Protein AF-0000000084341149 (afdb_homodimer)

Solvent-accessible surface area (backbone atoms only — not comparable to full-atom values): 21087 Å² total; per-residue (Å²): 129,81,80,64,74,41,50,44,99,82,52,44,60,36,74,33,84,78,41,62,87,67,41,67,38,68,75,60,39,30,54,49,42,54,58,52,39,41,45,36,73,67,80,64,43,42,47,62,75,43,37,60,37,43,26,51,48,22,51,74,70,73,43,54,56,30,65,70,35,69,69,59,37,50,52,52,51,51,44,41,53,33,51,44,50,32,29,31,18,49,48,72,68,48,78,43,55,31,70,66,43,23,73,73,34,54,79,24,32,31,31,46,41,38,54,98,61,38,70,43,80,41,68,65,37,83,50,32,58,35,35,40,52,36,51,48,50,49,26,50,43,52,24,53,58,70,63,49,41,68,30,35,24,22,14,74,78,46,54,49,55,35,28,39,78,54,93,81,59,71,66,50,50,67,32,60,80,53,48,36,36,51,52,51,50,50,51,50,53,49,52,50,51,52,54,52,70,71,99,128,81,82,63,74,40,51,43,100,82,61,43,60,34,73,30,83,78,39,63,88,65,39,66,39,67,75,60,41,30,55,50,42,54,59,51,40,39,47,36,72,68,80,63,51,44,46,63,75,42,38,60,37,43,25,51,48,24,52,75,70,73,43,52,56,31,66,70,35,68,70,57,36,49,50,52,50,51,45,41,53,34,50,44,50,33,30,31,17,50,48,73,66,48,78,43,57,32,69,65,44,23,73,73,33,54,80,23,34,30,31,47,39,39,55,96,60,38,70,43,81,42,68,63,39,84,49,32,58,36,36,38,53,36,53,48,49,50,27,49,42,52,24,53,59,68,63,50,40,66,31,35,25,22,14,74,78,46,53,49,56,34,28,40,78,53,93,80,60,72,65,50,50,64,32,62,82,53,50,37,36,51,51,51,51,50,51,48,52,51,53,49,51,53,53,53,69,70,99

pLDDT: mean 86.38, std 14.43, range [30.69, 98.25]

Secondary structure (DSSP, 8-state):
------B-TTS-B---TTS-TT-PPSTTHHHHHHHHTTB-TTT--BTTSSHHHHHHHHHHHTS----S-HHHHHHHHHHHHHHHHHHHHHHH-PPP--TTHHHHHTT--EEEEEETTEEEEEE--SSHHHHHHHHHHHHHHHHHHHT-GGGEEE-TTT--EEE--SSS-----S-IIIIIHHHHHHHHHHHHHHHHTT-/------B-TTS-B---TTS-TT-PPSTTHHHHHHHHTTB-TTT--BTTSSHHHHHHHHHHHTS----S-HHHHHHHHHHHHHHHHHHHHHHH-PPP--TTHHHHHTT--EEEEEETTEEEEEE--SSHHHHHHHHHHHHHHHHHHHT-GGGEEE-TTT--EEE--SSS-----S-IIIIIHHHHHHHHHHHHHHHHTT-

Radius of gyration: 27.54 Å; Cα contacts (8 Å, |Δi|>4): 639; chains: 2; bounding box: 62×82×76 Å

Nearest PDB structures (foldseek):
  8qma-assembly1_F  TM=3.952E-01  e=2.633E+00  Sinapis alba
  5opt-assembly1_O  TM=2.059E-01  e=5.210E-01  Trypanosoma cruzi strain CL Brener
  8t3f-assembly1_BF  TM=2.619E-01  e=1.657E+00  Saccharomyces cerevisiae
  3j0l-assembly1_T  TM=2.207E-01  e=8.277E-01  Oryctolagus cuniculus
  5juo-assembly1_CB  TM=2.737E-01  e=2.213E+00  Saccharomyces cerevisiae

InterPro domains:
  IPR010852 Putative stress-induced transcription regulator [PF07336] (32-142)
  IPR010852 Putative stress-induced transcription regulator [PTHR35525] (28-194)
  IPR021005 Zinc finger, CGNR [PF11706] (151-192)
  IPR023286 ABATE domain superfamily [G3DSA:1.10.3300.10] (25-193)
  IPR023286 ABATE domain superfamily [SSF160904] (27-191)

Structure (mmCIF, N/CA/C/O backbone):
data_AF-0000000084341149-model_v1
#
loop_
_entity.id
_entity.type
_entity.pdbx_description
1 polymer 'Conserved protein containing a Zn-ribbon-like motif, possibly RNA-binding'
#
loop_
_atom_site.group_PDB
_atom_site.id
_atom_site.type_symbol
_atom_site.label_atom_id
_atom_site.label_alt_id
_atom_site.label_comp_id
_atom_site.label_asym_id
_atom_site.label_entity_id
_atom_site.label_seq_id
_atom_site.pdbx_PDB_ins_code
_atom_site.Cartn_x
_atom_site.Cartn_y
_atom_site.Cartn_z
_atom_site.occupancy
_atom_site.B_iso_or_equiv
_atom_site.auth_seq_id
_atom_site.auth_comp_id
_atom_site.auth_asym_id
_atom_site.auth_atom_id
_atom_site.pdbx_PDB_model_num
ATOM 1 N N . MET A 1 1 ? 23.156 -38.188 -13.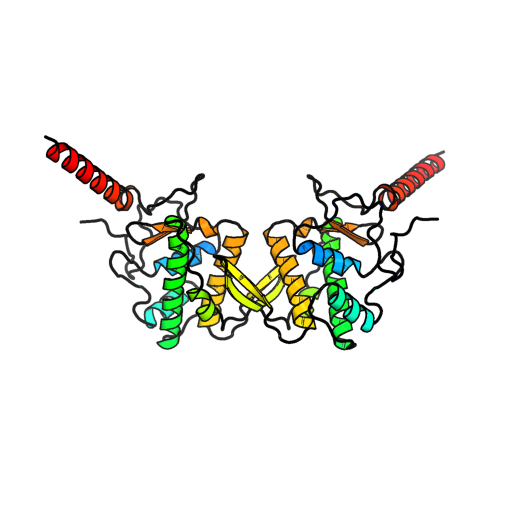695 1 30.69 1 MET A N 1
ATOM 2 C CA . MET A 1 1 ? 21.906 -38.062 -12.945 1 30.69 1 MET A CA 1
ATOM 3 C C . MET A 1 1 ? 21.641 -36.594 -12.602 1 30.69 1 MET A C 1
ATOM 5 O O . MET A 1 1 ? 22.469 -35.938 -11.977 1 30.69 1 MET A O 1
ATOM 9 N N . HIS A 1 2 ? 20.906 -35.938 -13.406 1 39.81 2 HIS A N 1
ATOM 10 C CA . HIS A 1 2 ? 20.609 -34.5 -13.312 1 39.81 2 HIS A CA 1
ATOM 11 C C . HIS A 1 2 ? 20.078 -34.156 -11.922 1 39.81 2 HIS A C 1
ATOM 13 O O . HIS A 1 2 ? 19.188 -34.812 -11.398 1 39.81 2 HIS A O 1
ATOM 19 N N . ALA A 1 3 ? 20.922 -33.656 -11.023 1 46.44 3 ALA A N 1
ATOM 20 C CA . ALA A 1 3 ? 20.531 -33.375 -9.648 1 46.44 3 ALA A CA 1
ATOM 21 C C . ALA A 1 3 ? 19.234 -32.562 -9.602 1 46.44 3 ALA A C 1
ATOM 23 O O . ALA A 1 3 ? 19.188 -31.438 -10.125 1 46.44 3 ALA A O 1
ATOM 24 N N . ASP A 1 4 ? 18.094 -33.156 -9.672 1 52.25 4 ASP A N 1
ATOM 25 C CA . ASP A 1 4 ? 16.766 -32.594 -9.406 1 52.25 4 ASP A CA 1
ATOM 26 C C . ASP A 1 4 ? 16.781 -31.75 -8.133 1 52.25 4 ASP A C 1
ATOM 28 O O . ASP A 1 4 ? 17.688 -31.891 -7.305 1 52.25 4 ASP A O 1
ATOM 32 N N . HIS A 1 5 ? 16.078 -30.609 -8.133 1 58.94 5 HIS A N 1
ATOM 33 C CA . HIS A 1 5 ? 15.914 -29.906 -6.871 1 58.94 5 HIS A CA 1
ATOM 34 C C . HIS A 1 5 ? 15.57 -30.859 -5.738 1 58.94 5 HIS A C 1
ATOM 36 O O . HIS A 1 5 ? 14.734 -31.75 -5.906 1 58.94 5 HIS A O 1
ATOM 42 N N . PRO A 1 6 ? 16.406 -30.938 -4.637 1 58.91 6 PRO A N 1
ATOM 43 C CA . PRO A 1 6 ? 16.109 -31.859 -3.533 1 58.91 6 PRO A CA 1
ATOM 44 C C . PRO A 1 6 ? 14.688 -31.703 -3.004 1 58.91 6 PRO A C 1
ATOM 46 O O . PRO A 1 6 ? 14.133 -30.594 -3.02 1 58.91 6 PRO A O 1
ATOM 49 N N . THR A 1 7 ? 13.938 -32.781 -2.924 1 55.75 7 THR A N 1
ATOM 50 C CA . THR A 1 7 ? 12.609 -32.812 -2.312 1 55.75 7 THR A CA 1
ATOM 51 C C . THR A 1 7 ? 12.648 -33.531 -0.97 1 55.75 7 THR A C 1
ATOM 53 O O . THR A 1 7 ? 13.555 -34.312 -0.705 1 55.75 7 THR A O 1
ATOM 56 N N . ASP A 1 8 ? 11.93 -33.031 0.038 1 54.06 8 ASP A N 1
ATOM 57 C CA . ASP A 1 8 ? 11.82 -33.75 1.287 1 54.06 8 ASP A CA 1
ATOM 58 C C . ASP A 1 8 ? 10.969 -35.031 1.103 1 54.06 8 ASP A C 1
ATOM 60 O O . ASP A 1 8 ? 10.578 -35.344 -0.018 1 54.06 8 ASP A O 1
ATOM 64 N N . SER A 1 9 ? 10.961 -35.812 2.248 1 54.78 9 SER A N 1
ATOM 65 C CA . SER A 1 9 ? 10.281 -37.094 2.25 1 54.78 9 SER A CA 1
ATOM 66 C C . SER A 1 9 ? 8.828 -36.938 1.811 1 54.78 9 SER A C 1
ATOM 68 O O . SER A 1 9 ? 8.203 -37.938 1.4 1 54.78 9 SER A O 1
ATOM 70 N N . GLN A 1 10 ? 8.383 -35.719 1.954 1 49.53 10 GLN A N 1
ATOM 71 C CA . GLN A 1 10 ? 6.984 -35.5 1.606 1 49.53 10 GLN A CA 1
ATOM 72 C C . GLN A 1 10 ? 6.848 -34.938 0.202 1 49.53 10 GLN A C 1
ATOM 74 O O . GLN A 1 10 ? 5.754 -34.531 -0.214 1 49.53 10 GLN A O 1
ATOM 79 N N . GLY A 1 11 ? 7.918 -34.938 -0.524 1 46.69 11 GLY A N 1
ATOM 80 C CA . GLY A 1 11 ? 7.957 -34.469 -1.902 1 46.69 11 GLY A CA 1
ATOM 81 C C . GLY A 1 11 ? 7.996 -32.969 -2.023 1 46.69 11 GLY A C 1
ATOM 82 O O . GLY A 1 11 ? 7.758 -32.406 -3.104 1 46.69 11 GLY A O 1
ATOM 83 N N . ARG A 1 12 ? 8.094 -32.438 -0.758 1 49 12 ARG A N 1
ATOM 84 C CA . ARG A 1 12 ? 8.242 -30.984 -0.768 1 49 12 ARG A CA 1
ATOM 85 C C . ARG A 1 12 ? 9.617 -30.578 -1.306 1 49 12 ARG A C 1
ATOM 87 O O . ARG A 1 12 ? 10.625 -31.203 -0.975 1 49 12 ARG A O 1
ATOM 94 N N . ILE A 1 13 ? 9.539 -29.922 -2.334 1 49.19 13 ILE A N 1
ATOM 95 C CA . ILE A 1 13 ? 10.797 -29.438 -2.904 1 49.19 13 ILE A CA 1
ATOM 96 C C . ILE A 1 13 ? 11.586 -28.688 -1.842 1 49.19 13 ILE A C 1
ATOM 98 O O . ILE A 1 13 ? 11.07 -27.766 -1.212 1 49.19 13 ILE A O 1
ATOM 102 N N . LEU A 1 14 ? 12.547 -29.281 -1.284 1 52.38 14 LEU A N 1
ATOM 103 C CA . LEU A 1 14 ? 13.469 -28.625 -0.363 1 52.38 14 LEU A CA 1
ATOM 104 C C . LEU A 1 14 ? 14.352 -27.641 -1.102 1 52.38 14 LEU A C 1
ATOM 106 O O . LEU A 1 14 ? 14.656 -27.828 -2.283 1 52.38 14 LEU A O 1
ATOM 110 N N . PRO A 1 15 ? 14.312 -26.438 -0.58 1 48.69 15 PRO A N 1
ATOM 111 C CA . PRO A 1 15 ? 15.375 -25.641 -1.188 1 48.69 15 PRO A CA 1
ATOM 112 C C . PRO A 1 15 ? 16.641 -26.453 -1.488 1 48.69 15 PRO A C 1
ATOM 114 O O . PRO A 1 15 ? 16.938 -27.406 -0.774 1 48.69 15 PRO A O 1
ATOM 117 N N . ASP A 1 16 ? 16.938 -26.531 -2.67 1 48.34 16 ASP A N 1
ATOM 118 C CA . ASP A 1 16 ? 18.203 -27.188 -2.969 1 48.34 16 ASP A CA 1
ATOM 119 C C . ASP A 1 16 ? 19.281 -26.781 -1.955 1 48.34 16 ASP A C 1
ATOM 121 O O . ASP A 1 16 ? 19.453 -25.609 -1.651 1 48.34 16 ASP A O 1
ATOM 125 N N . PRO A 1 17 ? 19.656 -27.828 -1.207 1 48.91 17 PRO A N 1
ATOM 126 C CA . PRO A 1 17 ? 20.781 -27.484 -0.322 1 48.91 17 PRO A CA 1
ATOM 127 C C . PRO A 1 17 ? 21.828 -26.609 -1.003 1 48.91 17 PRO A C 1
ATOM 129 O O . PRO A 1 17 ? 22.609 -25.938 -0.327 1 48.91 17 PRO A O 1
ATOM 132 N N . ALA A 1 18 ? 22.016 -26.828 -2.225 1 46.03 18 ALA A N 1
ATOM 133 C CA . ALA A 1 18 ? 22.969 -26.016 -2.963 1 46.03 18 ALA A CA 1
ATOM 134 C C . ALA A 1 18 ? 22.406 -24.625 -3.242 1 46.03 18 ALA A C 1
ATOM 136 O O . ALA A 1 18 ? 23.016 -23.828 -3.965 1 46.03 18 ALA A O 1
ATOM 137 N N . TRP A 1 19 ? 21.094 -24.5 -2.963 1 50.97 19 TRP A N 1
ATOM 138 C CA . TRP A 1 19 ? 20.625 -23.141 -3.145 1 50.97 19 TRP A CA 1
ATOM 139 C C . TRP A 1 19 ? 21.391 -22.172 -2.252 1 50.97 19 TRP A C 1
ATOM 141 O O . TRP A 1 19 ? 21.531 -22.406 -1.047 1 50.97 19 TRP A O 1
ATOM 151 N N . PRO A 1 20 ? 22.266 -21.453 -2.908 1 49.19 20 PRO A N 1
ATOM 152 C CA . PRO A 1 20 ? 22.969 -20.531 -2.01 1 49.19 20 PRO A CA 1
ATOM 153 C C . PRO A 1 20 ? 22.062 -19.938 -0.937 1 49.19 20 PRO A C 1
ATOM 155 O O . PRO A 1 20 ? 20.875 -19.719 -1.184 1 49.19 20 PRO A O 1
ATOM 158 N N . PRO A 1 21 ? 22.531 -20.016 0.16 1 48.56 21 PRO A N 1
ATOM 159 C CA . PRO A 1 21 ? 21.969 -19.172 1.228 1 48.56 21 PRO A CA 1
ATOM 160 C C . PRO A 1 21 ? 21.703 -17.75 0.782 1 48.56 21 PRO A C 1
ATOM 162 O O . PRO A 1 21 ? 22.406 -17.219 -0.086 1 48.56 21 PRO A O 1
ATOM 165 N N . GLY A 1 22 ? 20.422 -17.234 0.696 1 57.34 22 GLY A N 1
ATOM 166 C CA . GLY A 1 22 ? 20.219 -15.836 0.395 1 57.34 22 GLY A CA 1
ATOM 167 C C . GLY A 1 22 ? 19.141 -15.602 -0.654 1 57.34 22 GLY A C 1
ATOM 168 O O . GLY A 1 22 ? 18.984 -14.492 -1.162 1 57.34 22 GLY A O 1
ATOM 169 N N . ARG A 1 23 ? 18.609 -16.672 -1.033 1 71.19 23 ARG A N 1
ATOM 170 C CA . ARG A 1 23 ? 17.625 -16.391 -2.074 1 71.19 23 ARG A CA 1
ATOM 171 C C . ARG A 1 23 ? 16.219 -16.266 -1.483 1 71.19 23 ARG A C 1
ATOM 173 O O . ARG A 1 23 ? 15.227 -16.328 -2.209 1 71.19 23 ARG A O 1
ATOM 180 N N . GLU A 1 24 ? 16.266 -16.109 -0.174 1 83.62 24 GLU A N 1
ATOM 181 C CA . GLU A 1 24 ? 15 -15.844 0.502 1 83.62 24 GLU A CA 1
ATOM 182 C C . GLU A 1 24 ? 14.508 -14.422 0.239 1 83.62 24 GLU A C 1
ATOM 184 O O . GLU A 1 24 ? 15.312 -13.492 0.167 1 83.62 24 GLU A O 1
ATOM 189 N N . ALA A 1 25 ? 13.234 -14.453 -0.053 1 92.69 25 ALA A N 1
ATOM 190 C CA . ALA A 1 25 ? 12.641 -13.133 -0.262 1 92.69 25 ALA A CA 1
ATOM 191 C C . ALA A 1 25 ? 12.453 -12.398 1.062 1 92.69 25 ALA A C 1
ATOM 193 O O . ALA A 1 25 ? 12.312 -13.031 2.115 1 92.69 25 ALA A O 1
ATOM 194 N N . PRO A 1 26 ? 12.602 -11.156 1.076 1 92.19 26 PRO A N 1
ATOM 195 C CA . PRO A 1 26 ? 12.43 -10.406 2.322 1 92.19 26 PRO A CA 1
ATOM 196 C C . PRO A 1 26 ? 10.984 -10.398 2.814 1 92.19 26 PRO A C 1
ATOM 198 O O . PRO A 1 26 ? 10.055 -10.398 2.006 1 92.19 26 PRO A O 1
ATOM 201 N N . GLY A 1 27 ? 10.797 -10.43 4.141 1 90.31 27 GLY A N 1
ATOM 202 C CA . GLY A 1 27 ? 9.5 -10.242 4.766 1 90.31 27 GLY A CA 1
ATOM 203 C C . GLY A 1 27 ? 8.453 -11.234 4.277 1 90.31 27 GLY A C 1
ATOM 204 O O . GLY A 1 27 ? 8.75 -12.422 4.109 1 90.31 27 GLY A O 1
ATOM 205 N N . ASP A 1 28 ? 7.227 -10.742 4.047 1 94.19 28 ASP A N 1
ATOM 206 C CA . ASP A 1 28 ? 6.09 -11.586 3.688 1 94.19 28 ASP A CA 1
ATOM 207 C C . ASP A 1 28 ? 6.215 -12.094 2.25 1 94.19 28 ASP A C 1
ATOM 209 O O . ASP A 1 28 ? 5.504 -13.016 1.847 1 94.19 28 ASP A O 1
ATOM 213 N N . LEU A 1 29 ? 7.078 -11.492 1.513 1 96.5 29 LEU A N 1
ATOM 214 C CA . LEU A 1 29 ? 7.305 -11.953 0.148 1 96.5 29 LEU A CA 1
ATOM 215 C C . LEU A 1 29 ? 7.82 -13.391 0.142 1 96.5 29 LEU A C 1
ATOM 217 O O . LEU A 1 29 ? 7.609 -14.125 -0.824 1 96.5 29 LEU A O 1
ATOM 221 N N . GLU A 1 30 ? 8.477 -13.766 1.287 1 94.06 30 GLU A N 1
ATOM 222 C CA . GLU A 1 30 ? 8.953 -15.133 1.42 1 94.06 30 GLU A CA 1
ATOM 223 C C . GLU A 1 30 ? 7.797 -16.125 1.41 1 94.06 30 GLU A C 1
ATOM 225 O O . GLU A 1 30 ? 7.926 -17.234 0.883 1 94.06 30 GLU A O 1
ATOM 230 N N . LEU A 1 31 ? 6.719 -15.766 1.942 1 94.94 31 LEU A N 1
ATOM 231 C CA . LEU A 1 31 ? 5.535 -16.609 1.902 1 94.94 31 LEU A CA 1
ATOM 232 C C . LEU A 1 31 ? 5.078 -16.844 0.466 1 94.94 31 LEU A C 1
ATOM 234 O O . LEU A 1 31 ? 4.691 -17.953 0.101 1 94.94 31 LEU A O 1
ATOM 238 N N . VAL A 1 32 ? 5.109 -15.805 -0.351 1 97.5 32 VAL A N 1
ATOM 239 C CA . VAL A 1 32 ? 4.719 -15.898 -1.755 1 97.5 32 VAL A CA 1
ATOM 240 C C . VAL A 1 32 ? 5.656 -16.859 -2.486 1 97.5 32 VAL A C 1
ATOM 242 O O . VAL A 1 32 ? 5.203 -17.719 -3.244 1 97.5 32 VAL A O 1
ATOM 245 N N . ARG A 1 33 ? 6.934 -16.719 -2.201 1 94.62 33 ARG A N 1
ATOM 246 C CA . ARG A 1 33 ? 7.906 -17.609 -2.822 1 94.62 33 ARG A CA 1
ATOM 247 C C . ARG A 1 33 ? 7.629 -19.062 -2.453 1 94.62 33 ARG A C 1
ATOM 249 O O . ARG A 1 33 ? 7.609 -19.938 -3.32 1 94.62 33 ARG A O 1
ATOM 256 N N . ARG A 1 34 ? 7.395 -19.266 -1.162 1 91.88 34 ARG A N 1
ATOM 257 C CA . ARG A 1 34 ? 7.117 -20.625 -0.698 1 91.88 34 ARG A CA 1
ATOM 258 C C . ARG A 1 34 ? 5.824 -21.156 -1.306 1 91.88 34 ARG A C 1
ATOM 260 O O . ARG A 1 34 ? 5.75 -22.328 -1.691 1 91.88 34 ARG A O 1
ATOM 267 N N . PHE A 1 35 ? 4.832 -20.359 -1.449 1 95.81 35 PHE A N 1
ATOM 268 C CA . PHE A 1 35 ? 3.553 -20.719 -2.045 1 95.81 35 PHE A CA 1
ATOM 269 C C . PHE A 1 35 ? 3.734 -21.141 -3.502 1 95.81 35 PHE A C 1
ATOM 271 O O . PHE A 1 35 ? 3.227 -22.188 -3.922 1 95.81 35 PHE A O 1
ATOM 278 N N . LEU A 1 36 ? 4.469 -20.391 -4.211 1 96.12 36 LEU A N 1
ATOM 279 C CA . LEU A 1 36 ? 4.68 -20.656 -5.633 1 96.12 36 LEU A CA 1
ATOM 280 C C . LEU A 1 36 ? 5.484 -21.938 -5.828 1 96.12 36 LEU A C 1
ATOM 282 O O . LEU A 1 36 ? 5.258 -22.672 -6.789 1 96.12 36 LEU A O 1
ATOM 286 N N . ASN A 1 37 ? 6.316 -22.188 -4.879 1 92 37 ASN A N 1
ATOM 287 C CA . ASN A 1 37 ? 7.223 -23.312 -5.02 1 92 37 ASN A CA 1
ATOM 288 C C . ASN A 1 37 ? 6.633 -24.578 -4.406 1 92 37 ASN A C 1
ATOM 290 O O . ASN A 1 37 ? 7.336 -25.578 -4.238 1 92 37 ASN A O 1
ATOM 294 N N . THR A 1 38 ? 5.398 -24.516 -4.066 1 92.56 38 THR A N 1
ATOM 295 C CA . THR A 1 38 ? 4.715 -25.75 -3.672 1 92.56 38 THR A CA 1
ATOM 296 C C . THR A 1 38 ? 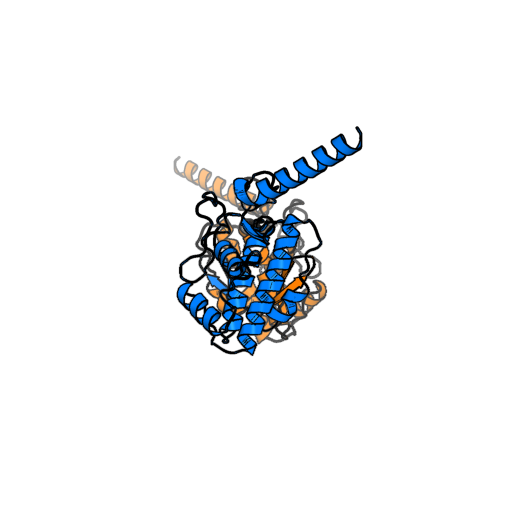4.586 -26.703 -4.859 1 92.56 38 THR A C 1
ATOM 298 O O . THR A 1 38 ? 4.305 -27.891 -4.68 1 92.56 38 THR A O 1
ATOM 301 N N . ALA A 1 39 ? 4.738 -26.188 -6.07 1 92.44 39 ALA A N 1
ATOM 302 C CA . ALA A 1 39 ? 4.785 -26.984 -7.289 1 92.44 39 ALA A CA 1
ATOM 303 C C . ALA A 1 39 ? 6.188 -26.984 -7.887 1 92.44 39 ALA A C 1
ATOM 305 O O . ALA A 1 39 ? 6.801 -25.938 -8.062 1 92.44 39 ALA A O 1
ATOM 306 N N . ASN A 1 40 ? 6.656 -28.156 -8.094 1 87.06 40 ASN A N 1
ATOM 307 C CA . ASN A 1 40 ? 7.902 -28.328 -8.836 1 87.06 40 ASN A CA 1
ATOM 308 C C . ASN A 1 40 ? 7.641 -28.609 -10.312 1 87.06 40 ASN A C 1
ATOM 310 O O . ASN A 1 40 ? 7.219 -29.703 -10.68 1 87.06 40 ASN A O 1
ATOM 314 N N . ARG A 1 41 ? 7.922 -27.703 -11.102 1 88 41 ARG A N 1
ATOM 315 C CA . ARG A 1 41 ? 7.551 -27.766 -12.516 1 88 41 ARG A CA 1
ATOM 316 C C . ARG A 1 41 ? 8.555 -28.609 -13.305 1 88 41 ARG A C 1
ATOM 318 O O . ARG A 1 41 ? 8.273 -29.031 -14.422 1 88 41 ARG A O 1
ATOM 325 N N . GLU A 1 42 ? 9.664 -28.828 -12.703 1 81.44 42 GLU A N 1
ATOM 326 C CA . GLU A 1 42 ? 10.68 -29.641 -13.359 1 81.44 42 GLU A CA 1
ATOM 327 C C . GLU A 1 42 ? 10.336 -31.125 -13.289 1 81.44 42 GLU A C 1
ATOM 329 O O . GLU A 1 42 ? 10.445 -31.828 -14.289 1 81.44 42 GLU A O 1
ATOM 334 N N . ASN A 1 43 ? 9.914 -31.516 -12.156 1 78.06 43 ASN A N 1
ATOM 335 C CA . ASN A 1 43 ? 9.672 -32.938 -12.008 1 78.06 43 ASN A CA 1
ATOM 336 C C . ASN A 1 43 ? 8.195 -33.25 -11.797 1 78.06 43 ASN A C 1
ATOM 338 O O . ASN A 1 43 ? 7.805 -34.406 -11.648 1 78.06 43 ASN A O 1
ATOM 342 N N . GLY A 1 44 ? 7.367 -32.281 -11.617 1 86.31 44 GLY A N 1
ATOM 343 C CA . GLY A 1 44 ? 5.926 -32.469 -11.555 1 86.31 44 GLY A CA 1
ATOM 344 C C . GLY A 1 44 ? 5.406 -32.656 -10.141 1 86.31 44 GLY A C 1
ATOM 345 O O . GLY A 1 44 ? 4.195 -32.75 -9.93 1 86.31 44 GLY A O 1
ATOM 346 N N . ALA A 1 45 ? 6.258 -32.719 -9.133 1 85.44 45 ALA A N 1
ATOM 347 C CA . ALA A 1 45 ? 5.809 -32.781 -7.742 1 85.44 45 ALA A CA 1
ATOM 348 C C . ALA A 1 45 ? 4.98 -31.547 -7.379 1 85.44 45 ALA A C 1
ATOM 350 O O . ALA A 1 45 ? 5.328 -30.422 -7.746 1 85.44 45 ALA A O 1
ATOM 351 N N . ASP A 1 46 ? 3.852 -31.797 -6.703 1 90.88 46 ASP A N 1
ATOM 352 C CA . ASP A 1 46 ? 2.922 -30.719 -6.371 1 90.88 46 ASP A CA 1
ATOM 353 C C . ASP A 1 46 ? 2.262 -30.969 -5.016 1 90.88 46 ASP A C 1
ATOM 355 O O . ASP A 1 46 ? 1.499 -31.922 -4.852 1 90.88 46 ASP A O 1
ATOM 359 N N . ARG A 1 47 ? 2.59 -30.047 -4.094 1 91 47 ARG A N 1
ATOM 360 C CA . ARG A 1 47 ? 1.994 -30.156 -2.768 1 91 47 ARG A CA 1
ATOM 361 C C . ARG A 1 47 ? 0.476 -30.031 -2.836 1 91 47 ARG A C 1
ATOM 363 O O . ARG A 1 47 ? -0.232 -30.5 -1.939 1 91 47 ARG A O 1
ATOM 370 N N . PHE A 1 48 ? -0.025 -29.422 -3.947 1 95.31 48 PHE A N 1
ATOM 371 C CA . PHE A 1 48 ? -1.459 -29.203 -4.098 1 95.31 48 PHE A CA 1
ATOM 372 C C . PHE A 1 48 ? -2.047 -30.156 -5.125 1 95.31 48 PHE A C 1
ATOM 374 O O . PHE A 1 48 ? -3.066 -29.859 -5.75 1 95.31 48 PHE A O 1
ATOM 381 N N . ALA A 1 49 ? -1.368 -31.281 -5.344 1 94.12 49 ALA A N 1
ATOM 382 C CA . ALA A 1 49 ? -1.896 -32.25 -6.293 1 94.12 49 ALA A CA 1
ATOM 383 C C . ALA A 1 49 ? -3.311 -32.688 -5.906 1 94.12 49 ALA A C 1
ATOM 385 O O . ALA A 1 49 ? -4.145 -32.969 -6.777 1 94.12 49 ALA A O 1
ATOM 386 N N . GLU A 1 50 ? -3.547 -32.75 -4.582 1 94.5 50 GLU A N 1
ATOM 387 C CA . GLU A 1 50 ? -4.859 -33.094 -4.031 1 94.5 50 GLU A CA 1
ATOM 388 C C . GLU A 1 50 ? -5.285 -32.062 -2.984 1 94.5 50 GLU A C 1
ATOM 390 O O . GLU A 1 50 ? -4.441 -31.438 -2.336 1 94.5 50 GLU A O 1
ATOM 395 N N . PRO A 1 51 ? -6.586 -31.938 -2.838 1 96.44 51 PRO A N 1
ATOM 396 C CA . PRO A 1 51 ? -7.086 -30.938 -1.883 1 96.44 51 PRO A CA 1
ATOM 397 C C . PRO A 1 51 ? -6.496 -31.125 -0.485 1 96.44 51 PRO A C 1
ATOM 399 O O . PRO A 1 51 ? -6.238 -30.141 0.212 1 96.44 51 PRO A O 1
ATOM 402 N N . GLY A 1 52 ? -6.258 -32.312 -0.148 1 95 52 GLY A N 1
ATOM 403 C CA . GLY A 1 52 ? -5.688 -32.594 1.162 1 95 52 GLY A CA 1
ATOM 404 C C . GLY A 1 52 ? -4.301 -32 1.341 1 95 52 GLY A C 1
ATOM 405 O O . GLY A 1 52 ? -3.912 -31.641 2.453 1 95 52 GLY A O 1
ATOM 406 N N . GLY A 1 53 ? -3.492 -31.938 0.284 1 94.75 53 GLY A N 1
ATOM 407 C CA . GLY A 1 53 ? -2.172 -31.328 0.334 1 94.75 53 GLY A CA 1
ATOM 408 C C . GLY A 1 53 ? -2.207 -29.844 0.641 1 94.75 53 GLY A C 1
ATOM 409 O O . GLY A 1 53 ? -1.349 -29.344 1.363 1 94.75 53 GLY A O 1
ATOM 410 N N . LEU A 1 54 ? -3.248 -29.188 0.089 1 95.81 54 LEU A N 1
ATOM 411 C CA . LEU A 1 54 ? -3.436 -27.766 0.364 1 95.81 54 LEU A CA 1
ATOM 412 C C . LEU A 1 54 ? -3.787 -27.547 1.831 1 95.81 54 LEU A C 1
ATOM 414 O O . LEU A 1 54 ? -3.232 -26.656 2.475 1 95.81 54 LEU A O 1
ATOM 418 N N . THR A 1 55 ? -4.664 -28.375 2.354 1 96.19 55 THR A N 1
ATOM 419 C CA . THR A 1 55 ? -5.051 -28.297 3.756 1 96.19 55 THR A CA 1
ATOM 420 C C . THR A 1 55 ? -3.842 -28.484 4.664 1 96.19 55 THR A C 1
ATOM 422 O O . THR A 1 55 ? -3.629 -27.719 5.602 1 96.19 55 THR A O 1
ATOM 425 N N . ALA A 1 56 ? -3.047 -29.453 4.32 1 93.69 56 ALA A N 1
ATOM 426 C CA . ALA A 1 56 ? -1.861 -29.766 5.117 1 93.69 56 ALA A CA 1
ATOM 427 C C . ALA A 1 56 ? -0.851 -28.625 5.062 1 93.69 56 ALA A C 1
ATOM 429 O O . ALA A 1 56 ? -0.269 -28.25 6.082 1 93.69 56 ALA A O 1
ATOM 430 N N . TRP A 1 57 ? -0.651 -28.078 3.936 1 94.06 57 TRP A N 1
ATOM 431 C CA . TRP A 1 57 ? 0.332 -27.016 3.756 1 94.06 57 TRP A CA 1
ATOM 432 C C . TRP A 1 57 ? -0.084 -25.75 4.508 1 94.06 57 TRP A C 1
ATOM 434 O O . TRP A 1 57 ? 0.723 -25.156 5.223 1 94.06 57 TRP A O 1
ATOM 444 N N . THR A 1 58 ? -1.351 -25.359 4.348 1 96.12 58 THR A N 1
ATOM 445 C CA . THR A 1 58 ? -1.819 -24.156 5.027 1 96.12 58 THR A CA 1
ATOM 446 C C . THR A 1 58 ? -1.74 -24.328 6.543 1 96.12 58 THR A C 1
ATOM 448 O O . THR A 1 58 ? -1.396 -23.391 7.262 1 96.12 58 THR A O 1
ATOM 451 N N . THR A 1 59 ? -2.029 -25.531 7.02 1 94.31 59 THR A N 1
ATOM 452 C CA . THR A 1 59 ? -1.908 -25.828 8.445 1 94.31 59 THR A CA 1
ATOM 453 C C . THR A 1 59 ? -0.461 -25.672 8.906 1 94.31 59 THR A C 1
ATOM 455 O O . THR A 1 59 ? -0.189 -25 9.898 1 94.31 59 THR A O 1
ATOM 458 N N . ALA A 1 60 ? 0.44 -26.25 8.164 1 91.31 60 ALA A N 1
ATOM 459 C CA . ALA A 1 60 ? 1.856 -26.234 8.516 1 91.31 60 ALA A CA 1
ATOM 460 C C . ALA A 1 60 ? 2.414 -24.812 8.5 1 91.31 60 ALA A C 1
ATOM 462 O O . ALA A 1 60 ? 3.277 -24.469 9.305 1 91.31 60 ALA A O 1
ATOM 463 N N . GLU A 1 61 ? 1.92 -23.938 7.578 1 92.44 61 GLU A N 1
ATOM 464 C CA . GLU A 1 61 ? 2.412 -22.578 7.398 1 92.44 61 GLU A CA 1
ATOM 465 C C . GLU A 1 61 ? 1.728 -21.609 8.359 1 92.44 61 GLU A C 1
ATOM 467 O O . GLU A 1 61 ? 2.082 -20.438 8.422 1 92.44 61 GLU A O 1
ATOM 472 N N . GLY A 1 62 ? 0.741 -22.062 9.164 1 94.75 62 GLY A N 1
ATOM 473 C CA . GLY A 1 62 ? -0.006 -21.188 10.055 1 94.75 62 GLY A CA 1
ATOM 474 C C . GLY A 1 62 ? -0.892 -20.203 9.312 1 94.75 62 GLY A C 1
ATOM 475 O O . GLY A 1 62 ? -1.051 -19.062 9.742 1 94.75 62 GLY A O 1
ATOM 476 N N . LEU A 1 63 ? -1.32 -20.594 8.156 1 96.12 63 LEU A N 1
ATOM 477 C CA . LEU A 1 63 ? -2.201 -19.797 7.309 1 96.12 63 LEU A CA 1
ATOM 478 C C . LEU A 1 63 ? -3.656 -20.219 7.492 1 96.12 63 LEU A C 1
ATOM 480 O O . LEU A 1 63 ? -3.939 -21.234 8.133 1 96.12 63 LEU A O 1
ATOM 484 N N . PRO A 1 64 ? -4.582 -19.375 7.012 1 95.19 64 PRO A N 1
ATOM 485 C CA . PRO A 1 64 ? -5.973 -19.844 7.02 1 95.19 64 PRO A CA 1
ATOM 486 C C . PRO A 1 64 ? -6.141 -21.219 6.371 1 95.19 64 PRO A C 1
ATOM 488 O O . PRO A 1 64 ? -5.793 -21.391 5.203 1 95.19 64 PRO A O 1
ATOM 491 N N . VAL A 1 65 ? -6.652 -22.109 7.086 1 95.12 65 VAL A N 1
ATOM 492 C CA . VAL A 1 65 ? -6.734 -23.5 6.645 1 95.12 65 VAL A CA 1
ATOM 493 C C . VAL A 1 65 ? -7.84 -23.656 5.605 1 95.12 65 VAL A C 1
ATOM 495 O O . VAL A 1 65 ? -9.016 -23.438 5.906 1 95.12 65 VAL A O 1
ATOM 498 N N . VAL A 1 66 ? -7.477 -23.984 4.426 1 93.44 66 VAL A N 1
ATOM 499 C CA . VAL A 1 66 ? -8.422 -24.203 3.338 1 93.44 66 VAL A CA 1
ATOM 500 C C . VAL A 1 66 ? -8.961 -25.641 3.404 1 93.44 66 VAL A C 1
ATOM 502 O O . VAL A 1 66 ? -8.188 -26.594 3.398 1 93.44 66 VAL A O 1
ATOM 505 N N . PRO A 1 67 ? -10.188 -25.766 3.523 1 90.88 67 PRO A N 1
ATOM 506 C CA . PRO A 1 67 ? -10.734 -27.125 3.578 1 90.88 67 PRO A CA 1
ATOM 507 C C . PRO A 1 67 ? -10.484 -27.906 2.295 1 90.88 67 PRO A C 1
ATOM 509 O O . PRO A 1 67 ? -10.289 -27.312 1.231 1 90.88 67 PRO A O 1
ATOM 512 N N . ALA A 1 68 ? -10.547 -29.172 2.486 1 92.12 68 ALA A N 1
ATOM 513 C CA . ALA A 1 68 ? -10.359 -30.047 1.33 1 92.12 68 ALA A CA 1
ATOM 514 C C . ALA A 1 68 ? -11.594 -30.047 0.434 1 92.12 68 ALA A C 1
ATOM 516 O O . ALA A 1 68 ? -12.359 -31.016 0.415 1 92.12 68 ALA A O 1
ATOM 517 N N . ASP A 1 69 ? -11.875 -28.969 -0.259 1 94.19 69 ASP A N 1
ATOM 518 C CA . ASP A 1 69 ? -12.961 -28.75 -1.205 1 94.19 69 ASP A CA 1
ATOM 519 C C . ASP A 1 69 ? -12.43 -28.531 -2.619 1 94.19 69 ASP A C 1
ATOM 521 O O . ASP A 1 69 ? -11.586 -27.656 -2.846 1 94.19 69 ASP A O 1
ATOM 525 N N . PRO A 1 70 ? -12.906 -29.375 -3.51 1 95.75 70 PRO A N 1
ATOM 526 C CA . PRO A 1 70 ? -12.344 -29.344 -4.863 1 95.75 70 PRO A CA 1
ATOM 527 C C . PRO A 1 70 ? -12.438 -27.969 -5.52 1 95.75 70 PRO A C 1
ATOM 529 O O . PRO A 1 70 ? -11.516 -27.547 -6.223 1 95.75 70 PRO A O 1
ATOM 532 N N . ALA A 1 71 ? -13.539 -27.312 -5.316 1 95.69 71 ALA A N 1
ATOM 533 C CA . ALA A 1 71 ? -13.703 -26 -5.938 1 95.69 71 ALA A CA 1
ATOM 534 C C . ALA A 1 71 ? -12.719 -24.984 -5.348 1 95.69 71 ALA A C 1
ATOM 536 O O . ALA A 1 71 ? -12.117 -24.203 -6.078 1 95.69 71 ALA A O 1
ATOM 537 N N . GLU A 1 72 ? -12.586 -25.016 -4.008 1 95.75 72 GLU A N 1
ATOM 538 C CA . GLU A 1 72 ? -11.648 -24.125 -3.336 1 95.75 72 GLU A CA 1
ATOM 539 C C . GLU A 1 72 ? -10.203 -24.453 -3.711 1 95.75 72 GLU A C 1
ATOM 541 O O . GLU A 1 72 ? -9.398 -23.562 -3.959 1 95.75 72 GLU A O 1
ATOM 546 N N . HIS A 1 73 ? -9.977 -25.719 -3.779 1 97.5 73 HIS A N 1
ATOM 547 C CA . HIS A 1 73 ? -8.664 -26.203 -4.195 1 97.5 73 HIS A CA 1
ATOM 548 C C . HIS A 1 73 ? -8.32 -25.719 -5.602 1 97.5 73 HIS A C 1
ATOM 550 O O . HIS A 1 73 ? -7.223 -25.203 -5.832 1 97.5 73 HIS A O 1
ATOM 556 N N . ALA A 1 74 ? -9.25 -25.828 -6.465 1 97.81 74 ALA A N 1
ATOM 557 C CA . ALA A 1 74 ? -9.039 -25.422 -7.852 1 97.81 74 ALA A CA 1
ATOM 558 C C . ALA A 1 74 ? -8.742 -23.922 -7.938 1 97.81 74 ALA A C 1
ATOM 560 O O . ALA A 1 74 ? -7.895 -23.5 -8.727 1 97.81 74 ALA A O 1
ATOM 561 N N . ARG A 1 75 ? -9.406 -23.141 -7.145 1 97.56 75 ARG A N 1
ATOM 562 C CA . ARG A 1 75 ? -9.195 -21.703 -7.141 1 97.56 75 ARG A CA 1
ATOM 563 C C . ARG A 1 75 ? -7.801 -21.344 -6.645 1 97.56 75 ARG A C 1
ATOM 565 O O . ARG A 1 75 ? -7.129 -20.484 -7.219 1 97.56 75 ARG A O 1
ATOM 572 N N . VAL A 1 76 ? -7.352 -22.031 -5.617 1 98.19 76 VAL A N 1
ATOM 573 C CA . VAL A 1 76 ? -6.027 -21.766 -5.059 1 98.19 76 VAL A CA 1
ATOM 574 C C . VAL A 1 76 ? -4.953 -22.172 -6.062 1 98.19 76 VAL A C 1
ATOM 576 O O . VAL A 1 76 ? -3.979 -21.453 -6.27 1 98.19 76 VAL A O 1
ATOM 579 N N . VAL A 1 77 ? -5.16 -23.266 -6.719 1 98 77 VAL A N 1
ATOM 580 C CA . VAL A 1 77 ? -4.207 -23.75 -7.715 1 98 77 VAL A CA 1
ATOM 581 C C . VAL A 1 77 ? -4.172 -22.781 -8.898 1 98 77 VAL A C 1
ATOM 583 O O . VAL A 1 77 ? -3.098 -22.422 -9.383 1 98 77 VAL A O 1
ATOM 586 N N . ALA A 1 78 ? -5.348 -22.359 -9.305 1 97.81 78 ALA A N 1
ATOM 587 C CA . ALA A 1 78 ? -5.414 -21.375 -10.383 1 97.81 78 ALA A CA 1
ATOM 588 C C . ALA A 1 78 ? -4.68 -20.094 -10.008 1 97.81 78 ALA A C 1
ATOM 590 O O . ALA A 1 78 ? -3.986 -19.5 -10.844 1 97.81 78 ALA A O 1
ATOM 591 N N . PHE A 1 79 ? -4.832 -19.703 -8.773 1 97.81 79 PHE A N 1
ATOM 592 C CA . PHE A 1 79 ? -4.145 -18.516 -8.297 1 97.81 79 PHE A CA 1
ATOM 593 C C . PHE A 1 79 ? -2.633 -18.719 -8.312 1 97.81 79 PHE A C 1
ATOM 595 O O . PHE A 1 79 ? -1.89 -17.828 -8.742 1 97.81 79 PHE A O 1
ATOM 602 N N . ARG A 1 80 ? -2.189 -19.875 -7.84 1 98 80 ARG A N 1
ATOM 603 C CA . ARG A 1 80 ? -0.762 -20.172 -7.848 1 98 80 ARG A CA 1
ATOM 604 C C . ARG A 1 80 ? -0.189 -20.094 -9.258 1 98 80 ARG A C 1
ATOM 606 O O . ARG A 1 80 ? 0.863 -19.484 -9.469 1 98 80 ARG A O 1
ATOM 613 N N . GLU A 1 81 ? -0.893 -20.625 -10.219 1 97 81 GLU A N 1
ATOM 614 C CA . GLU A 1 81 ? -0.412 -20.656 -11.594 1 97 81 GLU A CA 1
ATOM 615 C C . GLU A 1 81 ? -0.389 -19.266 -12.203 1 97 81 GLU A C 1
ATOM 617 O O . GLU A 1 81 ? 0.57 -18.891 -12.883 1 97 81 GLU A O 1
ATOM 622 N N . ALA A 1 82 ? -1.435 -18.531 -11.953 1 96.31 82 ALA A N 1
ATOM 623 C CA . ALA A 1 82 ? -1.491 -17.156 -12.461 1 96.31 82 ALA A CA 1
ATOM 624 C C . ALA A 1 82 ? -0.391 -16.297 -11.852 1 96.31 82 ALA A C 1
ATOM 626 O O . ALA A 1 82 ? 0.255 -15.516 -12.547 1 96.31 82 ALA A O 1
ATOM 627 N N . LEU A 1 83 ? -0.188 -16.453 -10.562 1 97 83 LEU A N 1
ATOM 628 C CA . LEU A 1 83 ? 0.842 -15.688 -9.875 1 97 83 LEU A CA 1
ATOM 629 C C . LEU A 1 83 ? 2.234 -16.094 -10.344 1 97 83 LEU A C 1
ATOM 631 O O . LEU A 1 83 ? 3.139 -15.266 -10.43 1 97 83 LEU A O 1
ATOM 635 N N . HIS A 1 84 ? 2.408 -17.359 -10.609 1 96.44 84 HIS A N 1
ATOM 636 C CA . HIS A 1 84 ? 3.676 -17.828 -11.164 1 96.44 84 HIS A CA 1
ATOM 637 C C . HIS A 1 84 ? 3.949 -17.203 -12.523 1 96.44 84 HIS A C 1
ATOM 639 O O . HIS A 1 84 ? 5.074 -16.781 -12.805 1 96.44 84 HIS A O 1
ATOM 645 N N . THR A 1 85 ? 2.932 -17.188 -13.336 1 94.94 85 THR A N 1
ATOM 646 C CA . THR A 1 85 ? 3.072 -16.547 -14.641 1 94.94 85 THR A CA 1
ATOM 647 C C . THR A 1 85 ? 3.473 -15.078 -14.492 1 94.94 85 THR A C 1
ATOM 649 O O . THR A 1 85 ? 4.344 -14.594 -15.211 1 94.94 85 THR A O 1
ATOM 652 N N . PHE A 1 86 ? 2.842 -14.43 -13.578 1 95 86 PHE A N 1
ATOM 653 C CA . PHE A 1 86 ? 3.186 -13.047 -13.258 1 95 86 PHE A CA 1
ATOM 654 C C . PHE A 1 86 ? 4.645 -12.945 -12.836 1 95 86 PHE A C 1
ATOM 656 O O . PHE A 1 86 ? 5.391 -12.109 -13.359 1 95 86 PHE A O 1
ATOM 663 N N . THR A 1 87 ? 5.105 -13.805 -11.992 1 95.5 87 THR A N 1
ATOM 664 C CA . THR A 1 87 ? 6.469 -13.805 -11.477 1 95.5 87 THR A CA 1
ATOM 665 C C . THR A 1 87 ? 7.465 -14.109 -12.594 1 95.5 87 THR A C 1
ATOM 667 O O . THR A 1 87 ? 8.531 -13.492 -12.664 1 95.5 87 THR A O 1
ATOM 670 N N . ALA A 1 88 ? 7.102 -14.992 -13.453 1 94.69 88 ALA A N 1
ATOM 671 C CA . ALA A 1 88 ? 7.969 -15.391 -14.555 1 94.69 88 ALA A CA 1
ATOM 672 C C . ALA A 1 88 ? 8.211 -14.219 -15.508 1 94.69 88 ALA A C 1
ATOM 674 O O . ALA A 1 88 ? 9.273 -14.133 -16.141 1 94.69 88 ALA A O 1
ATOM 675 N N . SER A 1 89 ? 7.25 -13.359 -15.625 1 94.38 89 SER A N 1
ATOM 676 C CA . SER A 1 89 ? 7.402 -12.188 -16.484 1 94.38 89 SER A CA 1
ATOM 677 C C . SER A 1 89 ? 8.547 -11.305 -16.016 1 94.38 89 SER A C 1
ATOM 679 O O . SER A 1 89 ? 9.133 -10.562 -16.812 1 94.38 89 SER A O 1
ATOM 681 N N . HIS A 1 90 ? 8.906 -11.383 -14.742 1 94.81 90 HIS A N 1
ATOM 682 C CA . HIS A 1 90 ? 10.023 -10.609 -14.211 1 94.81 90 HIS A CA 1
ATOM 683 C C . HIS A 1 90 ? 11.352 -11.07 -14.789 1 94.81 90 HIS A C 1
ATOM 685 O O . HIS A 1 90 ? 12.305 -10.297 -14.875 1 94.81 90 HIS A O 1
ATOM 691 N N . THR A 1 91 ? 11.406 -12.336 -15.109 1 93.81 91 THR A N 1
ATOM 692 C CA . THR A 1 91 ? 12.625 -12.906 -15.672 1 93.81 91 THR A CA 1
ATOM 693 C C . THR A 1 91 ? 12.672 -12.703 -17.172 1 93.81 91 THR A C 1
ATOM 695 O O . THR A 1 91 ? 13.711 -12.328 -17.719 1 93.81 91 THR A O 1
ATOM 698 N N . THR A 1 92 ? 11.586 -12.852 -17.859 1 91.94 92 THR A N 1
ATOM 699 C CA . THR A 1 92 ? 11.531 -12.859 -19.312 1 91.94 92 THR A CA 1
ATOM 700 C C . THR A 1 92 ? 11.406 -11.438 -19.859 1 91.94 92 THR A C 1
ATOM 702 O O . THR A 1 92 ? 11.695 -11.188 -21.031 1 91.94 92 THR A O 1
ATOM 705 N N . GLY A 1 93 ? 10.844 -10.531 -19.094 1 88.94 93 GLY A N 1
ATOM 706 C CA . GLY A 1 93 ? 10.57 -9.18 -19.562 1 88.94 93 GLY A CA 1
ATOM 707 C C . GLY A 1 93 ? 9.242 -9.062 -20.281 1 88.94 93 GLY A C 1
ATOM 708 O O . GLY A 1 93 ? 8.891 -7.984 -20.781 1 88.94 93 GLY A O 1
ATOM 709 N N . ALA A 1 94 ? 8.57 -10.156 -20.375 1 86.62 94 ALA A N 1
ATOM 710 C CA . ALA A 1 94 ? 7.242 -10.133 -21 1 86.62 94 ALA A CA 1
ATOM 711 C C . ALA A 1 94 ? 6.277 -9.281 -20.172 1 86.62 94 ALA A C 1
ATOM 713 O O . ALA A 1 94 ? 6.508 -9.031 -18.984 1 86.62 94 ALA A O 1
ATOM 714 N N . ALA A 1 95 ? 5.27 -8.789 -20.875 1 84.12 95 ALA A N 1
ATOM 715 C CA . ALA A 1 95 ? 4.223 -8.07 -20.156 1 84.12 95 ALA A CA 1
ATOM 716 C C . ALA A 1 95 ? 3.59 -8.953 -19.078 1 84.12 95 ALA A C 1
ATOM 718 O O . ALA A 1 95 ? 3.33 -10.133 -19.312 1 84.12 95 ALA A O 1
ATOM 719 N N . ALA A 1 96 ? 3.486 -8.398 -17.922 1 80.25 96 ALA A N 1
ATOM 720 C CA . ALA A 1 96 ? 2.873 -9.156 -16.828 1 80.25 96 ALA A CA 1
ATOM 721 C C . ALA A 1 96 ? 1.433 -9.531 -17.172 1 80.25 96 ALA A C 1
ATOM 723 O O . ALA A 1 96 ? 0.63 -8.672 -17.531 1 80.25 96 ALA A O 1
ATOM 724 N N . ALA A 1 97 ? 1.169 -10.766 -17.203 1 76.56 97 ALA A N 1
ATOM 725 C CA . ALA A 1 97 ? -0.197 -11.242 -17.406 1 76.56 97 ALA A CA 1
ATOM 726 C C . ALA A 1 97 ? -0.971 -11.258 -16.094 1 76.56 97 ALA A C 1
ATOM 728 O O . ALA A 1 97 ? -1.048 -12.297 -15.422 1 76.56 97 ALA A O 1
ATOM 729 N N . THR A 1 98 ? -1.549 -10.125 -15.727 1 83.88 98 THR A N 1
ATOM 730 C CA . THR A 1 98 ? -2.219 -10.016 -14.438 1 83.88 98 THR A CA 1
ATOM 731 C C . THR A 1 98 ? -3.721 -10.242 -14.586 1 83.88 98 THR A C 1
ATOM 733 O O . THR A 1 98 ? -4.438 -10.359 -13.594 1 83.88 98 THR A O 1
ATOM 736 N N . GLY A 1 99 ? -4.18 -10.359 -15.797 1 84.38 99 GLY A N 1
ATOM 737 C CA . GLY A 1 99 ? -5.605 -10.461 -16.062 1 84.38 99 GLY A CA 1
ATOM 738 C C . GLY A 1 99 ? -6.258 -11.656 -15.383 1 84.38 99 GLY A C 1
ATOM 739 O O . GLY A 1 99 ? -7.43 -11.594 -15.008 1 84.38 99 GLY A O 1
ATOM 740 N N . GLU A 1 100 ? -5.473 -12.695 -15.18 1 89.44 100 GLU A N 1
ATOM 741 C CA . GLU A 1 100 ? -6.027 -13.922 -14.609 1 89.44 100 GLU A CA 1
ATOM 742 C C . GLU A 1 100 ? -6.129 -13.82 -13.094 1 89.44 100 GLU A C 1
ATOM 744 O O . GLU A 1 100 ? -6.84 -14.609 -12.461 1 89.44 100 GLU A O 1
ATOM 749 N N . LEU A 1 101 ? -5.434 -12.906 -12.516 1 94.06 101 LEU A N 1
ATOM 750 C CA . LEU A 1 101 ? -5.41 -12.805 -11.062 1 94.06 101 LEU A CA 1
ATOM 751 C C . LEU A 1 101 ? -6.664 -12.109 -10.539 1 94.06 101 LEU A C 1
ATOM 753 O O . LEU A 1 101 ? -7.207 -12.492 -9.508 1 94.06 101 LEU A O 1
ATOM 757 N N . ALA A 1 102 ? -7.172 -11.156 -11.32 1 90.31 102 ALA A N 1
ATOM 758 C CA . ALA A 1 102 ? -8.242 -10.281 -10.859 1 90.31 102 ALA A CA 1
ATOM 759 C C . ALA A 1 102 ? -9.508 -11.078 -10.539 1 90.31 102 ALA A C 1
ATOM 761 O O . ALA A 1 102 ? -10.062 -10.953 -9.445 1 90.31 102 ALA A O 1
ATOM 762 N N . PRO A 1 103 ? -9.938 -12 -11.438 1 93 103 PRO A N 1
ATOM 763 C CA . PRO A 1 103 ? -11.148 -12.758 -11.117 1 93 103 PRO A CA 1
ATOM 764 C C . PRO A 1 103 ? -10.984 -13.648 -9.891 1 93 103 PRO A C 1
ATOM 766 O O . PRO A 1 103 ? -11.953 -13.906 -9.172 1 93 103 PRO A O 1
ATOM 769 N N . LEU A 1 104 ? -9.797 -14.109 -9.617 1 95.75 104 LEU A N 1
ATOM 770 C CA . LEU A 1 104 ? -9.531 -15.008 -8.5 1 95.75 104 LEU A CA 1
ATOM 771 C C . LEU A 1 104 ? -9.531 -14.242 -7.176 1 95.75 104 LEU A C 1
ATOM 773 O O . LEU A 1 104 ? -9.82 -14.812 -6.125 1 95.75 104 LEU A O 1
ATOM 777 N N . LEU A 1 105 ? -9.273 -12.945 -7.293 1 96 105 LEU A N 1
ATOM 778 C CA . LEU A 1 105 ? -9.188 -12.117 -6.102 1 96 105 LEU A CA 1
ATOM 779 C C . LEU A 1 105 ? -10.477 -11.328 -5.891 1 96 105 LEU A C 1
ATOM 781 O O . LEU A 1 105 ? -10.695 -10.758 -4.82 1 96 105 LEU A O 1
ATOM 785 N N . ALA A 1 106 ? -11.344 -11.344 -6.844 1 91.75 106 ALA A N 1
ATOM 786 C CA . ALA A 1 106 ? -12.555 -10.531 -6.844 1 91.75 106 ALA A CA 1
ATOM 787 C C . ALA A 1 106 ? -13.391 -10.789 -5.59 1 91.75 106 ALA A C 1
ATOM 789 O O . ALA A 1 106 ? -13.93 -9.852 -4.996 1 91.75 106 ALA A O 1
ATOM 790 N N . PRO A 1 107 ? -13.422 -12.047 -5.082 1 94 107 PRO A N 1
ATOM 791 C CA . PRO A 1 107 ? -14.25 -12.305 -3.902 1 94 107 PRO A CA 1
ATOM 792 C C . PRO A 1 107 ? -13.586 -11.844 -2.604 1 94 107 PRO A C 1
ATOM 794 O O . PRO A 1 107 ? -14.227 -11.836 -1.55 1 94 107 PRO A O 1
ATOM 797 N N . VAL A 1 108 ? -12.367 -11.539 -2.643 1 96.62 108 VAL A N 1
ATOM 798 C CA . VAL A 1 108 ? -11.633 -11.172 -1.435 1 96.62 108 VAL A CA 1
ATOM 799 C C . VAL A 1 108 ? -11.969 -9.734 -1.038 1 96.62 108 VAL A C 1
ATOM 801 O O . VAL A 1 108 ? -11.891 -8.82 -1.862 1 96.62 108 VAL A O 1
ATOM 804 N N . SER A 1 109 ? -12.328 -9.562 0.172 1 95.5 109 SER A N 1
ATOM 805 C CA . SER A 1 109 ? -12.648 -8.234 0.69 1 95.5 109 SER A CA 1
ATOM 806 C C . SER A 1 109 ? -11.609 -7.777 1.71 1 95.5 109 SER A C 1
ATOM 808 O O . SER A 1 109 ? -11.125 -8.578 2.514 1 95.5 109 SER A O 1
ATOM 810 N N . PHE A 1 110 ? -11.359 -6.5 1.6 1 95.31 110 PHE A N 1
ATOM 811 C CA . PHE A 1 110 ? -10.398 -5.883 2.508 1 95.31 110 PHE A CA 1
ATOM 812 C C . PHE A 1 110 ? -11.031 -4.715 3.254 1 95.31 110 PHE A C 1
ATOM 814 O O . PHE A 1 110 ? -12.008 -4.125 2.783 1 95.31 110 PHE A O 1
ATOM 821 N N . ALA A 1 111 ? -10.477 -4.422 4.383 1 93.56 111 ALA A N 1
ATOM 822 C CA . ALA A 1 111 ? -10.773 -3.211 5.145 1 93.56 111 ALA A CA 1
ATOM 823 C C . ALA A 1 111 ? -9.492 -2.555 5.656 1 93.56 111 ALA A C 1
ATOM 825 O O . ALA A 1 111 ? -8.43 -3.18 5.672 1 93.56 111 ALA A O 1
ATOM 826 N N . MET A 1 112 ? -9.672 -1.302 5.953 1 92.94 112 MET A N 1
ATOM 827 C CA . MET A 1 112 ? -8.523 -0.574 6.492 1 92.94 112 MET A CA 1
ATOM 828 C C . MET A 1 112 ? -8.594 -0.506 8.016 1 92.94 112 MET A C 1
ATOM 830 O O . MET A 1 112 ? -9.664 -0.288 8.586 1 92.94 112 MET A O 1
ATOM 834 N N . THR A 1 113 ? -7.508 -0.745 8.602 1 89.69 113 THR A N 1
ATOM 835 C CA . THR A 1 113 ? -7.352 -0.561 10.039 1 89.69 113 THR A CA 1
ATOM 836 C C . THR A 1 113 ? -6.25 0.451 10.344 1 89.69 113 THR A C 1
ATOM 838 O O . THR A 1 113 ? -5.527 0.876 9.438 1 89.69 113 THR A O 1
ATOM 841 N N . ALA A 1 114 ? -6.375 0.975 11.516 1 88.62 114 ALA A N 1
ATOM 842 C CA . ALA A 1 114 ? -5.352 1.905 11.984 1 88.62 114 ALA A CA 1
ATOM 843 C C . ALA A 1 114 ? -4.625 1.351 13.203 1 88.62 114 ALA A C 1
ATOM 845 O O . ALA A 1 114 ? -5.25 1.08 14.234 1 88.62 114 ALA A O 1
ATOM 846 N N . ALA A 1 115 ? -3.355 1.012 13.016 1 81.88 115 ALA A N 1
ATOM 847 C CA . ALA A 1 115 ? -2.523 0.497 14.102 1 81.88 115 ALA A CA 1
ATOM 848 C C . ALA A 1 115 ? -1.081 0.971 13.961 1 81.88 115 ALA A C 1
ATOM 850 O O . ALA A 1 115 ? -0.645 1.331 12.859 1 81.88 115 ALA A O 1
ATOM 851 N N . ASP A 1 116 ? -0.389 1.026 15.141 1 80.44 116 ASP A N 1
ATOM 852 C CA . ASP A 1 116 ? 1.042 1.311 15.18 1 80.44 116 ASP A CA 1
ATOM 853 C C . ASP A 1 116 ? 1.372 2.584 14.406 1 80.44 116 ASP A C 1
ATOM 855 O O . ASP A 1 116 ? 2.361 2.631 13.672 1 80.44 116 ASP A O 1
ATOM 859 N N . GLY A 1 117 ? 0.549 3.484 14.352 1 82 117 GLY A N 1
ATOM 860 C CA . GLY A 1 117 ? 0.832 4.797 13.789 1 82 117 GLY A CA 1
ATOM 861 C C . GLY A 1 117 ? 0.644 4.855 12.281 1 82 117 GLY A C 1
ATOM 862 O O . GLY A 1 117 ? 1.236 5.703 11.609 1 82 117 GLY A O 1
ATOM 863 N N . GLY A 1 118 ? -0.136 3.918 11.766 1 91.5 118 GLY A N 1
ATOM 864 C CA . GLY A 1 118 ? -0.369 3.959 10.336 1 91.5 118 GLY A CA 1
ATOM 865 C C . GLY A 1 118 ? -1.643 3.248 9.914 1 91.5 118 GLY A C 1
ATOM 866 O O . GLY A 1 118 ? -2.334 2.662 10.75 1 91.5 118 GLY A O 1
ATOM 867 N N . LEU A 1 119 ? -2 3.451 8.688 1 93.44 119 LEU A N 1
ATOM 868 C CA . LEU A 1 119 ? -3.09 2.695 8.078 1 93.44 119 LEU A CA 1
ATOM 869 C C . LEU A 1 119 ? -2.582 1.385 7.488 1 93.44 119 LEU A C 1
ATOM 871 O O . LEU A 1 119 ? -1.495 1.341 6.906 1 93.44 119 LEU A O 1
ATOM 875 N N . HIS A 1 120 ? -3.357 0.357 7.691 1 92.69 120 HIS A N 1
ATOM 876 C CA . HIS A 1 120 ? -3.037 -0.974 7.188 1 92.69 120 HIS A CA 1
ATOM 877 C C . HIS A 1 120 ? -4.254 -1.627 6.547 1 92.69 120 HIS A C 1
ATOM 879 O O . HIS A 1 120 ? -5.395 -1.264 6.852 1 92.69 120 HIS A O 1
ATOM 885 N N . LEU A 1 121 ? -3.988 -2.523 5.637 1 93.19 121 LEU A N 1
ATOM 886 C CA . LEU A 1 121 ? -5.051 -3.328 5.047 1 93.19 121 LEU A CA 1
ATOM 887 C C . LEU A 1 121 ? -5.148 -4.688 5.73 1 93.19 121 LEU A C 1
ATOM 889 O O . LEU A 1 121 ? -4.129 -5.273 6.105 1 93.19 121 LEU A O 1
ATOM 893 N N . GLN A 1 122 ? -6.336 -5.105 5.887 1 93.06 122 GLN A N 1
ATOM 894 C CA . GLN A 1 122 ? -6.578 -6.449 6.398 1 93.06 122 GLN A CA 1
ATOM 895 C C . GLN A 1 122 ? -7.652 -7.164 5.582 1 93.06 122 GLN A C 1
ATOM 897 O O . GLN A 1 122 ? -8.578 -6.527 5.07 1 93.06 122 GLN A O 1
ATOM 902 N N . VAL A 1 123 ? -7.5 -8.438 5.441 1 96.06 123 VAL A N 1
ATOM 903 C CA . VAL A 1 123 ? -8.523 -9.242 4.781 1 96.06 123 VAL A CA 1
ATOM 904 C C . VAL A 1 123 ? -9.719 -9.422 5.711 1 96.06 123 VAL A C 1
ATOM 906 O O . VAL A 1 123 ? -9.555 -9.75 6.891 1 96.06 123 VAL A O 1
ATOM 909 N N . THR A 1 124 ? -10.945 -9.234 5.188 1 94.38 124 THR A N 1
ATOM 910 C CA . THR A 1 124 ? -12.117 -9.328 6.047 1 94.38 124 THR A CA 1
ATOM 911 C C . THR A 1 124 ? -13.023 -10.477 5.609 1 94.38 124 THR A C 1
ATOM 913 O O . THR A 1 124 ? -14 -10.805 6.285 1 94.38 124 THR A O 1
ATOM 916 N N . SER A 1 125 ? -12.711 -11.094 4.461 1 94.81 125 SER A N 1
ATOM 917 C CA . SER A 1 125 ? -13.516 -12.219 3.994 1 94.81 125 SER A CA 1
ATOM 918 C C . SER A 1 125 ? -13.555 -13.336 5.027 1 94.81 125 SER A C 1
ATOM 920 O O . SER A 1 125 ? -12.531 -13.672 5.625 1 94.81 125 SER A O 1
ATOM 922 N N . PRO A 1 126 ? -14.719 -13.938 5.242 1 92.88 126 PRO A N 1
ATOM 923 C CA . PRO A 1 126 ? -14.805 -15.023 6.223 1 92.88 126 PRO A CA 1
ATOM 924 C C . PRO A 1 126 ? -14.273 -16.344 5.688 1 92.88 126 PRO A C 1
ATOM 926 O O . PRO A 1 126 ? -13.836 -17.203 6.461 1 92.88 126 PRO A O 1
ATOM 929 N N . ARG A 1 127 ? -14.344 -16.594 4.379 1 95.5 127 ARG A N 1
ATOM 930 C CA . ARG A 1 127 ? -13.922 -17.859 3.795 1 95.5 127 ARG A CA 1
ATOM 931 C C . ARG A 1 127 ? -12.406 -18.016 3.877 1 95.5 127 ARG A C 1
ATOM 933 O O . ARG A 1 127 ? -11.656 -17.094 3.559 1 95.5 127 ARG A O 1
ATOM 940 N N . ALA A 1 128 ? -11.977 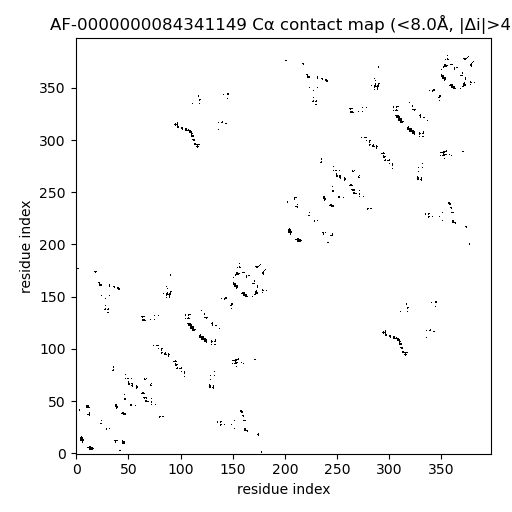-19.156 4.27 1 96.69 128 ALA A N 1
ATOM 941 C CA . ALA A 1 128 ? -10.555 -19.422 4.465 1 96.69 128 ALA A CA 1
ATOM 942 C C . ALA A 1 128 ? -9.773 -19.219 3.174 1 96.69 128 ALA A C 1
ATOM 944 O O . ALA A 1 128 ? -8.672 -18.656 3.191 1 96.69 128 ALA A O 1
ATOM 945 N N . THR A 1 129 ? -10.383 -19.609 2.053 1 97.62 129 THR A N 1
ATOM 946 C CA . THR A 1 129 ? -9.711 -19.453 0.766 1 97.62 129 THR A CA 1
ATOM 947 C C . THR A 1 129 ? -9.508 -17.984 0.437 1 97.62 129 THR A C 1
ATOM 949 O O . THR A 1 129 ? -8.43 -17.578 -0.021 1 97.62 129 THR A O 1
ATOM 952 N N . ASP A 1 130 ? -10.547 -17.188 0.721 1 97.5 130 ASP A N 1
ATOM 953 C CA . ASP A 1 130 ? -10.414 -15.75 0.51 1 97.5 130 ASP A CA 1
ATOM 954 C C . ASP A 1 130 ? -9.328 -15.156 1.404 1 97.5 130 ASP A C 1
ATOM 956 O O . ASP A 1 130 ? -8.547 -14.312 0.965 1 97.5 130 ASP A O 1
ATOM 960 N N . ARG A 1 131 ? -9.273 -15.609 2.609 1 97.69 131 ARG A N 1
ATOM 961 C CA . ARG A 1 131 ? -8.273 -15.117 3.545 1 97.69 131 ARG A CA 1
ATOM 962 C C . ARG A 1 131 ? -6.867 -15.516 3.102 1 97.69 131 ARG A C 1
ATOM 964 O O . ARG A 1 131 ? -5.93 -14.719 3.205 1 97.69 131 ARG A O 1
ATOM 971 N N . LEU A 1 132 ? -6.676 -16.703 2.607 1 98 132 LEU A N 1
ATOM 972 C CA . LEU A 1 132 ? -5.387 -17.156 2.098 1 98 132 LEU A CA 1
ATOM 973 C C . LEU A 1 132 ? -4.953 -16.312 0.903 1 98 132 LEU A C 1
ATOM 975 O O . LEU A 1 132 ? -3.857 -15.742 0.903 1 98 132 LEU A O 1
ATOM 979 N N . LEU A 1 133 ? -5.867 -16.203 -0.081 1 97.88 133 LEU A N 1
ATOM 980 C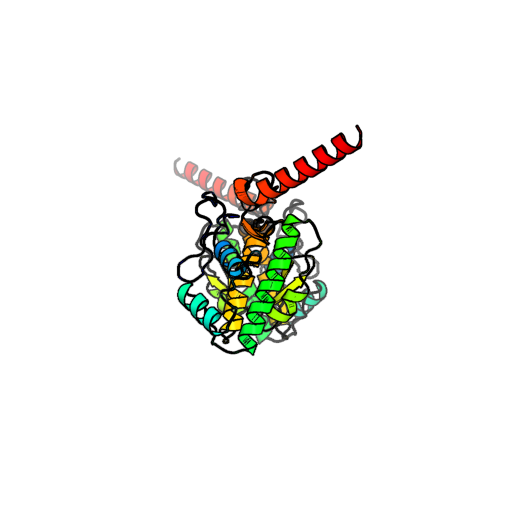 CA . LEU A 1 133 ? -5.539 -15.461 -1.295 1 97.88 133 LEU A CA 1
ATOM 981 C C . LEU A 1 133 ? -5.293 -13.992 -0.986 1 97.88 133 LEU A C 1
ATOM 983 O O . LEU A 1 133 ? -4.395 -13.367 -1.559 1 97.88 133 LEU A O 1
ATOM 987 N N . GLY A 1 134 ? -6.125 -13.484 -0.051 1 97.5 134 GLY A N 1
ATOM 988 C CA . GLY A 1 134 ? -5.922 -12.109 0.371 1 97.5 134 GLY A CA 1
ATOM 989 C C . GLY A 1 134 ? -4.578 -11.883 1.038 1 97.5 134 GLY A C 1
ATOM 990 O O . GLY A 1 134 ? -3.916 -10.867 0.787 1 97.5 134 GLY A O 1
ATOM 991 N N . THR A 1 135 ? -4.191 -12.781 1.889 1 97.31 135 THR A N 1
ATOM 992 C CA . THR A 1 135 ? -2.904 -12.703 2.57 1 97.31 135 THR A CA 1
ATOM 993 C C . THR A 1 135 ? -1.758 -12.688 1.564 1 97.31 135 THR A C 1
ATOM 995 O O . THR A 1 135 ? -0.854 -11.852 1.656 1 97.31 135 THR A O 1
ATOM 998 N N . LEU A 1 136 ? -1.829 -13.531 0.595 1 97.75 136 LEU A N 1
ATOM 999 C CA . LEU A 1 136 ? -0.809 -13.594 -0.446 1 97.75 136 LEU A CA 1
ATOM 1000 C C . LEU A 1 136 ? -0.83 -12.344 -1.311 1 97.75 136 LEU A C 1
ATOM 1002 O O . LEU A 1 136 ? 0.223 -11.781 -1.63 1 97.75 136 LEU A O 1
ATOM 1006 N N . ALA A 1 137 ? -2.016 -11.883 -1.64 1 97.12 137 ALA A N 1
ATOM 1007 C CA . ALA A 1 137 ? -2.162 -10.688 -2.465 1 97.12 137 ALA A CA 1
ATOM 1008 C C . ALA A 1 137 ? -1.612 -9.453 -1.749 1 97.12 137 ALA A C 1
ATOM 1010 O O . ALA A 1 137 ? -0.972 -8.602 -2.369 1 97.12 137 ALA A O 1
ATOM 1011 N N . LEU A 1 138 ? -1.855 -9.383 -0.445 1 96.25 138 LEU A N 1
ATOM 1012 C CA . LEU A 1 138 ? -1.328 -8.266 0.331 1 96.25 138 LEU A CA 1
ATOM 1013 C C . LEU A 1 138 ? 0.196 -8.312 0.379 1 96.25 138 LEU A C 1
ATOM 1015 O O . LEU A 1 138 ? 0.852 -7.266 0.344 1 96.25 138 LEU A O 1
ATOM 1019 N N . ALA A 1 139 ? 0.772 -9.469 0.472 1 96.69 139 ALA A N 1
ATOM 1020 C CA . ALA A 1 139 ? 2.227 -9.609 0.437 1 96.69 139 ALA A CA 1
ATOM 1021 C C . ALA A 1 139 ? 2.791 -9.125 -0.895 1 96.69 139 ALA A C 1
ATOM 1023 O O . ALA A 1 139 ? 3.826 -8.453 -0.928 1 96.69 139 ALA A O 1
ATOM 1024 N N . VAL A 1 140 ? 2.117 -9.445 -1.977 1 96.94 140 VAL A N 1
ATOM 1025 C CA . VAL A 1 140 ? 2.533 -9 -3.303 1 96.94 140 VAL A CA 1
ATOM 1026 C C . VAL A 1 140 ? 2.418 -7.477 -3.396 1 96.94 140 VAL A C 1
ATOM 1028 O O . VAL A 1 140 ? 3.338 -6.809 -3.875 1 96.94 140 VAL A O 1
ATOM 1031 N N . LEU A 1 141 ? 1.299 -6.988 -2.922 1 94.81 141 LEU A N 1
ATOM 1032 C CA . LEU A 1 141 ? 1.075 -5.547 -2.947 1 94.81 141 LEU A CA 1
ATOM 1033 C C . LEU A 1 141 ? 2.162 -4.816 -2.166 1 94.81 141 LEU A C 1
ATOM 1035 O O . LEU A 1 141 ? 2.713 -3.82 -2.645 1 94.81 141 LEU A O 1
ATOM 1039 N N . ASP A 1 142 ? 2.447 -5.285 -0.992 1 93.56 142 ASP A N 1
ATOM 1040 C CA . ASP A 1 142 ? 3.514 -4.711 -0.178 1 93.56 142 ASP A CA 1
ATOM 1041 C C . ASP A 1 142 ? 4.848 -4.738 -0.921 1 93.56 142 ASP A C 1
ATOM 1043 O O . ASP A 1 142 ? 5.574 -3.744 -0.938 1 93.56 142 ASP A O 1
ATOM 1047 N N . ALA A 1 143 ? 5.145 -5.828 -1.539 1 96 143 ALA A N 1
ATOM 1048 C CA . ALA A 1 143 ? 6.391 -5.98 -2.287 1 96 143 ALA A CA 1
ATOM 1049 C C . ALA A 1 143 ? 6.445 -5.008 -3.465 1 96 143 ALA A C 1
ATOM 1051 O O . ALA A 1 143 ? 7.516 -4.504 -3.812 1 96 143 ALA A O 1
ATOM 1052 N N . GLN A 1 144 ? 5.324 -4.801 -4.152 1 94.75 144 GLN A N 1
ATOM 1053 C CA . GLN A 1 144 ? 5.246 -3.818 -5.227 1 94.75 144 GLN A CA 1
ATOM 1054 C C . GLN A 1 144 ? 5.613 -2.424 -4.73 1 94.75 144 GLN A C 1
ATOM 1056 O O . GLN A 1 144 ? 6.402 -1.719 -5.363 1 94.75 144 GLN A O 1
ATOM 1061 N N . TYR A 1 145 ? 5.105 -2.086 -3.59 1 91.19 145 TYR A N 1
ATOM 1062 C CA . TYR A 1 145 ? 5.371 -0.764 -3.035 1 91.19 145 TYR A CA 1
ATOM 1063 C C . TYR A 1 145 ? 6.828 -0.629 -2.615 1 91.19 145 TYR A C 1
ATOM 1065 O O . TYR A 1 145 ? 7.418 0.45 -2.729 1 91.19 145 TYR A O 1
ATOM 1073 N N . ARG A 1 146 ? 7.379 -1.677 -2.176 1 91.88 146 ARG A N 1
ATOM 1074 C CA . ARG A 1 146 ? 8.75 -1.65 -1.68 1 91.88 146 ARG A CA 1
ATOM 1075 C C . ARG A 1 146 ? 9.75 -1.837 -2.818 1 91.88 146 ARG A C 1
ATOM 1077 O O . ARG A 1 146 ? 10.961 -1.748 -2.611 1 91.88 146 ARG A O 1
ATOM 1084 N N . GLY A 1 147 ? 9.273 -2.205 -3.982 1 93.38 147 GLY A N 1
ATOM 1085 C CA . GLY A 1 147 ? 10.133 -2.398 -5.141 1 93.38 147 GLY A CA 1
ATOM 1086 C C . GLY A 1 147 ? 10.805 -3.758 -5.168 1 93.38 147 GLY A C 1
ATOM 1087 O O . GLY A 1 147 ? 11.727 -3.986 -5.949 1 93.38 147 GLY A O 1
ATOM 1088 N N . THR A 1 148 ? 10.367 -4.656 -4.277 1 94.94 148 THR A N 1
ATOM 1089 C CA . THR A 1 148 ? 11 -5.969 -4.203 1 94.94 148 THR A CA 1
ATOM 1090 C C . THR A 1 148 ? 10.266 -6.973 -5.086 1 94.94 148 THR A C 1
ATOM 1092 O O . THR A 1 148 ? 10.812 -8.023 -5.426 1 94.94 148 THR A O 1
ATOM 1095 N N . TRP A 1 149 ? 9.078 -6.66 -5.535 1 95.69 149 TRP A N 1
ATOM 1096 C CA . TRP A 1 149 ? 8.242 -7.582 -6.297 1 95.69 149 TRP A CA 1
ATOM 1097 C C . TRP A 1 149 ? 8.922 -7.992 -7.598 1 95.69 149 TRP A C 1
ATOM 1099 O O . TRP A 1 149 ? 9.023 -9.18 -7.91 1 95.69 149 TRP A O 1
ATOM 1109 N N . PRO A 1 150 ? 9.531 -7.043 -8.32 1 95.19 150 PRO A N 1
ATOM 1110 C CA . PRO A 1 150 ? 10.156 -7.445 -9.586 1 95.19 150 PRO A CA 1
ATOM 1111 C C . PRO A 1 150 ? 11.375 -8.336 -9.391 1 95.19 150 PRO A C 1
ATOM 1113 O O . PRO A 1 150 ? 11.875 -8.938 -10.344 1 95.19 150 PRO A O 1
ATOM 1116 N N . ARG A 1 151 ? 11.82 -8.43 -8.141 1 95.5 151 ARG A N 1
ATOM 1117 C CA . ARG A 1 151 ? 13.031 -9.203 -7.867 1 95.5 151 ARG A CA 1
ATOM 1118 C C . ARG A 1 151 ? 12.688 -10.664 -7.574 1 95.5 151 ARG A C 1
ATOM 1120 O O . ARG A 1 151 ? 13.578 -11.5 -7.445 1 95.5 151 ARG A O 1
ATOM 1127 N N . LEU A 1 152 ? 11.43 -10.914 -7.34 1 96.19 152 LEU A N 1
ATOM 1128 C CA . LEU A 1 152 ? 11 -12.312 -7.312 1 96.19 152 LEU A CA 1
ATOM 1129 C C . LEU A 1 152 ? 10.883 -12.867 -8.727 1 96.19 152 LEU A C 1
ATOM 1131 O O . LEU A 1 152 ? 10.062 -12.398 -9.516 1 96.19 152 LEU A O 1
ATOM 1135 N N . LYS A 1 153 ? 11.617 -13.82 -9.008 1 95 153 LYS A N 1
ATOM 1136 C CA . LYS A 1 153 ? 11.773 -14.289 -10.383 1 95 153 LYS A CA 1
ATOM 1137 C C . LYS A 1 153 ? 11.578 -15.805 -10.469 1 95 153 LYS A C 1
ATOM 1139 O O . LYS A 1 153 ? 11.664 -16.516 -9.461 1 95 153 LYS A O 1
ATOM 1144 N N . ALA A 1 154 ? 11.305 -16.25 -11.672 1 94.38 154 ALA A N 1
ATOM 1145 C CA . ALA A 1 154 ? 11.219 -17.672 -11.953 1 94.38 154 ALA A CA 1
ATOM 1146 C C . ALA A 1 154 ? 12.352 -18.125 -12.867 1 94.38 154 ALA A C 1
ATOM 1148 O O . ALA A 1 154 ? 12.617 -17.516 -13.898 1 94.38 154 ALA A O 1
ATOM 1149 N N . CYS A 1 155 ? 13.047 -19.141 -12.367 1 92.56 155 CYS A N 1
ATOM 1150 C CA . CYS A 1 155 ? 14.141 -19.719 -13.141 1 92.56 155 CYS A CA 1
ATOM 1151 C C . CYS A 1 155 ? 13.688 -20.047 -14.555 1 92.56 155 CYS A C 1
ATOM 1153 O O . CYS A 1 155 ? 12.648 -20.672 -14.742 1 92.56 155 CYS A O 1
ATOM 1155 N N . LEU A 1 156 ? 14.461 -19.734 -15.547 1 91.56 156 LEU A N 1
ATOM 1156 C CA . LEU A 1 156 ? 14.102 -19.938 -16.953 1 91.56 156 LEU A CA 1
ATOM 1157 C C . LEU A 1 156 ? 14.125 -21.422 -17.297 1 91.56 156 LEU A C 1
ATOM 1159 O O . LEU A 1 156 ? 13.453 -21.859 -18.234 1 91.56 156 LEU A O 1
ATOM 1163 N N . GLN A 1 157 ? 14.867 -22.172 -16.594 1 87.62 157 GLN A N 1
ATOM 1164 C CA . GLN A 1 157 ? 15.047 -23.594 -16.922 1 87.62 157 GLN A CA 1
ATOM 1165 C C . GLN A 1 157 ? 13.984 -24.453 -16.234 1 87.62 157 GLN A C 1
ATOM 1167 O O . GLN A 1 157 ? 13.359 -25.297 -16.875 1 87.62 157 GLN A O 1
ATOM 1172 N N . CYS A 1 158 ? 13.805 -24.219 -14.977 1 88.44 158 CYS A N 1
ATOM 1173 C CA . CYS A 1 158 ? 12.984 -25.172 -14.234 1 88.44 158 CYS A CA 1
ATOM 1174 C C . CYS A 1 158 ? 11.75 -24.484 -13.656 1 88.44 158 CYS A C 1
ATOM 1176 O O . CYS A 1 158 ? 10.852 -25.156 -13.148 1 88.44 158 CYS A O 1
ATOM 1178 N N . GLY A 1 159 ? 11.688 -23.156 -13.57 1 92 159 GLY A N 1
ATOM 1179 C CA . GLY A 1 159 ? 10.516 -22.438 -13.102 1 92 159 GLY A CA 1
ATOM 1180 C C . GLY A 1 159 ? 10.539 -22.172 -11.609 1 92 159 GLY A C 1
ATOM 1181 O O . GLY A 1 159 ? 9.648 -21.516 -11.078 1 92 159 GLY A O 1
ATOM 1182 N N . TRP A 1 160 ? 11.602 -22.656 -10.93 1 90.56 160 TRP A N 1
ATOM 1183 C CA . TRP A 1 160 ? 11.695 -22.422 -9.492 1 90.56 160 TRP A CA 1
ATOM 1184 C C . TRP A 1 160 ? 11.805 -20.938 -9.188 1 90.56 160 TRP A C 1
ATOM 1186 O O . TRP A 1 160 ? 12.547 -20.219 -9.859 1 90.56 160 TRP A O 1
ATOM 1196 N N . VAL A 1 161 ? 11 -20.547 -8.242 1 93.19 161 VAL A N 1
ATOM 1197 C CA . VAL A 1 161 ? 10.938 -19.125 -7.945 1 93.19 161 VAL A CA 1
ATOM 1198 C C . VAL A 1 161 ? 12.031 -18.75 -6.945 1 93.19 161 VAL A C 1
ATOM 1200 O O . VAL A 1 161 ? 12.195 -19.422 -5.922 1 93.19 161 VAL A O 1
ATOM 1203 N N . VAL A 1 162 ? 12.781 -17.688 -7.234 1 91.5 162 VAL A N 1
ATOM 1204 C CA . VAL A 1 162 ? 13.891 -17.234 -6.402 1 91.5 162 VAL A CA 1
ATOM 1205 C C . VAL A 1 162 ? 13.828 -15.719 -6.25 1 91.5 162 VAL A C 1
ATOM 1207 O O . VAL A 1 162 ? 13.227 -15.031 -7.078 1 91.5 162 VAL A O 1
ATOM 1210 N N . TYR A 1 163 ? 14.352 -15.281 -5.168 1 93.31 163 TYR A N 1
ATOM 1211 C CA . TYR A 1 163 ? 14.516 -13.844 -4.992 1 93.31 163 TYR A CA 1
ATOM 1212 C C . TYR A 1 163 ? 15.883 -13.383 -5.5 1 93.31 163 TYR A C 1
ATOM 1214 O O . TYR A 1 163 ? 16.922 -13.914 -5.09 1 93.31 163 TYR A O 1
ATOM 1222 N N . ASP A 1 164 ? 15.883 -12.43 -6.441 1 93 164 ASP A N 1
ATOM 1223 C CA . ASP A 1 164 ? 17.109 -11.867 -7.004 1 93 164 ASP A CA 1
ATOM 1224 C C . ASP A 1 164 ? 17.609 -10.703 -6.156 1 93 164 ASP A C 1
ATOM 1226 O O . ASP A 1 164 ? 17.25 -9.547 -6.406 1 93 164 ASP A O 1
ATOM 1230 N N . GLY A 1 165 ? 18.438 -10.992 -5.211 1 89.5 165 GLY A N 1
ATOM 1231 C CA . GLY A 1 165 ? 19 -9.977 -4.336 1 89.5 165 GLY A CA 1
ATOM 1232 C C . GLY A 1 165 ? 20.219 -9.289 -4.934 1 89.5 165 GLY A C 1
ATOM 1233 O O . GLY A 1 165 ? 20.891 -8.516 -4.254 1 89.5 165 GLY A O 1
ATOM 1234 N N . SER A 1 166 ? 20.547 -9.602 -6.211 1 87.25 166 SER A N 1
ATOM 1235 C CA . SER A 1 166 ? 21.734 -9.016 -6.832 1 87.25 166 SER A CA 1
ATOM 1236 C C . SER A 1 166 ? 21.516 -7.539 -7.148 1 87.25 166 SER A C 1
ATOM 1238 O O . SER A 1 166 ? 20.375 -7.078 -7.246 1 87.25 166 SER A O 1
ATOM 1240 N N . ARG A 1 167 ? 22.562 -6.801 -7.262 1 85.12 167 ARG A N 1
ATOM 1241 C CA . ARG A 1 167 ? 22.531 -5.363 -7.508 1 85.12 167 ARG A CA 1
ATOM 1242 C C . ARG A 1 167 ? 21.906 -5.047 -8.859 1 85.12 167 ARG A C 1
ATOM 1244 O O . ARG A 1 167 ? 21.094 -4.129 -8.977 1 85.12 167 ARG A O 1
ATOM 1251 N N . ASN A 1 168 ? 22.234 -5.836 -9.883 1 88.44 168 ASN A N 1
ATOM 1252 C CA . ASN A 1 168 ? 21.812 -5.531 -11.25 1 88.44 168 ASN A CA 1
ATOM 1253 C C . ASN A 1 168 ? 20.516 -6.246 -11.609 1 88.44 168 ASN A C 1
ATOM 1255 O O . ASN A 1 168 ? 19.984 -6.066 -12.703 1 88.44 168 ASN A O 1
ATOM 1259 N N . ARG A 1 169 ? 20.016 -7.082 -10.703 1 89 169 ARG A N 1
ATOM 1260 C CA . ARG A 1 169 ? 18.734 -7.77 -10.898 1 89 169 ARG A CA 1
ATOM 1261 C C . ARG A 1 169 ? 18.766 -8.602 -12.18 1 89 169 ARG A C 1
ATOM 1263 O O . ARG A 1 169 ? 17.797 -8.57 -12.961 1 89 169 ARG A O 1
ATOM 1270 N N . SER A 1 170 ? 19.781 -9.328 -12.352 1 88.31 170 SER A N 1
ATOM 1271 C CA . SER A 1 170 ? 19.969 -9.977 -13.648 1 88.31 170 SER A CA 1
ATOM 1272 C C . SER A 1 170 ? 19.859 -11.492 -13.523 1 88.31 170 SER A C 1
ATOM 1274 O O . SER A 1 170 ? 20.172 -12.219 -14.469 1 88.31 170 SER A O 1
ATOM 1276 N N . ALA A 1 171 ? 19.438 -11.945 -12.367 1 87.38 171 ALA A N 1
ATOM 1277 C CA . ALA A 1 171 ? 19.375 -13.391 -12.172 1 87.38 171 ALA A CA 1
ATOM 1278 C C . ALA A 1 171 ? 18.375 -14.031 -13.117 1 87.38 171 ALA A C 1
ATOM 1280 O O . ALA A 1 171 ? 17.266 -13.523 -13.289 1 87.38 171 ALA A O 1
ATOM 1281 N N . ARG A 1 172 ? 18.797 -15.188 -13.688 1 90.5 172 ARG A N 1
ATOM 1282 C CA . ARG A 1 172 ? 17.922 -15.898 -14.617 1 90.5 172 ARG A CA 1
ATOM 1283 C C . ARG A 1 172 ? 17.734 -17.344 -14.188 1 90.5 172 ARG A C 1
ATOM 1285 O O . ARG A 1 172 ? 16.797 -18.016 -14.617 1 90.5 172 ARG A O 1
ATOM 1292 N N . TRP A 1 173 ? 18.719 -17.75 -13.359 1 87.62 173 TRP A N 1
ATOM 1293 C CA . TRP A 1 173 ? 18.734 -19.156 -12.945 1 87.62 173 TRP A CA 1
ATOM 1294 C C . TRP A 1 173 ? 18.594 -19.266 -11.43 1 87.62 173 TRP A C 1
ATOM 1296 O O . TRP A 1 173 ? 19.094 -18.422 -10.688 1 87.62 173 TRP A O 1
ATOM 1306 N N . CYS A 1 174 ? 17.984 -20.359 -11.047 1 86.25 174 CYS A N 1
ATOM 1307 C CA . CYS A 1 174 ? 17.859 -20.609 -9.617 1 86.25 174 CYS A CA 1
ATOM 1308 C C . CYS A 1 174 ? 19.156 -21.156 -9.031 1 86.25 174 CYS A C 1
ATOM 1310 O O . CYS A 1 174 ? 19.453 -20.953 -7.855 1 86.25 174 CYS A O 1
ATOM 1312 N N . SER A 1 175 ? 19.891 -21.875 -9.859 1 80.19 175 SER A N 1
ATOM 1313 C CA . SER A 1 175 ? 21.188 -22.422 -9.508 1 80.19 175 SER A CA 1
ATOM 1314 C C . SER A 1 175 ? 22.141 -22.375 -10.695 1 80.19 175 SER A C 1
ATOM 1316 O O . SER A 1 175 ? 21.859 -22.922 -11.758 1 80.19 175 SER A O 1
ATOM 1318 N N . MET A 1 176 ? 23.266 -21.797 -10.523 1 79.69 176 MET A N 1
ATOM 1319 C CA . MET A 1 176 ? 24.25 -21.719 -11.594 1 79.69 176 MET A CA 1
ATOM 1320 C C . MET A 1 176 ? 24.891 -23.078 -11.836 1 79.69 176 MET A C 1
ATOM 1322 O O . MET A 1 176 ? 25.312 -23.375 -12.961 1 79.69 176 MET A O 1
ATOM 1326 N N . THR A 1 177 ? 24.875 -23.797 -10.758 1 77.5 177 THR A N 1
ATOM 1327 C CA . THR A 1 177 ? 25.516 -25.109 -10.891 1 77.5 177 THR A CA 1
ATOM 1328 C C . THR A 1 177 ? 24.594 -26.094 -11.602 1 77.5 177 THR A C 1
ATOM 1330 O O . THR A 1 177 ? 25.047 -26.938 -12.367 1 77.5 177 THR A O 1
ATOM 1333 N N . VAL A 1 178 ? 23.297 -25.875 -11.406 1 80 178 VAL A N 1
ATOM 1334 C CA . VAL A 1 178 ? 22.359 -26.828 -11.992 1 80 178 VAL A CA 1
ATOM 1335 C C . VAL A 1 178 ? 21.703 -26.219 -13.227 1 80 178 VAL A C 1
ATOM 1337 O O . VAL A 1 178 ? 22.109 -26.5 -14.359 1 80 178 VAL A O 1
ATOM 1340 N N . CYS A 1 179 ? 20.922 -25.312 -13.094 1 84.56 179 CYS A N 1
ATOM 1341 C CA . CYS A 1 179 ? 20.141 -24.766 -14.188 1 84.56 179 CYS A CA 1
ATOM 1342 C C . CYS A 1 179 ? 21 -23.906 -15.109 1 84.56 179 CYS A C 1
ATOM 1344 O O . CYS A 1 179 ? 20.906 -24.016 -16.328 1 84.56 179 CYS A O 1
ATOM 1346 N N . GLY A 1 180 ? 21.828 -23.016 -14.531 1 81 180 GLY A N 1
ATOM 1347 C CA . GLY A 1 180 ? 22.734 -22.234 -15.352 1 81 180 GLY A CA 1
ATOM 1348 C C . GLY A 1 180 ? 23.734 -23.078 -16.125 1 81 180 GLY A C 1
ATOM 1349 O O . GLY A 1 180 ? 24 -22.828 -17.297 1 81 180 GLY A O 1
ATOM 1350 N N . GLY A 1 181 ? 24.234 -24.016 -15.445 1 79.88 181 GLY A N 1
ATOM 1351 C CA . GLY A 1 181 ? 25.188 -24.922 -16.062 1 79.88 181 GLY A CA 1
ATOM 1352 C C . GLY A 1 181 ? 24.609 -25.688 -17.234 1 79.88 181 GLY A C 1
ATOM 1353 O O . GLY A 1 181 ? 25.297 -25.875 -18.25 1 79.88 181 GLY A O 1
ATOM 1354 N N . ARG A 1 182 ? 23.406 -26.078 -17.047 1 79.69 182 ARG A N 1
ATOM 1355 C CA . ARG A 1 182 ? 22.734 -26.781 -18.141 1 79.69 182 ARG A CA 1
ATOM 1356 C C . ARG A 1 182 ? 22.656 -25.906 -19.391 1 79.69 182 ARG A C 1
ATOM 1358 O O . ARG A 1 182 ? 22.891 -26.375 -20.5 1 79.69 182 ARG A O 1
ATOM 1365 N N . GLU A 1 183 ? 22.328 -24.656 -19.219 1 81.62 183 GLU A N 1
ATOM 1366 C CA . GLU A 1 183 ? 22.219 -23.734 -20.344 1 81.62 183 GLU A CA 1
ATOM 1367 C C . GLU A 1 183 ? 23.594 -23.469 -20.984 1 81.62 183 GLU A C 1
ATOM 1369 O O . GLU A 1 183 ? 23.719 -23.438 -22.203 1 81.62 183 GLU A O 1
ATOM 1374 N N . HIS A 1 184 ? 24.547 -23.297 -20.109 1 82.25 184 HIS A N 1
ATOM 1375 C CA . HIS A 1 184 ? 25.906 -23.062 -20.609 1 82.25 184 HIS A CA 1
ATOM 1376 C C . HIS A 1 184 ? 26.422 -24.266 -21.375 1 82.25 184 HIS A C 1
ATOM 1378 O O . HIS A 1 184 ? 27.031 -24.125 -22.438 1 82.25 184 HIS A O 1
ATOM 1384 N N . ALA A 1 185 ? 26.172 -25.391 -20.875 1 80.81 185 ALA A N 1
ATOM 1385 C CA . ALA A 1 185 ? 26.578 -26.625 -21.562 1 80.81 185 ALA A CA 1
ATOM 1386 C C . ALA A 1 185 ? 25.875 -26.766 -22.906 1 80.81 185 ALA A C 1
ATOM 1388 O O . ALA A 1 185 ? 26.5 -27.109 -23.906 1 80.81 185 ALA A O 1
ATOM 1389 N N . ARG A 1 186 ? 24.688 -26.484 -22.906 1 80.62 186 ARG A N 1
ATOM 1390 C CA . ARG A 1 186 ? 23.922 -26.562 -24.156 1 80.62 186 ARG A CA 1
ATOM 1391 C C . ARG A 1 186 ? 24.453 -25.547 -25.172 1 80.62 186 ARG A C 1
ATOM 1393 O O . ARG A 1 186 ? 24.609 -25.875 -26.359 1 80.62 186 ARG A O 1
ATOM 1400 N N . ALA A 1 187 ? 24.688 -24.344 -24.688 1 81.69 187 ALA A N 1
ATOM 1401 C CA . ALA A 1 187 ? 25.219 -23.312 -25.562 1 81.69 187 ALA A CA 1
ATOM 1402 C C . ALA A 1 187 ? 26.578 -23.703 -26.109 1 81.69 187 ALA A C 1
ATOM 1404 O O . ALA A 1 187 ? 26.875 -23.469 -27.281 1 81.69 187 ALA A O 1
ATOM 1405 N N . TYR A 1 188 ? 27.344 -24.281 -25.297 1 83.56 188 TYR A N 1
ATOM 1406 C CA . TYR A 1 188 ? 28.672 -24.734 -25.703 1 83.56 188 TYR A CA 1
ATOM 1407 C C . TYR A 1 188 ? 28.578 -25.828 -26.766 1 83.56 188 TYR A C 1
ATOM 1409 O O . TYR A 1 188 ? 29.297 -25.781 -27.766 1 83.56 188 TYR A O 1
ATOM 1417 N N . ARG A 1 189 ? 27.719 -26.75 -26.547 1 84.12 189 ARG A N 1
ATOM 1418 C CA . ARG A 1 189 ? 27.516 -27.828 -27.5 1 84.12 189 ARG A CA 1
ATOM 1419 C C . ARG A 1 189 ? 27.047 -27.297 -28.844 1 84.12 189 ARG A C 1
ATOM 1421 O O . ARG A 1 189 ? 27.484 -27.75 -29.906 1 84.12 189 ARG A O 1
ATOM 1428 N N . ARG A 1 190 ? 26.219 -26.297 -28.766 1 83.25 190 ARG A N 1
ATOM 1429 C CA . ARG A 1 190 ? 25.703 -25.688 -30 1 83.25 190 ARG A CA 1
ATOM 1430 C C . ARG A 1 190 ? 26.812 -24.969 -30.75 1 83.25 190 ARG A C 1
ATOM 1432 O O . ARG A 1 190 ? 26.906 -25.078 -31.984 1 83.25 190 ARG A O 1
ATOM 1439 N N . ARG A 1 191 ? 27.625 -24.297 -29.984 1 84 191 ARG A N 1
ATOM 1440 C CA . ARG A 1 191 ? 28.75 -23.578 -30.594 1 84 191 ARG A CA 1
ATOM 1441 C C . ARG A 1 191 ? 29.75 -24.562 -31.203 1 84 191 ARG A C 1
ATOM 1443 O O . ARG A 1 191 ? 30.266 -24.328 -32.312 1 84 191 ARG A O 1
ATOM 1450 N N . LYS A 1 192 ? 29.969 -25.609 -30.531 1 82.81 192 LYS A N 1
ATOM 1451 C CA . LYS A 1 192 ? 30.906 -26.625 -31.016 1 82.81 192 LYS A CA 1
ATOM 1452 C C . LYS A 1 192 ? 30.344 -27.312 -32.25 1 82.81 192 LYS A C 1
ATOM 1454 O O . LYS A 1 192 ? 31.094 -27.609 -33.188 1 82.81 192 LYS A O 1
ATOM 1459 N N . ALA A 1 193 ? 29.188 -27.562 -32.281 1 84.62 193 ALA A N 1
ATOM 1460 C CA . ALA A 1 193 ? 28.547 -28.203 -33.438 1 84.62 193 ALA A CA 1
ATOM 1461 C C . ALA A 1 193 ? 28.562 -27.281 -34.656 1 84.62 193 ALA A C 1
ATOM 1463 O O . ALA A 1 193 ? 28.719 -27.734 -35.781 1 84.62 193 ALA A O 1
ATOM 1464 N N . ALA A 1 194 ? 28.406 -26.062 -34.375 1 85.69 194 ALA A N 1
ATOM 1465 C CA . ALA A 1 194 ? 28.422 -25.094 -35.438 1 85.69 194 ALA A CA 1
ATOM 1466 C C . ALA A 1 194 ? 29.812 -24.938 -36.031 1 85.69 194 ALA A C 1
ATOM 1468 O O . ALA A 1 194 ? 29.953 -24.703 -37.25 1 85.69 194 ALA A O 1
ATOM 1469 N N . THR A 1 195 ? 30.797 -25.078 -35.219 1 83.44 195 THR A N 1
ATOM 1470 C CA . THR A 1 195 ? 32.188 -24.969 -35.656 1 83.44 195 THR A CA 1
ATOM 1471 C C . THR A 1 195 ? 32.594 -26.234 -36.406 1 83.44 195 THR A C 1
ATOM 1473 O O . THR A 1 195 ? 33.344 -26.172 -37.375 1 83.44 195 THR A O 1
ATOM 1476 N N . ARG A 1 196 ? 32.094 -27.344 -35.969 1 80.62 196 ARG A N 1
ATOM 1477 C CA . ARG A 1 196 ? 32.406 -28.594 -36.656 1 80.62 196 ARG A CA 1
ATOM 1478 C C . ARG A 1 196 ? 31.734 -28.672 -38 1 80.62 196 ARG A C 1
ATOM 1480 O O . ARG A 1 196 ? 32.25 -29.281 -38.938 1 80.62 196 ARG A O 1
ATOM 1487 N N . GLY A 1 197 ? 30.562 -28.141 -38 1 71.5 197 GLY A N 1
ATOM 1488 C CA . GLY A 1 197 ? 29.875 -28.125 -39.281 1 71.5 197 GLY A CA 1
ATOM 1489 C C . GLY A 1 197 ? 30.516 -27.203 -40.312 1 71.5 197 GLY A C 1
ATOM 1490 O O . GLY A 1 197 ? 30.188 -27.25 -41.5 1 71.5 197 GLY A O 1
ATOM 1491 N N . ARG A 1 198 ? 31.266 -26.297 -39.781 1 74.25 198 ARG A N 1
ATOM 1492 C CA . ARG A 1 198 ? 31.953 -25.375 -40.688 1 74.25 198 ARG A CA 1
ATOM 1493 C C . ARG A 1 198 ? 33.281 -25.984 -41.156 1 74.25 198 ARG A C 1
ATOM 1495 O O . ARG A 1 198 ? 33.844 -25.484 -42.125 1 74.25 198 ARG A O 1
ATOM 1502 N N . ASP A 1 199 ? 33.688 -27.094 -40.594 1 63.19 199 ASP A N 1
ATOM 1503 C CA . ASP A 1 199 ? 34.844 -27.797 -41.125 1 63.19 199 ASP A CA 1
ATOM 1504 C C . ASP A 1 199 ? 34.406 -28.922 -42.094 1 63.19 199 ASP A C 1
ATOM 1506 O O . ASP A 1 199 ? 33.5 -29.688 -41.781 1 63.19 199 ASP A O 1
ATOM 1510 N N . MET B 1 1 ? -2.52 43.906 10.594 1 30.83 1 MET B N 1
ATOM 1511 C CA . MET B 1 1 ? -3.508 42.969 10.094 1 30.83 1 MET B CA 1
ATOM 1512 C C . MET B 1 1 ? -2.846 41.625 9.711 1 30.83 1 MET B C 1
ATOM 1514 O O . MET B 1 1 ? -1.926 41.625 8.891 1 30.83 1 MET B O 1
ATOM 1518 N N . HIS B 1 2 ? -2.777 40.719 10.609 1 39.72 2 HIS B N 1
ATOM 1519 C CA . HIS B 1 2 ? -2.107 39.438 10.477 1 39.72 2 HIS B CA 1
ATOM 1520 C C . HIS B 1 2 ? -2.535 38.75 9.195 1 39.72 2 HIS B C 1
ATOM 1522 O O . HIS B 1 2 ? -3.729 38.656 8.891 1 39.72 2 HIS B O 1
ATOM 1528 N N . ALA B 1 3 ? -1.757 38.812 8.133 1 47.81 3 ALA B N 1
ATOM 1529 C CA . ALA B 1 3 ? -2.1 38.25 6.816 1 47.81 3 ALA B CA 1
ATOM 1530 C C . ALA B 1 3 ? -2.619 36.844 6.93 1 47.81 3 ALA B C 1
ATOM 1532 O O . ALA B 1 3 ? -1.89 35.938 7.348 1 47.81 3 ALA B O 1
ATOM 1533 N N . ASP B 1 4 ? -3.871 36.594 7.242 1 52.78 4 ASP B N 1
ATOM 1534 C CA . ASP B 1 4 ? -4.605 35.344 7.176 1 52.78 4 ASP B CA 1
ATOM 1535 C C . ASP B 1 4 ? -4.285 34.594 5.887 1 52.78 4 ASP B C 1
ATOM 1537 O O . ASP B 1 4 ? -3.762 35.188 4.934 1 52.78 4 ASP B O 1
ATOM 1541 N N . HIS B 1 5 ? -4.16 33.25 5.984 1 58.44 5 HIS B N 1
ATOM 1542 C CA . HIS B 1 5 ? -4.043 32.5 4.742 1 58.44 5 HIS B CA 1
ATOM 1543 C C . HIS B 1 5 ? -5.062 32.969 3.711 1 58.44 5 HIS B C 1
ATOM 1545 O O . HIS B 1 5 ? -6.238 33.156 4.035 1 58.44 5 HIS B O 1
ATOM 1551 N N . PRO B 1 6 ? -4.637 33.5 2.504 1 58.31 6 PRO B N 1
ATOM 1552 C CA . PRO B 1 6 ? -5.586 33.969 1.492 1 58.31 6 PRO B CA 1
ATOM 1553 C C . PRO B 1 6 ? -6.656 32.938 1.157 1 58.31 6 PRO B C 1
ATOM 1555 O O . PRO B 1 6 ? -6.391 31.734 1.211 1 58.31 6 PRO B O 1
ATOM 1558 N N . THR B 1 7 ? -7.93 33.312 1.24 1 54.91 7 THR B N 1
ATOM 1559 C CA . THR B 1 7 ? -9.031 32.438 0.814 1 54.91 7 THR B CA 1
ATOM 1560 C C . THR B 1 7 ? -9.633 32.969 -0.493 1 54.91 7 THR B C 1
ATOM 1562 O O . THR B 1 7 ? -9.461 34.125 -0.848 1 54.91 7 THR B O 1
ATOM 1565 N N . ASP B 1 8 ? -10.016 32.062 -1.399 1 53.34 8 ASP B N 1
ATOM 1566 C CA . ASP B 1 8 ? -10.719 32.5 -2.602 1 53.34 8 ASP B CA 1
ATOM 1567 C C . ASP B 1 8 ? -12.133 32.969 -2.27 1 53.34 8 ASP B C 1
ATOM 1569 O O . ASP B 1 8 ? -12.508 33.062 -1.099 1 53.34 8 ASP B O 1
ATOM 1573 N N . SER B 1 9 ? -12.758 33.5 -3.383 1 53.91 9 SER B N 1
ATOM 1574 C CA . SER B 1 9 ? -14.086 34.094 -3.264 1 53.91 9 SER B CA 1
ATOM 1575 C C . SER B 1 9 ? -15.07 33.094 -2.643 1 53.91 9 SER B C 1
ATOM 1577 O O . SER B 1 9 ? -16.125 33.5 -2.131 1 53.91 9 SER B O 1
ATOM 1579 N N . GLN B 1 10 ? -14.68 31.859 -2.758 1 48.81 10 GLN B N 1
ATOM 1580 C CA . GLN B 1 10 ? -15.586 30.844 -2.238 1 48.81 10 GLN B CA 1
ATOM 1581 C C . GLN B 1 10 ? -15.156 30.391 -0.845 1 48.81 10 GLN B C 1
ATOM 1583 O O . GLN B 1 10 ? -15.703 29.422 -0.31 1 48.81 10 GLN B O 1
ATOM 1588 N N . GLY B 1 11 ? -14.266 31.109 -0.275 1 46.81 11 GLY B N 1
ATOM 1589 C CA . GLY B 1 11 ? -13.781 30.859 1.074 1 46.81 11 GLY B CA 1
ATOM 1590 C C . GLY B 1 11 ? -12.781 29.719 1.147 1 46.81 11 GLY B C 1
ATOM 1591 O O . GLY B 1 11 ? -12.484 29.219 2.232 1 46.81 11 GLY B O 1
ATOM 1592 N N . ARG B 1 12 ? -12.539 29.281 -0.134 1 48.34 12 ARG B N 1
ATOM 1593 C CA . ARG B 1 12 ? -11.508 28.25 -0.19 1 48.34 12 ARG B CA 1
ATOM 1594 C C . ARG B 1 12 ? -10.141 28.828 0.149 1 48.34 12 ARG B C 1
ATOM 1596 O O . ARG B 1 12 ? -9.797 29.938 -0.285 1 48.34 12 ARG B O 1
ATOM 1603 N N . ILE B 1 13 ? -9.648 28.359 1.161 1 48.38 13 ILE B N 1
ATOM 1604 C CA . ILE B 1 13 ? -8.312 28.812 1.524 1 48.38 13 ILE B CA 1
ATOM 1605 C C . ILE B 1 13 ? -7.371 28.641 0.331 1 48.38 13 ILE B C 1
ATOM 1607 O O . ILE B 1 13 ? -7.273 27.562 -0.25 1 48.38 13 ILE B O 1
ATOM 1611 N N . LEU B 1 14 ? -7.113 29.688 -0.343 1 51.31 14 LEU B N 1
ATOM 1612 C CA . LEU B 1 14 ? -6.125 29.703 -1.416 1 51.31 14 LEU B CA 1
ATOM 1613 C C . LEU B 1 14 ? -4.715 29.516 -0.858 1 51.31 14 LEU B C 1
ATOM 1615 O O . LEU B 1 14 ? -4.438 29.922 0.274 1 51.31 14 LEU B O 1
ATOM 1619 N N . PRO B 1 15 ? -4.094 28.531 -1.425 1 47.81 15 PRO B N 1
ATOM 1620 C CA . PRO B 1 15 ? -2.689 28.625 -1.021 1 47.81 15 PRO B CA 1
ATOM 1621 C C . PRO B 1 15 ? -2.207 30.062 -0.866 1 47.81 15 PRO B C 1
ATOM 1623 O O . PRO B 1 15 ? -2.678 30.953 -1.576 1 47.81 15 PRO B O 1
ATOM 1626 N N . ASP B 1 16 ? -1.917 30.375 0.262 1 47.97 16 ASP B N 1
ATOM 1627 C CA . ASP B 1 16 ? -1.304 31.688 0.394 1 47.97 16 ASP B CA 1
ATOM 1628 C C . ASP B 1 16 ? -0.352 31.969 -0.767 1 47.97 16 ASP B C 1
ATOM 1630 O O . ASP B 1 16 ? 0.477 31.141 -1.116 1 47.97 16 ASP B O 1
ATOM 1634 N N . PRO B 1 17 ? -0.801 32.969 -1.536 1 47.94 17 PRO B N 1
ATOM 1635 C CA . PRO B 1 17 ? 0.163 33.344 -2.576 1 47.94 17 PRO B CA 1
ATOM 1636 C C . PRO B 1 17 ? 1.605 33.312 -2.076 1 47.94 17 PRO B C 1
ATOM 1638 O O . PRO B 1 17 ? 2.541 33.219 -2.877 1 47.94 17 PRO B O 1
ATOM 1641 N N . ALA B 1 18 ? 1.751 33.688 -0.9 1 45.47 18 ALA B N 1
ATOM 1642 C CA . ALA B 1 18 ? 3.098 33.656 -0.336 1 45.47 18 ALA B CA 1
ATOM 1643 C C . ALA B 1 18 ? 3.549 32.219 -0.04 1 45.47 18 ALA B C 1
ATOM 1645 O O . ALA B 1 18 ? 4.613 32 0.543 1 45.47 18 ALA B O 1
ATOM 1646 N N . TRP B 1 19 ? 2.543 31.328 -0.087 1 50.34 19 TRP B N 1
ATOM 1647 C CA . TRP B 1 19 ? 3.047 29.969 0.095 1 50.34 19 TRP B CA 1
ATOM 1648 C C . TRP B 1 19 ? 4.074 29.625 -0.976 1 50.34 19 TRP B C 1
ATOM 1650 O O . TRP B 1 19 ? 3.826 29.812 -2.168 1 50.34 19 TRP B O 1
ATOM 1660 N N . PRO B 1 20 ? 5.316 29.641 -0.566 1 48.06 20 PRO B N 1
ATOM 1661 C CA . PRO B 1 20 ? 6.262 29.281 -1.627 1 48.06 20 PRO B CA 1
ATOM 1662 C C . PRO B 1 20 ? 5.734 28.188 -2.553 1 48.06 20 PRO B C 1
ATOM 1664 O O . PRO B 1 20 ? 4.992 27.312 -2.111 1 48.06 20 PRO B O 1
ATOM 1667 N N . PRO B 1 21 ? 5.848 28.484 -3.693 1 47.03 21 PRO B N 1
ATOM 1668 C CA . PRO B 1 21 ? 5.738 27.438 -4.715 1 47.03 21 PRO B CA 1
ATOM 1669 C C . PRO B 1 21 ? 6.473 26.156 -4.328 1 47.03 21 PRO B C 1
ATOM 1671 O O . PRO B 1 21 ? 7.484 26.203 -3.625 1 47.03 21 PRO B O 1
ATOM 1674 N N . GLY B 1 22 ? 5.848 25.078 -3.77 1 57.06 22 GLY B N 1
ATOM 1675 C CA . GLY B 1 22 ? 6.57 23.844 -3.504 1 57.06 22 GLY B CA 1
ATOM 1676 C C . GLY B 1 22 ? 6.016 23.062 -2.326 1 57.06 22 GLY B C 1
ATOM 1677 O O . GLY B 1 22 ? 6.641 22.109 -1.858 1 57.06 22 GLY B O 1
ATOM 1678 N N . ARG B 1 23 ? 4.973 23.547 -1.871 1 71.06 23 ARG B N 1
ATOM 1679 C CA . ARG B 1 23 ? 4.543 22.797 -0.697 1 71.06 23 ARG B CA 1
ATOM 1680 C C . ARG B 1 23 ? 3.428 21.812 -1.052 1 71.06 23 ARG B C 1
ATOM 1682 O O . ARG B 1 23 ? 2.74 21.297 -0.167 1 71.06 23 ARG B O 1
ATOM 1689 N N . GLU B 1 24 ? 3.326 21.641 -2.371 1 83.56 24 GLU B N 1
ATOM 1690 C CA . GLU B 1 24 ? 2.369 20.641 -2.826 1 83.56 24 GLU B CA 1
ATOM 1691 C C . GLU B 1 24 ? 2.889 19.234 -2.568 1 83.56 24 GLU B C 1
ATOM 1693 O O . GLU B 1 24 ? 4.086 18.969 -2.688 1 83.56 24 GLU B O 1
ATOM 1698 N N . ALA B 1 25 ? 1.919 18.5 -2.07 1 92.75 25 ALA B N 1
ATOM 1699 C CA . ALA B 1 25 ? 2.287 17.094 -1.849 1 92.75 25 ALA B CA 1
ATOM 1700 C C . ALA B 1 25 ? 2.33 16.328 -3.164 1 92.75 25 ALA B C 1
ATOM 1702 O O . ALA B 1 25 ? 1.654 16.703 -4.129 1 92.75 25 ALA B O 1
ATOM 1703 N N . PRO B 1 26 ? 3.186 15.438 -3.287 1 92.19 26 PRO B N 1
ATOM 1704 C CA . PRO B 1 26 ? 3.266 14.664 -4.527 1 92.19 26 PRO B CA 1
ATOM 1705 C C . PRO B 1 26 ? 2.049 13.766 -4.746 1 92.19 26 PRO B C 1
ATOM 1707 O O . PRO B 1 26 ? 1.475 13.25 -3.781 1 92.19 26 PRO B O 1
ATOM 1710 N N . GLY B 1 27 ? 1.645 13.594 -6.004 1 90.31 27 GLY B N 1
ATOM 1711 C CA . GLY B 1 27 ? 0.624 12.633 -6.395 1 90.31 27 GLY B CA 1
ATOM 1712 C C . GLY B 1 27 ? -0.688 12.828 -5.656 1 90.31 27 GLY B C 1
ATOM 1713 O O . GLY B 1 27 ? -1.138 13.961 -5.465 1 90.31 27 GLY B O 1
ATOM 1714 N N . ASP B 1 28 ? -1.315 11.703 -5.25 1 94.25 28 ASP B N 1
ATOM 1715 C CA . ASP B 1 28 ? -2.639 11.719 -4.633 1 94.25 28 ASP B CA 1
ATOM 1716 C C . ASP B 1 28 ? -2.574 12.273 -3.213 1 94.25 28 ASP B C 1
ATOM 1718 O O . ASP B 1 28 ? -3.605 12.609 -2.625 1 94.25 28 ASP B O 1
ATOM 1722 N N . LEU B 1 29 ? -1.41 12.352 -2.676 1 96.56 29 LEU B N 1
ATOM 1723 C CA . LEU B 1 29 ? -1.256 12.938 -1.349 1 96.56 29 LEU B CA 1
ATOM 1724 C C . LEU B 1 29 ? -1.712 14.391 -1.34 1 96.56 29 LEU B C 1
ATOM 1726 O O . LEU B 1 29 ? -2.143 14.906 -0.305 1 96.56 29 LEU B O 1
ATOM 1730 N N . GLU B 1 30 ? -1.63 15.023 -2.557 1 94.12 30 GLU B N 1
ATOM 1731 C CA . GLU B 1 30 ? -2.105 16.391 -2.684 1 94.12 30 GLU B CA 1
ATOM 1732 C C . GLU B 1 30 ? -3.602 16.484 -2.396 1 94.12 30 GLU B C 1
ATOM 1734 O O . GLU B 1 30 ? -4.066 17.484 -1.829 1 94.12 30 GLU B O 1
ATOM 1739 N N . LEU B 1 31 ? -4.316 15.523 -2.744 1 95.06 31 LEU B N 1
ATOM 1740 C CA . LEU B 1 31 ? 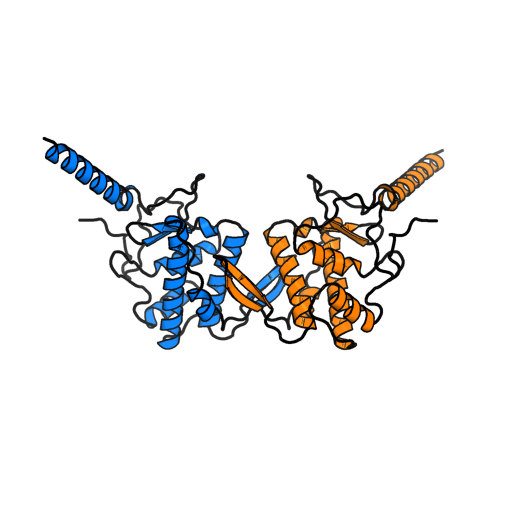-5.742 15.492 -2.432 1 95.06 31 LEU B CA 1
ATOM 1741 C C . LEU B 1 31 ? -5.969 15.477 -0.925 1 95.06 31 LEU B C 1
ATOM 1743 O O . LEU B 1 31 ? -6.867 16.156 -0.421 1 95.06 31 LEU B O 1
ATOM 1747 N N . VAL B 1 32 ? -5.172 14.719 -0.204 1 97.5 32 VAL B N 1
ATOM 1748 C CA . VAL B 1 32 ? -5.273 14.641 1.25 1 97.5 32 VAL B CA 1
ATOM 1749 C C . VAL B 1 32 ? -4.984 16 1.861 1 97.5 32 VAL B C 1
ATOM 1751 O O . VAL B 1 32 ? -5.715 16.469 2.746 1 97.5 32 VAL B O 1
ATOM 1754 N N . ARG B 1 33 ? -3.951 16.641 1.337 1 94.75 33 ARG B N 1
ATOM 1755 C CA . ARG B 1 33 ? -3.611 17.969 1.83 1 94.75 33 ARG B CA 1
ATOM 1756 C C . ARG B 1 33 ? -4.766 18.938 1.616 1 94.75 33 ARG B C 1
ATOM 1758 O O . ARG B 1 33 ? -5.141 19.672 2.531 1 94.75 33 ARG B O 1
ATOM 1765 N N . ARG B 1 34 ? -5.312 18.891 0.414 1 92 34 ARG B N 1
ATOM 1766 C CA . ARG B 1 34 ? -6.426 19.797 0.099 1 92 34 ARG B CA 1
ATOM 1767 C C . ARG B 1 34 ? -7.641 19.469 0.963 1 92 34 ARG B C 1
ATOM 1769 O O . ARG B 1 34 ? -8.328 20.391 1.429 1 92 34 ARG B O 1
ATOM 1776 N N . PHE B 1 35 ? -7.906 18.234 1.236 1 95.94 35 PHE B N 1
ATOM 1777 C CA . PHE B 1 35 ? -9.016 17.797 2.078 1 95.94 35 PHE B CA 1
ATOM 1778 C C . PHE B 1 35 ? -8.852 18.312 3.5 1 95.94 35 PHE B C 1
ATOM 1780 O O . PHE B 1 35 ? -9.789 18.875 4.078 1 95.94 35 PHE B O 1
ATOM 1787 N N . LEU B 1 36 ? -7.703 18.203 4.008 1 96.12 36 LEU B N 1
ATOM 1788 C CA . LEU B 1 36 ? -7.438 18.625 5.379 1 96.12 36 LEU B CA 1
ATOM 1789 C C . LEU B 1 36 ? -7.543 20.141 5.516 1 96.12 36 LEU B C 1
ATOM 1791 O O . LEU B 1 36 ? -7.984 20.641 6.547 1 96.12 36 LEU B O 1
ATOM 1795 N N . ASN B 1 37 ? -7.215 20.781 4.449 1 92.06 37 ASN B N 1
ATOM 1796 C CA . ASN B 1 37 ? -7.16 22.234 4.5 1 92.06 37 ASN B CA 1
ATOM 1797 C C . ASN B 1 37 ? -8.492 22.859 4.094 1 92.06 37 ASN B C 1
ATOM 1799 O O . ASN B 1 37 ? -8.578 24.078 3.877 1 92.06 37 ASN B O 1
ATOM 1803 N N . THR B 1 38 ? -9.469 22.062 3.969 1 92.62 38 THR B N 1
ATOM 1804 C CA . THR B 1 38 ? -10.805 22.609 3.787 1 92.62 38 THR B CA 1
ATOM 1805 C C . THR B 1 38 ? -11.258 23.359 5.035 1 92.62 38 THR B C 1
ATOM 1807 O O . THR B 1 38 ? -12.219 24.141 4.988 1 92.62 38 THR B O 1
ATOM 1810 N N . ALA B 1 39 ? -10.609 23.094 6.16 1 92.44 39 ALA B N 1
ATOM 1811 C CA . ALA B 1 39 ? -10.82 23.828 7.398 1 92.44 39 ALA B CA 1
ATOM 1812 C C . ALA B 1 39 ? -9.625 24.719 7.727 1 92.44 39 ALA B C 1
ATOM 1814 O O . ALA B 1 39 ? -8.477 24.25 7.711 1 92.44 39 ALA B O 1
ATOM 1815 N N . ASN B 1 40 ? -9.906 25.938 7.918 1 87.12 40 ASN B N 1
ATOM 1816 C CA . ASN B 1 40 ? -8.906 26.875 8.422 1 87.12 40 ASN B CA 1
ATOM 1817 C C . ASN B 1 40 ? -9 27.031 9.938 1 87.12 40 ASN B C 1
ATOM 1819 O O . ASN B 1 40 ? -9.914 27.672 10.445 1 87.12 40 ASN B O 1
ATOM 1823 N N . ARG B 1 41 ? -8.094 26.5 10.602 1 88 41 ARG B N 1
ATOM 1824 C CA . ARG B 1 41 ? -8.156 26.422 12.055 1 88 41 ARG B CA 1
ATOM 1825 C C . ARG B 1 41 ? -7.727 27.75 12.695 1 88 41 ARG B C 1
ATOM 1827 O O . ARG B 1 41 ? -7.98 27.984 13.875 1 88 41 ARG B O 1
ATOM 1834 N N . GLU B 1 42 ? -7.109 28.531 11.914 1 81.56 42 GLU B N 1
ATOM 1835 C CA . GLU B 1 42 ? -6.676 29.828 12.422 1 81.56 42 GLU B CA 1
ATOM 1836 C C . GLU B 1 42 ? -7.844 30.812 12.516 1 81.56 42 GLU B C 1
ATOM 1838 O O . GLU B 1 42 ? -8 31.5 13.523 1 81.56 42 GLU B O 1
ATOM 1843 N N . ASN B 1 43 ? -8.625 30.828 11.508 1 78.38 43 ASN B N 1
ATOM 1844 C CA . ASN B 1 43 ? -9.695 31.812 11.5 1 78.38 43 ASN B CA 1
ATOM 1845 C C . ASN B 1 43 ? -11.07 31.156 11.586 1 78.38 43 ASN B C 1
ATOM 1847 O O . ASN B 1 43 ? -12.094 31.844 11.594 1 78.38 43 ASN B O 1
ATOM 1851 N N . GLY B 1 44 ? -11.164 29.891 11.508 1 86.31 44 GLY B N 1
ATOM 1852 C CA . GLY B 1 44 ? -12.414 29.172 11.727 1 86.31 44 GLY B CA 1
ATOM 1853 C C . GLY B 1 44 ? -13.18 28.906 10.445 1 86.31 44 GLY B C 1
ATOM 1854 O O . GLY B 1 44 ? -14.219 28.25 10.469 1 86.31 44 GLY B O 1
ATOM 1855 N N . ALA B 1 45 ? -12.742 29.438 9.312 1 85.25 45 ALA B N 1
ATOM 1856 C CA . ALA B 1 45 ? -13.391 29.125 8.039 1 85.25 45 ALA B CA 1
ATOM 1857 C C . ALA B 1 45 ? -13.367 27.625 7.754 1 85.25 45 ALA B C 1
ATOM 1859 O O . ALA B 1 45 ? -12.359 26.969 7.973 1 85.25 45 ALA B O 1
ATOM 1860 N N . ASP B 1 46 ? -14.523 27.109 7.316 1 90.88 46 ASP B N 1
ATOM 1861 C CA . ASP B 1 46 ? -14.664 25.672 7.09 1 90.88 46 ASP B CA 1
ATOM 1862 C C . ASP B 1 46 ? -15.578 25.391 5.898 1 90.88 46 ASP B C 1
ATOM 1864 O O . ASP B 1 46 ? -16.766 25.688 5.938 1 90.88 46 ASP B O 1
ATOM 1868 N N . ARG B 1 47 ? -14.938 24.797 4.879 1 91.19 47 ARG B N 1
ATOM 1869 C CA . ARG B 1 47 ? -15.719 24.453 3.695 1 91.19 47 ARG B CA 1
ATOM 1870 C C . ARG B 1 47 ? -16.812 23.438 4.027 1 91.19 47 ARG B C 1
ATOM 1872 O O . ARG B 1 47 ? -17.797 23.328 3.303 1 91.19 47 ARG B O 1
ATOM 1879 N N . PHE B 1 48 ? -16.641 22.703 5.168 1 95.38 48 PHE B N 1
ATOM 1880 C CA . PHE B 1 48 ? -17.594 21.688 5.559 1 95.38 48 PHE B CA 1
ATOM 1881 C C . PHE B 1 48 ? -18.438 22.156 6.742 1 95.38 48 PHE B C 1
ATOM 1883 O O . PHE B 1 48 ? -18.922 21.344 7.527 1 95.38 48 PHE B O 1
ATOM 1890 N N . ALA B 1 49 ? -18.547 23.469 6.902 1 94.19 49 ALA B N 1
ATOM 1891 C CA . ALA B 1 49 ? -19.359 24 7.996 1 94.19 49 ALA B CA 1
ATOM 1892 C C . ALA B 1 49 ? -20.797 23.469 7.906 1 94.19 49 ALA B C 1
ATOM 1894 O O . ALA B 1 49 ? -21.438 23.234 8.93 1 94.19 49 ALA B O 1
ATOM 1895 N N . GLU B 1 50 ? -21.25 23.297 6.66 1 94.62 50 GLU B N 1
ATOM 1896 C CA . GLU B 1 50 ? -22.562 22.719 6.383 1 94.62 50 GLU B CA 1
ATOM 1897 C C . GLU B 1 50 ? -22.484 21.594 5.371 1 94.62 50 GLU B C 1
ATOM 1899 O O . GLU B 1 50 ? -21.562 21.562 4.539 1 94.62 50 GLU B O 1
ATOM 1904 N N . PRO B 1 51 ? -23.438 20.703 5.453 1 96.5 51 PRO B N 1
ATOM 1905 C CA . PRO B 1 51 ? -23.422 19.547 4.539 1 96.5 51 PRO B CA 1
ATOM 1906 C C . PRO B 1 51 ? -23.328 19.969 3.072 1 96.5 51 PRO B C 1
ATOM 1908 O O . PRO B 1 51 ? -22.672 19.297 2.275 1 96.5 51 PRO B O 1
ATOM 1911 N N . GLY B 1 52 ? -23.906 21.047 2.775 1 95.06 52 GLY B N 1
ATOM 1912 C CA . GLY B 1 52 ? -23.875 21.531 1.404 1 95.06 52 GLY B CA 1
ATOM 1913 C C . GLY B 1 52 ? -22.469 21.891 0.935 1 95.06 52 GLY B C 1
ATOM 1914 O O . GLY B 1 52 ? -22.156 21.766 -0.251 1 95.06 52 GLY B O 1
ATOM 1915 N N . GLY B 1 53 ? -21.609 22.391 1.823 1 94.88 53 GLY B N 1
ATOM 1916 C CA . GLY B 1 53 ? -20.234 22.688 1.492 1 94.88 53 GLY B CA 1
ATOM 1917 C C . GLY B 1 53 ? -19.438 21.469 1.099 1 94.88 53 GLY B C 1
ATOM 1918 O O . GLY B 1 53 ? -18.594 21.531 0.199 1 94.88 53 GLY B O 1
ATOM 1919 N N . LEU B 1 54 ? -19.75 20.359 1.782 1 95.94 54 LEU B N 1
ATOM 1920 C CA . LEU B 1 54 ? -19.094 19.094 1.452 1 95.94 54 LEU B CA 1
ATOM 1921 C C . LEU B 1 54 ? -19.516 18.609 0.064 1 95.94 54 LEU B C 1
ATOM 1923 O O . LEU B 1 54 ? -18.656 18.203 -0.729 1 95.94 54 LEU B O 1
ATOM 1927 N N . THR B 1 55 ? -20.781 18.719 -0.22 1 96.38 55 THR B N 1
ATOM 1928 C CA . THR B 1 55 ? -21.297 18.328 -1.53 1 96.38 55 THR B CA 1
ATOM 1929 C C . THR B 1 55 ? -20.641 19.172 -2.631 1 96.38 55 THR B C 1
ATOM 1931 O O . THR B 1 55 ? -20.188 18.625 -3.641 1 96.38 55 THR B O 1
ATOM 1934 N N . ALA B 1 56 ? -20.547 20.438 -2.383 1 93.94 56 ALA B N 1
ATOM 1935 C CA . ALA B 1 56 ? -19.953 21.359 -3.361 1 93.94 56 ALA B CA 1
ATOM 1936 C C . ALA B 1 56 ? -18.469 21.047 -3.566 1 93.94 56 ALA B C 1
ATOM 1938 O O . ALA B 1 56 ? -17.984 21.047 -4.699 1 93.94 56 ALA B O 1
ATOM 1939 N N . TRP B 1 57 ? -17.781 20.797 -2.541 1 94.25 57 TRP B N 1
ATOM 1940 C CA . TRP B 1 57 ? -16.344 20.547 -2.613 1 94.25 57 TRP B CA 1
ATOM 1941 C C . TRP B 1 57 ? -16.062 19.25 -3.359 1 94.25 57 TRP B C 1
ATOM 1943 O O . TRP B 1 57 ? -15.203 19.219 -4.246 1 94.25 57 TRP B O 1
ATOM 1953 N N . THR B 1 58 ? -16.781 18.188 -2.99 1 96.31 58 THR B N 1
ATOM 1954 C CA . THR B 1 58 ? -16.547 16.922 -3.656 1 96.31 58 THR B CA 1
ATOM 1955 C C . THR B 1 58 ? -16.875 17.016 -5.145 1 96.31 58 THR B C 1
ATOM 1957 O O . THR B 1 58 ? -16.172 16.438 -5.977 1 96.31 58 THR B O 1
ATOM 1960 N N . THR B 1 59 ? -17.906 17.766 -5.473 1 94.56 59 THR B N 1
ATOM 1961 C CA . THR B 1 59 ? -18.25 18 -6.871 1 94.56 59 THR B CA 1
ATOM 1962 C C . THR B 1 59 ? -17.109 18.719 -7.598 1 94.56 59 THR B C 1
ATOM 1964 O O . THR B 1 59 ? -16.672 18.281 -8.664 1 94.56 59 THR B O 1
ATOM 1967 N N . ALA B 1 60 ? -16.609 19.766 -7 1 91.62 60 ALA B N 1
ATOM 1968 C CA . ALA B 1 60 ? -15.57 20.578 -7.605 1 91.62 60 ALA B CA 1
ATOM 1969 C C . ALA B 1 60 ? -14.281 19.781 -7.781 1 91.62 60 ALA B C 1
ATOM 1971 O O . ALA B 1 60 ? -13.547 19.984 -8.758 1 91.62 60 ALA B O 1
ATOM 1972 N N . GLU B 1 61 ? -13.977 18.844 -6.844 1 92.5 61 GLU B N 1
ATOM 1973 C CA . GLU B 1 61 ? -12.75 18.062 -6.848 1 92.5 61 GLU B CA 1
ATOM 1974 C C . GLU B 1 61 ? -12.883 16.828 -7.734 1 92.5 61 GLU B C 1
ATOM 1976 O O . GLU B 1 61 ? -11.906 16.094 -7.941 1 92.5 61 GLU B O 1
ATOM 1981 N N . GLY B 1 62 ? -14.062 16.562 -8.312 1 94.88 62 GLY B N 1
ATOM 1982 C CA . GLY B 1 62 ? -14.289 15.359 -9.109 1 94.88 62 GLY B CA 1
ATOM 1983 C C . GLY B 1 62 ? -14.25 14.086 -8.289 1 94.88 62 GLY B C 1
ATOM 1984 O O . GLY B 1 62 ? -13.766 13.055 -8.766 1 94.88 62 GLY B O 1
ATOM 1985 N N . LEU B 1 63 ? -14.609 14.203 -7.059 1 96.19 63 LEU B N 1
ATOM 1986 C CA . LEU B 1 63 ? -14.664 13.078 -6.125 1 96.19 63 LEU B CA 1
ATOM 1987 C C . LEU B 1 63 ? -16.078 12.531 -6.016 1 96.19 63 LEU B C 1
ATOM 1989 O O . LEU B 1 63 ? -17.031 13.133 -6.527 1 96.19 63 LEU B O 1
ATOM 1993 N N . PRO B 1 64 ? -16.203 11.344 -5.438 1 95.19 64 PRO B N 1
ATOM 1994 C CA . PRO B 1 64 ? -17.562 10.883 -5.164 1 95.19 64 PRO B CA 1
ATOM 1995 C C . PRO B 1 64 ? -18.406 11.906 -4.402 1 95.19 64 PRO B C 1
ATOM 1997 O O . PRO B 1 64 ? -18.031 12.32 -3.303 1 95.19 64 PRO B O 1
ATOM 2000 N N . VAL B 1 65 ? -19.469 12.289 -4.949 1 95.19 65 VAL B N 1
ATOM 2001 C CA . VAL B 1 65 ? -20.281 13.367 -4.406 1 95.19 65 VAL B CA 1
ATOM 2002 C C . VAL B 1 65 ? -21.031 12.883 -3.172 1 95.19 65 VAL B C 1
ATOM 2004 O O . VAL B 1 65 ? -21.875 11.984 -3.266 1 95.19 65 VAL B O 1
ATOM 2007 N N . VAL B 1 66 ? -20.719 13.422 -2.059 1 93.62 66 VAL B N 1
ATOM 2008 C CA . VAL B 1 66 ? -21.391 13.102 -0.802 1 93.62 66 VAL B CA 1
ATOM 2009 C C . VAL B 1 66 ? -22.672 13.914 -0.674 1 93.62 66 VAL B C 1
ATOM 2011 O O . VAL B 1 66 ? -22.641 15.148 -0.744 1 93.62 66 VAL B O 1
ATOM 2014 N N . PRO B 1 67 ? -23.734 13.273 -0.561 1 90.94 67 PRO B N 1
ATOM 2015 C CA . PRO B 1 67 ? -24.984 14.031 -0.423 1 90.94 67 PRO B CA 1
ATOM 2016 C C . PRO B 1 67 ? -25.016 14.875 0.845 1 90.94 67 PRO B C 1
ATOM 2018 O O . PRO B 1 67 ? -24.312 14.586 1.812 1 90.94 67 PRO B O 1
ATOM 2021 N N . ALA B 1 68 ? -25.859 15.844 0.751 1 92.31 68 ALA B N 1
ATOM 2022 C CA . ALA B 1 68 ? -26.031 16.719 1.91 1 92.31 68 ALA B CA 1
ATOM 2023 C C . ALA B 1 68 ? -26.828 16.016 3.012 1 92.31 68 ALA B C 1
ATOM 2025 O O . ALA B 1 68 ? -28 16.328 3.227 1 92.31 68 ALA B O 1
ATOM 2026 N N . ASP B 1 69 ? -26.266 15.047 3.664 1 94.31 69 ASP B N 1
ATOM 2027 C CA . ASP B 1 69 ? -26.797 14.266 4.773 1 94.31 69 ASP B CA 1
ATOM 2028 C C . ASP B 1 69 ? -26 14.5 6.051 1 94.31 69 ASP B C 1
ATOM 2030 O O . ASP B 1 69 ? -24.781 14.312 6.062 1 94.31 69 ASP B O 1
ATOM 2034 N N . PRO B 1 70 ? -26.703 14.945 7.07 1 95.88 70 PRO B N 1
ATOM 2035 C CA . PRO B 1 70 ? -26 15.344 8.297 1 95.88 70 PRO B CA 1
ATOM 2036 C C . PRO B 1 70 ? -25.141 14.219 8.867 1 95.88 70 PRO B C 1
ATOM 2038 O O . PRO B 1 70 ? -24.031 14.484 9.359 1 95.88 70 PRO B O 1
ATOM 2041 N N . ALA B 1 71 ? -25.641 13.031 8.82 1 95.81 71 ALA B N 1
ATOM 2042 C CA . ALA B 1 71 ? -24.859 11.922 9.375 1 95.81 71 ALA B CA 1
ATOM 2043 C C . ALA B 1 71 ? -23.609 11.664 8.555 1 95.81 71 ALA B C 1
ATOM 2045 O O . ALA B 1 71 ? -22.531 11.438 9.109 1 95.81 71 ALA B O 1
ATOM 2046 N N . GLU B 1 72 ? -23.766 11.68 7.219 1 95.81 72 GLU B N 1
ATOM 2047 C CA . GLU B 1 72 ? -22.609 11.492 6.328 1 95.81 72 GLU B CA 1
ATOM 2048 C C . GLU B 1 72 ? -21.625 12.648 6.457 1 95.81 72 GLU B C 1
ATOM 2050 O O . GLU B 1 72 ? -20.406 12.43 6.492 1 95.81 72 GLU B O 1
ATOM 2055 N N . HIS B 1 73 ? -22.188 13.797 6.555 1 97.5 73 HIS B N 1
ATOM 2056 C CA . HIS B 1 73 ? -21.375 14.992 6.758 1 97.5 73 HIS B CA 1
ATOM 2057 C C . HIS B 1 73 ? -20.562 14.898 8.039 1 97.5 73 HIS B C 1
ATOM 2059 O O . HIS B 1 73 ? -19.359 15.156 8.031 1 97.5 73 HIS B O 1
ATOM 2065 N N . ALA B 1 74 ? -21.203 14.484 9.062 1 97.81 74 ALA B N 1
ATOM 2066 C CA . ALA B 1 74 ? -20.531 14.359 10.359 1 97.81 74 ALA B CA 1
ATOM 2067 C C . ALA B 1 74 ? -19.391 13.352 10.289 1 97.81 74 ALA B C 1
ATOM 2069 O O . ALA B 1 74 ? -18.328 13.562 10.883 1 97.81 74 ALA B O 1
ATOM 2070 N N . ARG B 1 75 ? -19.594 12.281 9.586 1 97.56 75 ARG B N 1
ATOM 2071 C CA . ARG B 1 75 ? -18.562 11.25 9.453 1 97.56 75 ARG B CA 1
ATOM 2072 C C . ARG B 1 75 ? -17.359 11.781 8.688 1 97.56 75 ARG B C 1
ATOM 2074 O O . ARG B 1 75 ? -16.219 11.523 9.07 1 97.56 75 ARG B O 1
ATOM 2081 N N . VAL B 1 76 ? -17.609 12.523 7.637 1 98.25 76 VAL B N 1
ATOM 2082 C CA . VAL B 1 76 ? -16.516 13.062 6.828 1 98.25 76 VAL B CA 1
ATOM 2083 C C . VAL B 1 76 ? -15.734 14.094 7.641 1 98.25 76 VAL B C 1
ATOM 2085 O O . VAL B 1 76 ? -14.5 14.109 7.613 1 98.25 76 VAL B O 1
ATOM 2088 N N . VAL B 1 77 ? -16.438 14.891 8.391 1 98 77 VAL B N 1
ATOM 2089 C CA . VAL B 1 77 ? -15.789 15.898 9.227 1 98 77 VAL B CA 1
ATOM 2090 C C . VAL B 1 77 ? -14.969 15.219 10.32 1 98 77 VAL B C 1
ATOM 2092 O O . VAL B 1 77 ? -13.82 15.609 10.578 1 98 77 VAL B O 1
ATOM 2095 N N . ALA B 1 78 ? -15.562 14.203 10.898 1 97.81 78 ALA B N 1
ATOM 2096 C CA . ALA B 1 78 ? -14.828 13.445 11.914 1 97.81 78 ALA B CA 1
ATOM 2097 C C . ALA B 1 78 ? -13.562 12.836 11.328 1 97.81 78 ALA B C 1
ATOM 2099 O O . ALA B 1 78 ? -12.508 12.836 11.977 1 97.81 78 ALA B O 1
ATOM 2100 N N . PHE B 1 79 ? -13.68 12.359 10.109 1 97.75 79 PHE B N 1
ATOM 2101 C CA . PHE B 1 79 ? -12.516 11.789 9.438 1 97.75 79 PHE B CA 1
ATOM 2102 C C . PHE B 1 79 ? -11.453 12.859 9.195 1 97.75 79 PHE B C 1
ATOM 2104 O O . PHE B 1 79 ? -10.266 12.625 9.422 1 97.75 79 PHE B O 1
ATOM 2111 N N . ARG B 1 80 ? -11.891 14.023 8.734 1 98 80 ARG B N 1
ATOM 2112 C CA . ARG B 1 80 ? -10.961 15.117 8.5 1 98 80 ARG B CA 1
ATOM 2113 C C . ARG B 1 80 ? -10.203 15.477 9.773 1 98 80 ARG B C 1
ATOM 2115 O O . ARG B 1 80 ? -8.977 15.633 9.75 1 98 80 ARG B O 1
ATOM 2122 N N . GLU B 1 81 ? -10.898 15.547 10.875 1 97 81 GLU B N 1
ATOM 2123 C CA . GLU B 1 81 ? -10.289 15.938 12.148 1 97 81 GLU B CA 1
ATOM 2124 C C . GLU B 1 81 ? -9.32 14.875 12.648 1 97 81 GLU B C 1
ATOM 2126 O O . GLU B 1 81 ? -8.227 15.195 13.109 1 97 81 GLU B O 1
ATOM 2131 N N . ALA B 1 82 ? -9.742 13.641 12.531 1 96.25 82 ALA B N 1
ATOM 2132 C CA . ALA B 1 82 ? -8.875 12.547 12.953 1 96.25 82 ALA B CA 1
ATOM 2133 C C . ALA B 1 82 ? -7.617 12.484 12.094 1 96.25 82 ALA B C 1
ATOM 2135 O O . ALA B 1 82 ? -6.516 12.289 12.609 1 96.25 82 ALA B O 1
ATOM 2136 N N . LEU B 1 83 ? -7.789 12.648 10.812 1 97 83 LEU B N 1
ATOM 2137 C CA . LEU B 1 83 ? -6.652 12.609 9.898 1 97 83 LEU B CA 1
ATOM 2138 C C . LEU B 1 83 ? -5.73 13.805 10.125 1 97 83 LEU B C 1
ATOM 2140 O O . LEU B 1 83 ? -4.512 13.68 9.992 1 97 83 LEU B O 1
ATOM 2144 N N . HIS B 1 84 ? -6.309 14.945 10.438 1 96.44 84 HIS B N 1
ATOM 2145 C CA . HIS B 1 84 ? -5.496 16.109 10.773 1 96.44 84 HIS B CA 1
ATOM 2146 C C . HIS B 1 84 ? -4.652 15.852 12.023 1 96.44 84 HIS B C 1
ATOM 2148 O O . HIS B 1 84 ? -3.473 16.203 12.062 1 96.44 84 HIS B O 1
ATOM 2154 N N . THR B 1 85 ? -5.281 15.266 13 1 94.88 85 THR B N 1
ATOM 2155 C CA . THR B 1 85 ? -4.547 14.914 14.211 1 94.88 85 THR B CA 1
ATOM 2156 C C . THR B 1 85 ? -3.387 13.977 13.891 1 94.88 85 THR B C 1
ATOM 2158 O O . THR B 1 85 ? -2.281 14.148 14.406 1 94.88 85 THR B O 1
ATOM 2161 N N . PHE B 1 86 ? -3.656 13.031 13.062 1 94.94 86 PHE B N 1
ATOM 2162 C CA . PHE B 1 86 ? -2.619 12.117 12.594 1 94.94 86 PHE B CA 1
ATOM 2163 C C . PHE B 1 86 ? -1.494 12.883 11.914 1 94.94 86 PHE B C 1
ATOM 2165 O O . PHE B 1 86 ? -0.32 12.695 12.234 1 94.94 86 PHE B O 1
ATOM 2172 N N . THR B 1 87 ? -1.815 13.789 11.055 1 95.5 87 THR B N 1
ATOM 2173 C CA . THR B 1 87 ? -0.843 14.578 10.305 1 95.5 87 THR B CA 1
ATOM 2174 C C . THR B 1 87 ? -0.044 15.484 11.242 1 95.5 87 THR B C 1
ATOM 2176 O O . THR B 1 87 ? 1.168 15.641 11.078 1 95.5 87 THR B O 1
ATOM 2179 N N . ALA B 1 88 ? -0.7 16.016 12.203 1 94.69 88 ALA B N 1
ATOM 2180 C CA . ALA B 1 88 ? -0.058 16.922 13.164 1 94.69 88 ALA B CA 1
ATOM 2181 C C . ALA B 1 88 ? 1.01 16.188 13.969 1 94.69 88 ALA B C 1
ATOM 2183 O O . ALA B 1 88 ? 2.002 16.797 14.391 1 94.69 88 ALA B O 1
ATOM 2184 N N . SER B 1 89 ? 0.791 14.93 14.211 1 94.31 89 SER B N 1
ATOM 2185 C CA . SER B 1 89 ? 1.769 14.141 14.953 1 94.31 89 SER B CA 1
ATOM 2186 C C . SER B 1 89 ? 3.107 14.094 14.219 1 94.31 89 SER B C 1
ATOM 2188 O O . SER B 1 89 ? 4.152 13.898 14.844 1 94.31 89 SER B O 1
ATOM 2190 N N . HIS B 1 90 ? 3.1 14.305 12.914 1 94.81 90 HIS B N 1
ATOM 2191 C CA . HIS B 1 90 ? 4.332 14.312 12.133 1 94.81 90 HIS B CA 1
ATOM 2192 C C . HIS B 1 90 ? 5.195 15.523 12.492 1 94.81 90 HIS B C 1
ATOM 2194 O O . HIS B 1 90 ? 6.422 15.477 12.352 1 94.81 90 HIS B O 1
ATOM 2200 N N . THR B 1 91 ? 4.539 16.578 12.867 1 93.88 91 THR B N 1
ATOM 2201 C CA . THR B 1 91 ? 5.25 17.797 13.234 1 93.88 91 THR B CA 1
ATOM 2202 C C . THR B 1 91 ? 5.699 17.75 14.695 1 93.88 91 THR B C 1
ATOM 2204 O O . THR B 1 91 ? 6.836 18.094 15.008 1 93.88 91 THR B O 1
ATOM 2207 N N . THR B 1 92 ? 4.883 17.25 15.57 1 91.94 92 THR B N 1
ATOM 2208 C CA . THR B 1 92 ? 5.113 17.312 17.016 1 91.94 92 THR B CA 1
ATOM 2209 C C . THR B 1 92 ? 5.965 16.125 17.469 1 91.94 92 THR B C 1
ATOM 2211 O O . THR B 1 92 ? 6.555 16.172 18.547 1 91.94 92 THR B O 1
ATOM 2214 N N . GLY B 1 93 ? 5.91 15.016 16.766 1 88.88 93 GLY B N 1
ATOM 2215 C CA . GLY B 1 93 ? 6.59 13.797 17.188 1 88.88 93 GLY B CA 1
ATOM 2216 C C . GLY B 1 93 ? 5.762 12.953 18.125 1 88.88 93 GLY B C 1
ATOM 2217 O O . GLY B 1 93 ? 6.227 11.914 18.609 1 88.88 93 GLY B O 1
ATOM 2218 N N . ALA B 1 94 ? 4.605 13.438 18.422 1 86.44 94 ALA B N 1
ATOM 2219 C CA . ALA B 1 94 ? 3.705 12.664 19.266 1 86.44 94 ALA B CA 1
ATOM 2220 C C . ALA B 1 94 ? 3.303 11.359 18.578 1 86.44 94 ALA B C 1
ATOM 2222 O O . ALA B 1 94 ? 3.41 11.234 17.359 1 86.44 94 ALA B O 1
ATOM 2223 N N . ALA B 1 95 ? 2.934 10.406 19.422 1 83.94 95 ALA B N 1
ATOM 2224 C CA . ALA B 1 95 ? 2.408 9.164 18.859 1 83.94 95 ALA B CA 1
ATOM 2225 C C . ALA B 1 95 ? 1.185 9.43 17.984 1 83.94 95 ALA B C 1
ATOM 2227 O O . ALA B 1 95 ? 0.322 10.234 18.344 1 83.94 95 ALA B O 1
ATOM 2228 N N . ALA B 1 96 ? 1.213 8.875 16.828 1 80.25 96 ALA B N 1
ATOM 2229 C CA . ALA B 1 96 ? 0.076 9.055 15.93 1 80.25 96 ALA B CA 1
ATOM 2230 C C . ALA B 1 96 ? -1.205 8.5 16.547 1 80.25 96 ALA B C 1
ATOM 2232 O O . ALA B 1 96 ? -1.24 7.352 17 1 80.25 96 ALA B O 1
ATOM 2233 N N . ALA B 1 97 ? -2.143 9.328 16.734 1 75.94 97 ALA B N 1
ATOM 2234 C CA . ALA B 1 97 ? -3.453 8.891 17.219 1 75.94 97 ALA B CA 1
ATOM 2235 C C . ALA B 1 97 ? -4.309 8.359 16.062 1 75.94 97 ALA B C 1
ATOM 2237 O O . ALA B 1 97 ? -5.145 9.086 15.523 1 75.94 97 ALA B O 1
ATOM 2238 N N . THR B 1 98 ? -4.113 7.102 15.711 1 83.69 98 THR B N 1
ATOM 2239 C CA . THR B 1 98 ? -4.805 6.543 14.555 1 83.69 98 THR B CA 1
ATOM 2240 C C . THR B 1 98 ? -6.082 5.824 14.977 1 83.69 98 THR B C 1
ATOM 2242 O O . THR B 1 98 ? -6.895 5.438 14.133 1 83.69 98 THR B O 1
ATOM 2245 N N . GLY B 1 99 ? -6.289 5.703 16.25 1 84.25 99 GLY B N 1
ATOM 2246 C CA . GLY B 1 99 ? -7.41 4.941 16.781 1 84.25 99 GLY B CA 1
ATOM 2247 C C . GLY B 1 99 ? -8.758 5.461 16.312 1 84.25 99 GLY B C 1
ATOM 2248 O O . GLY B 1 99 ? -9.703 4.688 16.141 1 84.25 99 GLY B O 1
ATOM 2249 N N . GLU B 1 100 ? -8.812 6.758 16.047 1 89.31 100 GLU B N 1
ATOM 2250 C CA . GLU B 1 100 ? -10.078 7.371 15.672 1 89.31 100 GLU B CA 1
ATOM 2251 C C . GLU B 1 100 ? -10.383 7.145 14.195 1 89.31 100 GLU B C 1
ATOM 2253 O O . GLU B 1 100 ? -11.523 7.305 13.758 1 89.31 100 GLU B O 1
ATOM 2258 N N . LEU B 1 101 ? -9.406 6.805 13.43 1 94.06 101 LEU B N 1
ATOM 2259 C CA . LEU B 1 101 ? -9.586 6.652 11.984 1 94.06 101 LEU B CA 1
ATOM 2260 C C . LEU B 1 101 ? -10.242 5.316 11.664 1 94.06 101 LEU B C 1
ATOM 2262 O O . LEU B 1 101 ? -11.086 5.234 10.766 1 94.06 101 LEU B O 1
ATOM 2266 N N . ALA B 1 102 ? -9.922 4.305 12.461 1 90.38 102 ALA B N 1
ATOM 2267 C CA . ALA B 1 102 ? -10.32 2.936 12.148 1 90.38 102 ALA B CA 1
ATOM 2268 C C . ALA B 1 102 ? -11.836 2.797 12.109 1 90.38 102 ALA B C 1
ATOM 2270 O O . ALA B 1 102 ? -12.398 2.301 11.133 1 90.38 102 ALA B O 1
ATOM 2271 N N . PRO B 1 103 ? -12.562 3.312 13.141 1 93 103 PRO B N 1
ATOM 2272 C CA . PRO B 1 103 ? -14.023 3.176 13.102 1 93 103 PRO B CA 1
ATOM 2273 C C . PRO B 1 103 ? -14.648 3.922 11.93 1 93 103 PRO B C 1
ATOM 2275 O O . PRO B 1 103 ? -15.695 3.504 11.414 1 93 103 PRO B O 1
ATOM 2278 N N . LEU B 1 104 ? -14.055 4.984 11.477 1 95.62 104 LEU B N 1
ATOM 2279 C CA . LEU B 1 104 ? -14.586 5.793 10.391 1 95.62 104 LEU B CA 1
ATOM 2280 C C . LEU B 1 104 ? -14.375 5.105 9.047 1 95.62 104 LEU B C 1
ATOM 2282 O O . LEU B 1 104 ? -15.141 5.328 8.102 1 95.62 104 LEU B O 1
ATOM 2286 N N . LEU B 1 105 ? -13.383 4.238 9.031 1 96 105 LEU B N 1
ATOM 2287 C CA . LEU B 1 105 ? -13.031 3.557 7.793 1 96 105 LEU B CA 1
ATOM 2288 C C . LEU B 1 105 ? -13.609 2.145 7.77 1 96 105 LEU B C 1
ATOM 2290 O O . LEU B 1 105 ? -13.625 1.494 6.723 1 96 105 LEU B O 1
ATOM 2294 N N . ALA B 1 106 ? -14.117 1.699 8.852 1 91.62 106 ALA B N 1
ATOM 2295 C CA . ALA B 1 106 ? -14.57 0.322 9.023 1 91.62 106 ALA B CA 1
ATOM 2296 C C . ALA B 1 106 ? -15.602 -0.05 7.961 1 91.62 106 ALA B C 1
ATOM 2298 O O . ALA B 1 106 ? -15.578 -1.157 7.418 1 91.62 106 ALA B O 1
ATOM 2299 N N . PRO B 1 107 ? -16.484 0.899 7.559 1 93.88 107 PRO B N 1
ATOM 2300 C CA . PRO B 1 107 ? -17.5 0.534 6.57 1 93.88 107 PRO B CA 1
ATOM 2301 C C . PRO B 1 107 ? -16.938 0.488 5.145 1 93.88 107 PRO B C 1
ATOM 2303 O O . PRO B 1 107 ? -17.641 0.039 4.227 1 93.88 107 PRO B O 1
ATOM 2306 N N . VAL B 1 108 ? -15.789 0.984 4.938 1 96.56 108 VAL B N 1
ATOM 2307 C CA . VAL B 1 108 ? -15.227 1.064 3.596 1 96.56 108 VAL B CA 1
ATOM 2308 C C . VAL B 1 108 ? -14.695 -0.305 3.172 1 96.56 108 VAL B C 1
ATOM 2310 O O . VAL B 1 108 ? -13.93 -0.938 3.904 1 96.56 108 VAL B O 1
ATOM 2313 N N . SER B 1 109 ? -15.117 -0.731 2.049 1 95.5 109 SER B N 1
ATOM 2314 C CA . SER B 1 109 ? -14.664 -2.012 1.511 1 95.5 109 SER B CA 1
ATOM 2315 C C . SER B 1 109 ? -13.766 -1.814 0.295 1 95.5 109 SER B C 1
ATOM 2317 O O . SER B 1 109 ? -14.016 -0.933 -0.531 1 95.5 109 SER B O 1
ATOM 2319 N N . PHE B 1 110 ? -12.781 -2.676 0.271 1 95.38 110 PHE B N 1
ATOM 2320 C CA . PHE B 1 110 ? -11.828 -2.648 -0.832 1 95.38 110 PHE B CA 1
ATOM 2321 C C . PHE B 1 110 ? -11.758 -4.004 -1.52 1 95.38 110 PHE B C 1
ATOM 2323 O O . PHE B 1 110 ? -12.086 -5.031 -0.918 1 95.38 110 PHE B O 1
ATOM 2330 N N . ALA B 1 111 ? -11.352 -3.969 -2.748 1 93.62 111 ALA B N 1
ATOM 2331 C CA . ALA B 1 111 ? -11 -5.16 -3.514 1 93.62 111 ALA B CA 1
ATOM 2332 C C . ALA B 1 111 ? -9.703 -4.949 -4.289 1 93.62 111 ALA B C 1
ATOM 2334 O O . ALA B 1 111 ? -9.242 -3.816 -4.449 1 93.62 111 ALA B O 1
ATOM 2335 N N . MET B 1 112 ? -9.141 -6.082 -4.629 1 93 112 MET B N 1
ATOM 2336 C CA . MET B 1 112 ? -7.914 -6.012 -5.418 1 93 112 MET B CA 1
ATOM 2337 C C . MET B 1 112 ? -8.203 -6.219 -6.898 1 93 112 MET B C 1
ATOM 2339 O O . MET B 1 112 ? -9.008 -7.082 -7.266 1 93 112 MET B O 1
ATOM 2343 N N . THR B 1 113 ? -7.633 -5.398 -7.668 1 89.81 113 THR B N 1
ATOM 2344 C CA . THR B 1 113 ? -7.664 -5.555 -9.117 1 89.81 113 THR B CA 1
ATOM 2345 C C . THR B 1 113 ? -6.254 -5.723 -9.68 1 89.81 113 THR B C 1
ATOM 2347 O O . THR B 1 113 ? -5.27 -5.559 -8.953 1 89.81 113 THR B O 1
ATOM 2350 N N . ALA B 1 114 ? -6.242 -6.312 -10.836 1 88.81 114 ALA B N 1
ATOM 2351 C CA . ALA B 1 114 ? -4.977 -6.473 -11.547 1 88.81 114 ALA B CA 1
ATOM 2352 C C . ALA B 1 114 ? -4.969 -5.676 -12.844 1 88.81 114 ALA B C 1
ATOM 2354 O O . ALA B 1 114 ? -5.805 -5.906 -13.727 1 88.81 114 ALA B O 1
ATOM 2355 N N . ALA B 1 115 ? -4.152 -4.617 -12.875 1 82.19 115 ALA B N 1
ATOM 2356 C CA . ALA B 1 115 ? -4.016 -3.781 -14.062 1 82.19 115 ALA B CA 1
ATOM 2357 C C . ALA B 1 115 ? -2.582 -3.283 -14.219 1 82.19 115 ALA B C 1
ATOM 2359 O O . ALA B 1 115 ? -1.827 -3.227 -13.25 1 82.19 115 ALA B O 1
ATOM 2360 N N . ASP B 1 116 ? -2.215 -3 -15.516 1 80.75 116 ASP B N 1
ATOM 2361 C CA . ASP B 1 116 ? -0.937 -2.371 -15.836 1 80.75 116 ASP B CA 1
ATOM 2362 C C . ASP B 1 116 ? 0.227 -3.141 -15.219 1 80.75 116 ASP B C 1
ATOM 2364 O O . ASP B 1 116 ? 1.159 -2.539 -14.68 1 80.75 116 ASP B O 1
ATOM 2368 N N . GLY B 1 117 ? 0.124 -4.332 -15.078 1 82.44 117 GLY B N 1
ATOM 2369 C CA . GLY B 1 117 ? 1.23 -5.18 -14.664 1 82.44 117 GLY B CA 1
ATOM 2370 C C . GLY B 1 117 ? 1.396 -5.246 -13.156 1 82.44 117 GLY B C 1
ATOM 2371 O O . GLY B 1 117 ? 2.488 -5.527 -12.664 1 82.44 117 GLY B O 1
ATOM 2372 N N . GLY B 1 118 ? 0.326 -4.938 -12.43 1 91.69 118 GLY B N 1
ATOM 2373 C CA . GLY B 1 118 ? 0.433 -5.02 -10.984 1 91.69 118 GLY B CA 1
ATOM 2374 C C . GLY B 1 118 ? -0.908 -5.184 -10.289 1 91.69 118 GLY B C 1
ATOM 2375 O O . GLY B 1 118 ? -1.952 -5.188 -10.945 1 91.69 118 GLY B O 1
ATOM 2376 N N . LEU B 1 119 ? -0.837 -5.477 -9.023 1 93.56 119 LEU B N 1
ATOM 2377 C CA . LEU B 1 119 ? -2.027 -5.484 -8.18 1 93.56 119 LEU B CA 1
ATOM 2378 C C . LEU B 1 119 ? -2.309 -4.094 -7.625 1 93.56 119 LEU B C 1
ATOM 2380 O O . LEU B 1 119 ? -1.383 -3.367 -7.258 1 93.56 119 LEU B O 1
ATOM 2384 N N . HIS B 1 120 ? -3.572 -3.752 -7.617 1 92.75 120 HIS B N 1
ATOM 2385 C CA . HIS B 1 120 ? -4.023 -2.461 -7.105 1 92.75 120 HIS B CA 1
ATOM 2386 C C . HIS B 1 120 ? -5.242 -2.621 -6.203 1 92.75 120 HIS B C 1
ATOM 2388 O O . HIS B 1 120 ? -5.969 -3.613 -6.305 1 92.75 120 HIS B O 1
ATOM 2394 N N . LEU B 1 121 ? -5.402 -1.677 -5.316 1 93.25 121 LEU B N 1
ATOM 2395 C CA . LEU B 1 121 ? -6.598 -1.63 -4.48 1 93.25 121 LEU B CA 1
ATOM 2396 C C . LEU B 1 121 ? -7.621 -0.653 -5.047 1 93.25 121 LEU B C 1
ATOM 2398 O O . LEU B 1 121 ? -7.254 0.399 -5.578 1 93.25 121 LEU B O 1
ATOM 2402 N N . GLN B 1 122 ? -8.82 -1.042 -4.953 1 93.12 122 GLN B N 1
ATOM 2403 C CA . GLN B 1 122 ? -9.914 -0.152 -5.328 1 93.12 122 GLN B CA 1
ATOM 2404 C C . GLN B 1 122 ? -11.031 -0.172 -4.281 1 93.12 122 GLN B C 1
ATOM 2406 O O . GLN B 1 122 ? -11.273 -1.202 -3.652 1 93.12 122 GLN B O 1
ATOM 2411 N N . VAL B 1 123 ? -11.648 0.938 -4.086 1 96.06 123 VAL B N 1
ATOM 2412 C CA . VAL B 1 123 ? -12.805 1.011 -3.199 1 96.06 123 VAL B CA 1
ATOM 2413 C C . VAL B 1 123 ? -14.016 0.375 -3.879 1 96.06 123 VAL B C 1
ATOM 2415 O O . VAL B 1 123 ? -14.305 0.665 -5.043 1 96.06 123 VAL B O 1
ATOM 2418 N N . THR B 1 124 ? -14.75 -0.463 -3.15 1 94.38 124 THR B N 1
ATOM 2419 C CA . THR B 1 124 ? -15.883 -1.146 -3.77 1 94.38 124 THR B CA 1
ATOM 2420 C C . THR B 1 124 ? -17.188 -0.739 -3.1 1 94.38 124 THR B C 1
ATOM 2422 O O . THR B 1 124 ? -18.266 -1.11 -3.562 1 94.38 124 THR B O 1
ATOM 2425 N N . SER B 1 125 ? -17.109 0.008 -1.99 1 94.75 125 SER B N 1
ATOM 2426 C CA . SER B 1 125 ? -18.312 0.452 -1.311 1 94.75 125 SER B CA 1
ATOM 2427 C C . SER B 1 125 ? -19.203 1.262 -2.244 1 94.75 125 SER B C 1
ATOM 2429 O O . SER B 1 125 ? -18.719 2.102 -3.004 1 94.75 125 SER B O 1
ATOM 2431 N N . PRO B 1 126 ? -20.516 1.028 -2.197 1 92.81 126 PRO B N 1
ATOM 2432 C CA . PRO B 1 126 ? -21.422 1.779 -3.072 1 92.81 126 PRO B CA 1
ATOM 2433 C C . PRO B 1 126 ? -21.703 3.189 -2.559 1 92.81 126 PRO B C 1
ATOM 2435 O O . PRO B 1 126 ? -22.016 4.086 -3.344 1 92.81 126 PRO B O 1
ATOM 2438 N N . ARG B 1 127 ? -21.656 3.426 -1.245 1 95.44 127 ARG B N 1
ATOM 2439 C CA . ARG B 1 127 ? -21.984 4.727 -0.669 1 95.44 127 ARG B CA 1
ATOM 2440 C C . ARG B 1 127 ? -20.922 5.758 -1.015 1 95.44 127 ARG B C 1
ATOM 2442 O O . ARG B 1 127 ? -19.719 5.488 -0.891 1 95.44 127 ARG B O 1
ATOM 2449 N N . ALA B 1 128 ? -21.312 6.887 -1.408 1 96.69 128 ALA B N 1
ATOM 2450 C CA . ALA B 1 128 ? -20.406 7.945 -1.843 1 96.69 128 ALA B CA 1
ATOM 2451 C C . ALA B 1 128 ? -19.438 8.32 -0.732 1 96.69 128 ALA B C 1
ATOM 2453 O O . ALA B 1 128 ? -18.25 8.539 -0.989 1 96.69 128 ALA B O 1
ATOM 2454 N N . THR B 1 129 ? -19.938 8.344 0.505 1 97.62 129 THR B N 1
ATOM 2455 C CA . THR B 1 129 ? -19.094 8.695 1.636 1 97.62 129 THR B CA 1
ATOM 2456 C C . THR B 1 129 ? -17.984 7.664 1.822 1 97.62 129 THR B C 1
ATOM 2458 O O . THR B 1 129 ? -16.828 8.023 2.045 1 97.62 129 THR B O 1
ATOM 2461 N N . ASP B 1 130 ? -18.375 6.395 1.683 1 97.5 130 ASP B N 1
ATOM 2462 C CA . ASP B 1 130 ? -17.375 5.332 1.772 1 97.5 130 ASP B CA 1
ATOM 2463 C C . ASP B 1 130 ? -16.344 5.457 0.655 1 97.5 130 ASP B C 1
ATOM 2465 O O . ASP B 1 130 ? -15.148 5.27 0.886 1 97.5 130 ASP B O 1
ATOM 2469 N N . ARG B 1 131 ? -16.797 5.781 -0.508 1 97.69 131 ARG B N 1
ATOM 2470 C CA . ARG B 1 131 ? -15.891 5.934 -1.643 1 97.69 131 ARG B CA 1
ATOM 2471 C C . ARG B 1 131 ? -14.953 7.113 -1.437 1 97.69 131 ARG B C 1
ATOM 2473 O O . ARG B 1 131 ? -13.766 7.035 -1.761 1 97.69 131 ARG B O 1
ATOM 2480 N N . LEU B 1 132 ? -15.43 8.211 -0.911 1 98 132 LEU B N 1
ATOM 2481 C CA . LEU B 1 132 ? -14.594 9.367 -0.615 1 98 132 LEU B CA 1
ATOM 2482 C C . LEU B 1 132 ? -13.531 9.023 0.422 1 98 132 LEU B C 1
ATOM 2484 O O . LEU B 1 132 ? -12.336 9.227 0.185 1 98 132 LEU B O 1
ATOM 2488 N N . LEU B 1 133 ? -14.008 8.453 1.549 1 97.88 133 LEU B N 1
ATOM 2489 C CA . LEU B 1 133 ? -13.078 8.133 2.629 1 97.88 133 LEU B CA 1
ATOM 2490 C C . LEU B 1 133 ? -12.07 7.082 2.182 1 97.88 133 LEU B C 1
ATOM 2492 O O . LEU B 1 133 ? -10.891 7.16 2.537 1 97.88 133 LEU B O 1
ATOM 2496 N N . GLY B 1 134 ? -12.586 6.121 1.393 1 97.5 134 GLY B N 1
ATOM 2497 C CA . GLY B 1 134 ? -11.68 5.121 0.848 1 97.5 134 GLY B CA 1
ATOM 2498 C C . GLY B 1 134 ? -10.617 5.707 -0.065 1 97.5 134 GLY B C 1
ATOM 2499 O O . GLY B 1 134 ? -9.453 5.316 -0.004 1 97.5 134 GLY B O 1
ATOM 2500 N N . THR B 1 135 ? -11.016 6.609 -0.921 1 97.38 135 THR B N 1
ATOM 2501 C CA . THR B 1 135 ? -10.086 7.277 -1.829 1 97.38 135 THR B CA 1
ATOM 2502 C C . THR B 1 135 ? -9 8.008 -1.05 1 97.38 135 THR B C 1
ATOM 2504 O O . THR B 1 135 ? -7.812 7.883 -1.36 1 97.38 135 THR B O 1
ATOM 2507 N N . LEU B 1 136 ? -9.383 8.703 -0.033 1 97.75 136 LEU B N 1
ATOM 2508 C CA . LEU B 1 136 ? -8.438 9.422 0.807 1 97.75 136 LEU B CA 1
ATOM 2509 C C . LEU B 1 136 ? -7.539 8.453 1.575 1 97.75 136 LEU B C 1
ATOM 2511 O O . LEU B 1 136 ? -6.324 8.656 1.657 1 97.75 136 LEU B O 1
ATOM 2515 N N . ALA B 1 137 ? -8.133 7.398 2.082 1 97.12 137 ALA B N 1
ATOM 2516 C CA . ALA B 1 137 ? -7.379 6.402 2.84 1 97.12 137 ALA B CA 1
ATOM 2517 C C . ALA B 1 137 ? -6.344 5.707 1.957 1 97.12 137 ALA B C 1
ATOM 2519 O O . ALA B 1 137 ? -5.219 5.449 2.393 1 97.12 137 ALA B O 1
ATOM 2520 N N . LEU B 1 138 ? -6.734 5.43 0.729 1 96.31 138 LEU B N 1
ATOM 2521 C CA . LEU B 1 138 ? -5.801 4.812 -0.202 1 96.31 138 LEU B CA 1
ATOM 2522 C C . LEU B 1 138 ? -4.648 5.758 -0.524 1 96.31 138 LEU B C 1
ATOM 2524 O O . LEU B 1 138 ? -3.504 5.32 -0.676 1 96.31 138 LEU B O 1
ATOM 2528 N N . ALA B 1 139 ? -4.906 7.027 -0.656 1 96.69 139 ALA B N 1
ATOM 2529 C CA . ALA B 1 139 ? -3.85 8.016 -0.876 1 96.69 139 ALA B CA 1
ATOM 2530 C C . ALA B 1 139 ? -2.873 8.039 0.295 1 96.69 139 ALA B C 1
ATOM 2532 O O . ALA B 1 139 ? -1.658 8.125 0.096 1 96.69 139 ALA B O 1
ATOM 2533 N N . VAL B 1 140 ? -3.391 7.961 1.502 1 96.94 140 VAL B N 1
ATOM 2534 C CA . VAL B 1 140 ? -2.553 7.934 2.697 1 96.94 140 VAL B CA 1
ATOM 2535 C C . VAL B 1 140 ? -1.714 6.656 2.711 1 96.94 140 VAL B C 1
ATOM 2537 O O . VAL B 1 140 ? -0.508 6.703 2.965 1 96.94 140 VAL B O 1
ATOM 2540 N N . LEU B 1 141 ? -2.383 5.566 2.418 1 94.88 141 LEU B N 1
ATOM 2541 C CA . LEU B 1 141 ? -1.687 4.285 2.389 1 94.88 141 LEU B CA 1
ATOM 2542 C C . LEU B 1 141 ? -0.546 4.309 1.377 1 94.88 141 LEU B C 1
ATOM 2544 O O . LEU B 1 141 ? 0.567 3.873 1.681 1 94.88 141 LEU B O 1
ATOM 2548 N N . ASP B 1 142 ? -0.827 4.777 0.206 1 93.56 142 ASP B N 1
ATOM 2549 C CA . ASP B 1 142 ? 0.198 4.91 -0.825 1 93.56 142 ASP B CA 1
ATOM 2550 C C . ASP B 1 142 ? 1.357 5.777 -0.338 1 93.56 142 ASP B C 1
ATOM 2552 O O . ASP B 1 142 ? 2.523 5.422 -0.52 1 93.56 142 ASP B O 1
ATOM 2556 N N . ALA B 1 143 ? 1.056 6.867 0.285 1 96.06 143 ALA B N 1
ATOM 2557 C CA . ALA B 1 143 ? 2.074 7.777 0.801 1 96.06 143 ALA B CA 1
ATOM 2558 C C . ALA B 1 143 ? 2.916 7.102 1.881 1 96.06 143 ALA B C 1
ATOM 2560 O O . ALA B 1 143 ? 4.113 7.363 1.995 1 96.06 143 ALA B O 1
ATOM 2561 N N . GLN B 1 144 ? 2.289 6.305 2.74 1 94.75 144 GLN B N 1
ATOM 2562 C CA . GLN B 1 144 ? 3.016 5.539 3.748 1 94.75 144 GLN B CA 1
ATOM 2563 C C . GLN B 1 144 ? 4.043 4.613 3.1 1 94.75 144 GLN B C 1
ATOM 2565 O O . GLN B 1 144 ? 5.195 4.559 3.529 1 94.75 144 GLN B O 1
ATOM 2570 N N . TYR B 1 145 ? 3.631 3.979 2.053 1 91.25 145 TYR B N 1
ATOM 2571 C CA . TYR B 1 145 ? 4.527 3.051 1.372 1 91.25 145 TYR B CA 1
ATOM 2572 C C . TYR B 1 145 ? 5.668 3.797 0.689 1 91.25 145 TYR B C 1
ATOM 2574 O O . TYR B 1 145 ? 6.793 3.297 0.625 1 91.25 145 TYR B O 1
ATOM 2582 N N . ARG B 1 146 ? 5.387 4.934 0.224 1 92 146 ARG B N 1
ATOM 2583 C CA . ARG B 1 146 ? 6.383 5.707 -0.513 1 92 146 ARG B CA 1
ATOM 2584 C C . ARG B 1 146 ? 7.258 6.52 0.436 1 92 146 ARG B C 1
ATOM 2586 O O . ARG B 1 146 ? 8.211 7.172 0.005 1 92 146 ARG B O 1
ATOM 2593 N N . GLY B 1 147 ? 6.883 6.586 1.695 1 93.38 147 GLY B N 1
ATOM 2594 C CA . GLY B 1 147 ? 7.648 7.32 2.688 1 93.38 147 GLY B CA 1
ATOM 2595 C C . GLY B 1 147 ? 7.359 8.812 2.68 1 93.38 147 GLY B C 1
ATOM 2596 O O . GLY B 1 147 ? 8.086 9.594 3.297 1 93.38 147 GLY B O 1
ATOM 2597 N N . THR B 1 148 ? 6.312 9.211 1.94 1 94.94 148 THR B N 1
ATOM 2598 C CA . THR B 1 148 ? 6.004 10.633 1.837 1 94.94 148 THR B CA 1
ATOM 2599 C C . THR B 1 148 ? 4.992 11.047 2.902 1 94.94 148 THR B C 1
ATOM 2601 O O . THR B 1 148 ? 4.848 12.234 3.201 1 94.94 148 THR B O 1
ATOM 2604 N N . TRP B 1 149 ? 4.344 10.102 3.545 1 95.69 149 TRP B N 1
ATOM 2605 C CA . TRP B 1 149 ? 3.285 10.383 4.508 1 95.69 149 TRP B CA 1
ATOM 2606 C C . TRP B 1 149 ? 3.818 11.195 5.684 1 95.69 149 TRP B C 1
ATOM 2608 O O . TRP B 1 149 ? 3.24 12.219 6.051 1 95.69 149 TRP B O 1
ATOM 2618 N N . PRO B 1 150 ? 4.98 10.852 6.227 1 95.19 150 PRO B N 1
ATOM 2619 C CA . PRO B 1 150 ? 5.465 11.617 7.375 1 95.19 150 PRO B CA 1
ATOM 2620 C C . PRO B 1 150 ? 5.84 13.055 7.012 1 95.19 150 PRO B C 1
ATOM 2622 O O . PRO B 1 150 ? 6.051 13.883 7.898 1 95.19 150 PRO B O 1
ATOM 2625 N N . ARG B 1 151 ? 5.914 13.32 5.715 1 95.56 151 ARG B N 1
ATOM 2626 C CA . ARG B 1 151 ? 6.336 14.641 5.273 1 95.56 151 ARG B CA 1
ATOM 2627 C C . ARG B 1 151 ? 5.145 15.586 5.145 1 95.56 151 ARG B C 1
ATOM 2629 O O . ARG B 1 151 ? 5.312 16.781 4.906 1 95.56 151 ARG B O 1
ATOM 2636 N N . LEU B 1 152 ? 3.971 15.008 5.16 1 96.19 152 LEU B N 1
ATOM 2637 C CA . LEU B 1 152 ? 2.797 15.867 5.305 1 96.19 152 LEU B CA 1
ATOM 2638 C C . LEU B 1 152 ? 2.631 16.328 6.746 1 96.19 152 LEU B C 1
ATOM 2640 O O . LEU B 1 152 ? 2.414 15.508 7.645 1 96.19 152 LEU B O 1
ATOM 2644 N N . LYS B 1 153 ? 2.695 17.547 6.957 1 95.12 153 LYS B N 1
ATOM 2645 C CA . LYS B 1 153 ? 2.791 18.094 8.305 1 95.12 153 LYS B CA 1
ATOM 2646 C C . LYS B 1 153 ? 1.752 19.188 8.531 1 95.12 153 LYS B C 1
ATOM 2648 O O . LYS B 1 153 ? 1.232 19.766 7.578 1 95.12 153 LYS B O 1
ATOM 2653 N N . ALA B 1 154 ? 1.479 19.422 9.781 1 94.38 154 ALA B N 1
ATOM 2654 C CA . ALA B 1 154 ? 0.608 20.531 10.172 1 94.38 154 ALA B CA 1
ATOM 2655 C C . ALA B 1 154 ? 1.396 21.625 10.891 1 94.38 154 ALA B C 1
ATOM 2657 O O . ALA B 1 154 ? 2.166 21.344 11.812 1 94.38 154 ALA B O 1
ATOM 2658 N N . CYS B 1 155 ? 1.246 22.812 10.352 1 92.56 155 CYS B N 1
ATOM 2659 C CA . CYS B 1 155 ? 1.896 23.984 10.945 1 92.56 155 CYS B CA 1
ATOM 2660 C C . CYS B 1 155 ? 1.608 24.062 12.445 1 92.56 155 CYS B C 1
ATOM 2662 O O . CYS B 1 155 ? 0.457 23.938 12.867 1 92.56 155 CYS B O 1
ATOM 2664 N N . LEU B 1 156 ? 2.584 24.328 13.25 1 91.69 156 LEU B N 1
ATOM 2665 C CA . LEU B 1 156 ? 2.445 24.359 14.703 1 91.69 156 LEU B CA 1
ATOM 2666 C C . LEU B 1 156 ? 1.639 25.578 15.148 1 91.69 156 LEU B C 1
ATOM 2668 O O . LEU B 1 156 ? 1.036 25.562 16.219 1 91.69 156 LEU B O 1
ATOM 2672 N N . GLN B 1 157 ? 1.626 26.578 14.359 1 87.69 157 GLN B N 1
ATOM 2673 C CA . GLN B 1 157 ? 0.978 27.828 14.75 1 87.69 157 GLN B CA 1
ATOM 2674 C C . GLN B 1 157 ? -0.488 27.844 14.328 1 87.69 157 GLN B C 1
ATOM 2676 O O . GLN B 1 157 ? -1.369 28.156 15.133 1 87.69 157 GLN B O 1
ATOM 2681 N N . CYS B 1 158 ? -0.723 27.484 13.109 1 88.56 158 CYS B N 1
ATOM 2682 C CA . CYS B 1 158 ? -2.068 27.719 12.586 1 88.56 158 CYS B CA 1
ATOM 2683 C C . CYS B 1 158 ? -2.727 26.391 12.203 1 88.56 158 CYS B C 1
ATOM 2685 O O . CYS B 1 158 ? -3.924 26.359 11.914 1 88.56 158 CYS B O 1
ATOM 2687 N N . GLY B 1 159 ? -1.985 25.297 12.047 1 92.19 159 GLY B N 1
ATOM 2688 C CA . GLY B 1 159 ? -2.553 23.984 11.758 1 92.19 159 GLY B CA 1
ATOM 2689 C C . GLY B 1 159 ? -2.654 23.703 10.273 1 92.19 159 GLY B C 1
ATOM 2690 O O . GLY B 1 159 ? -3.049 22.609 9.875 1 92.19 159 GLY B O 1
ATOM 2691 N N . TRP B 1 160 ? -2.244 24.688 9.445 1 90.56 160 TRP B N 1
ATOM 2692 C CA . TRP B 1 160 ? -2.297 24.469 8 1 90.56 160 TRP B CA 1
ATOM 2693 C C . TRP B 1 160 ? -1.374 23.328 7.586 1 90.56 160 TRP B C 1
ATOM 2695 O O . TRP B 1 160 ? -0.246 23.234 8.07 1 90.56 160 TRP B O 1
ATOM 2705 N N . VAL B 1 161 ? -1.959 22.484 6.77 1 93.25 161 VAL B N 1
ATOM 2706 C CA . VAL B 1 161 ? -1.209 21.281 6.391 1 93.25 161 VAL B CA 1
ATOM 2707 C C . VAL B 1 161 ? -0.32 21.594 5.188 1 93.25 161 VAL B C 1
ATOM 2709 O O . VAL B 1 161 ? -0.78 22.172 4.199 1 93.25 161 VAL B O 1
ATOM 2712 N N . VAL B 1 162 ? 0.956 21.219 5.27 1 91.5 162 VAL B N 1
ATOM 2713 C CA . VAL B 1 162 ? 1.937 21.469 4.219 1 91.5 162 VAL B CA 1
ATOM 2714 C C . VAL B 1 162 ? 2.773 20.219 3.982 1 91.5 162 VAL B C 1
ATOM 2716 O O . VAL B 1 162 ? 2.877 19.359 4.859 1 91.5 162 VAL B O 1
ATOM 2719 N N . TYR B 1 163 ? 3.24 20.109 2.801 1 93.44 163 TYR B N 1
ATOM 2720 C CA . TYR B 1 163 ? 4.195 19.047 2.502 1 93.44 163 TYR B CA 1
ATOM 2721 C C . TYR B 1 163 ? 5.629 19.531 2.725 1 93.44 163 TYR B C 1
ATOM 2723 O O . TYR B 1 163 ? 6.039 20.547 2.17 1 93.44 163 TYR B O 1
ATOM 2731 N N . ASP B 1 164 ? 6.359 18.844 3.576 1 93.12 164 ASP B N 1
ATOM 2732 C CA . ASP B 1 164 ? 7.758 19.156 3.865 1 93.12 164 ASP B CA 1
ATOM 2733 C C . ASP B 1 164 ? 8.688 18.484 2.863 1 93.12 164 ASP B C 1
ATOM 2735 O O . ASP B 1 164 ? 9.156 17.359 3.096 1 93.12 164 ASP B O 1
ATOM 2739 N N . GLY B 1 165 ? 8.977 19.141 1.809 1 89.5 165 GLY B N 1
ATOM 2740 C CA . GLY B 1 165 ? 9.867 18.625 0.777 1 89.5 165 GLY B CA 1
ATOM 2741 C C . GLY B 1 165 ? 11.336 18.844 1.089 1 89.5 165 GLY B C 1
ATOM 2742 O O . GLY B 1 165 ? 12.195 18.594 0.245 1 89.5 165 GLY B O 1
ATOM 2743 N N . SER B 1 166 ? 11.641 19.375 2.293 1 87.12 166 SER B N 1
ATOM 2744 C CA . SER B 1 166 ? 13.031 19.656 2.643 1 87.12 166 SER B CA 1
ATOM 2745 C C . SER B 1 166 ? 13.812 18.359 2.893 1 87.12 166 SER B C 1
ATOM 2747 O O . SER B 1 166 ? 13.219 17.312 3.164 1 87.12 166 SER B O 1
ATOM 2749 N N . ARG B 1 167 ? 15.086 18.422 2.76 1 84.75 167 ARG B N 1
ATOM 2750 C CA . ARG B 1 167 ? 15.977 17.281 2.908 1 84.75 167 ARG B CA 1
ATOM 2751 C C . ARG B 1 167 ? 15.93 16.719 4.328 1 84.75 167 ARG B C 1
ATOM 2753 O O . ARG B 1 167 ? 15.875 15.508 4.523 1 84.75 167 ARG B O 1
ATOM 2760 N N . ASN B 1 168 ? 15.898 17.609 5.332 1 88.06 168 ASN B N 1
ATOM 2761 C CA . ASN B 1 168 ? 16 17.188 6.723 1 88.06 168 ASN B CA 1
ATOM 2762 C C . ASN B 1 168 ? 14.633 16.984 7.359 1 88.06 168 ASN B C 1
ATOM 2764 O O . ASN B 1 168 ? 14.539 16.578 8.516 1 88.06 168 ASN B O 1
ATOM 2768 N N . ARG B 1 169 ? 13.57 17.281 6.617 1 88.62 169 ARG B N 1
ATOM 2769 C CA . ARG B 1 169 ? 12.203 17.078 7.09 1 88.62 169 ARG B CA 1
ATOM 2770 C C . ARG B 1 169 ? 11.953 17.812 8.398 1 88.62 169 ARG B C 1
ATOM 2772 O O . ARG B 1 169 ? 11.383 17.25 9.336 1 88.62 169 ARG B O 1
ATOM 2779 N N . SER B 1 170 ? 12.352 19.031 8.445 1 88.06 170 SER B N 1
ATOM 2780 C CA . SER B 1 170 ? 12.344 19.719 9.727 1 88.06 170 SER B CA 1
ATOM 2781 C C . SER B 1 170 ? 11.336 20.859 9.734 1 88.06 170 SER B C 1
ATOM 2783 O O . SER B 1 170 ? 11.328 21.688 10.648 1 88.06 170 SER B O 1
ATOM 2785 N N . ALA B 1 171 ? 10.523 20.906 8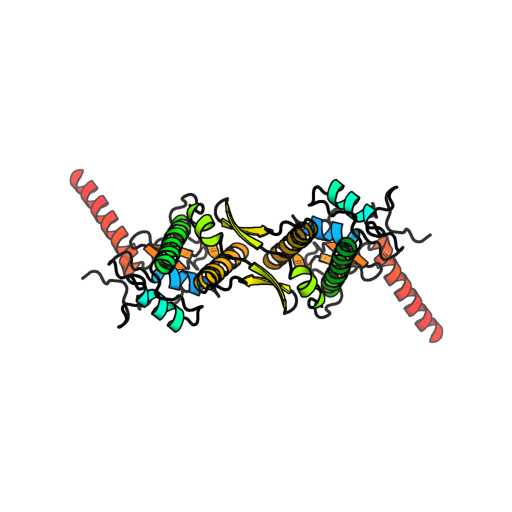.695 1 87.31 171 ALA B N 1
ATOM 2786 C CA . ALA B 1 171 ? 9.578 22.016 8.617 1 87.31 171 ALA B CA 1
ATOM 2787 C C . ALA B 1 171 ? 8.586 21.969 9.781 1 87.31 171 ALA B C 1
ATOM 2789 O O . ALA B 1 171 ? 8.047 20.922 10.109 1 87.31 171 ALA B O 1
ATOM 2790 N N . ARG B 1 172 ? 8.336 23.172 10.336 1 90.69 172 ARG B N 1
ATOM 2791 C CA . ARG B 1 172 ? 7.398 23.281 11.453 1 90.69 172 ARG B CA 1
ATOM 2792 C C . ARG B 1 172 ? 6.305 24.297 11.164 1 90.69 172 ARG B C 1
ATOM 2794 O O . ARG B 1 172 ? 5.258 24.297 11.812 1 90.69 172 ARG B O 1
ATOM 2801 N N . TRP B 1 173 ? 6.684 25.172 10.195 1 87.81 173 TRP B N 1
ATOM 2802 C CA . TRP B 1 173 ? 5.781 26.266 9.875 1 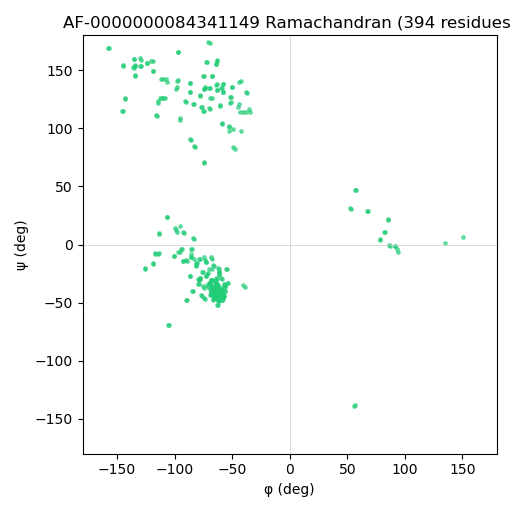87.81 173 TRP B CA 1
ATOM 2803 C C . TRP B 1 173 ? 5.316 26.188 8.422 1 87.81 173 TRP B C 1
ATOM 2805 O O . TRP B 1 173 ? 6.074 25.781 7.543 1 87.81 173 TRP B O 1
ATOM 2815 N N . CYS B 1 174 ? 4.117 26.672 8.234 1 86.44 174 CYS B N 1
ATOM 2816 C CA . CYS B 1 174 ? 3.602 26.703 6.871 1 86.44 174 CYS B CA 1
ATOM 2817 C C . CYS B 1 174 ? 4.168 27.891 6.102 1 86.44 174 CYS B C 1
ATOM 2819 O O . CYS B 1 174 ? 4.297 27.844 4.879 1 86.44 174 CYS B O 1
ATOM 2821 N N . SER B 1 175 ? 4.461 28.938 6.832 1 80.19 175 SER B N 1
ATOM 2822 C CA . SER B 1 175 ? 5.082 30.141 6.281 1 80.19 175 SER B CA 1
ATOM 2823 C C . SER B 1 175 ? 6.082 30.734 7.258 1 80.19 175 SER B C 1
ATOM 2825 O O . SER B 1 175 ? 5.734 31.062 8.398 1 80.19 175 SER B O 1
ATOM 2827 N N . MET B 1 176 ? 7.266 30.922 6.848 1 79.81 176 MET B N 1
ATOM 2828 C CA . MET B 1 176 ? 8.281 31.5 7.711 1 79.81 176 MET B CA 1
ATOM 2829 C C . MET B 1 176 ? 8.023 33 7.926 1 79.81 176 MET B C 1
ATOM 2831 O O . MET B 1 176 ? 8.383 33.562 8.961 1 79.81 176 MET B O 1
ATOM 2835 N N . THR B 1 177 ? 7.379 33.5 6.906 1 77.44 177 THR B N 1
ATOM 2836 C CA . THR B 1 177 ? 7.125 34.938 7.008 1 77.44 177 THR B CA 1
ATOM 2837 C C . THR B 1 177 ? 5.953 35.219 7.945 1 77.44 177 THR B C 1
ATOM 2839 O O . THR B 1 177 ? 5.949 36.219 8.664 1 77.44 177 THR B O 1
ATOM 2842 N N . VAL B 1 178 ? 5.035 34.25 7.984 1 80.19 178 VAL B N 1
ATOM 2843 C CA . VAL B 1 178 ? 3.85 34.5 8.797 1 80.19 178 VAL B CA 1
ATOM 2844 C C . VAL B 1 178 ? 3.932 33.688 10.086 1 80.19 178 VAL B C 1
ATOM 2846 O O . VAL B 1 178 ? 4.312 34.219 11.133 1 80.19 178 VAL B O 1
ATOM 2849 N N . CYS B 1 179 ? 3.83 32.5 10.039 1 84.38 179 CYS B N 1
ATOM 2850 C CA . CYS B 1 179 ? 3.746 31.641 11.227 1 84.38 179 CYS B CA 1
ATOM 2851 C C . CYS B 1 179 ? 5.105 31.531 11.906 1 84.38 179 CYS B C 1
ATOM 2853 O O . CYS B 1 179 ? 5.199 31.641 13.133 1 84.38 179 CYS B O 1
ATOM 2855 N N . GLY B 1 180 ? 6.164 31.281 11.125 1 81.25 180 GLY B N 1
ATOM 2856 C CA . GLY B 1 180 ? 7.496 31.234 11.703 1 81.25 180 GLY B CA 1
ATOM 2857 C C . GLY B 1 180 ? 7.922 32.562 12.32 1 81.25 180 GLY B C 1
ATOM 2858 O O . GLY B 1 180 ? 8.516 32.594 13.398 1 81.25 180 GLY B O 1
ATOM 2859 N N . GLY B 1 181 ? 7.617 33.562 11.641 1 79.94 181 GLY B N 1
ATOM 2860 C CA . GLY B 1 181 ? 7.938 34.906 12.125 1 79.94 181 GLY B CA 1
ATOM 2861 C C . GLY B 1 181 ? 7.266 35.25 13.438 1 79.94 181 GLY B C 1
ATOM 2862 O O . GLY B 1 181 ? 7.879 35.844 14.312 1 79.94 181 GLY B O 1
ATOM 2863 N N . ARG B 1 182 ? 6.066 34.812 13.5 1 80.25 182 ARG B N 1
ATOM 2864 C CA . ARG B 1 182 ? 5.332 35.031 14.742 1 80.25 182 ARG B CA 1
ATOM 2865 C C . ARG B 1 182 ? 6.023 34.375 15.922 1 80.25 182 ARG B C 1
ATOM 2867 O O . ARG B 1 182 ? 6.141 34.938 17 1 80.25 182 ARG B O 1
ATOM 2874 N N . GLU B 1 183 ? 6.48 33.156 15.719 1 8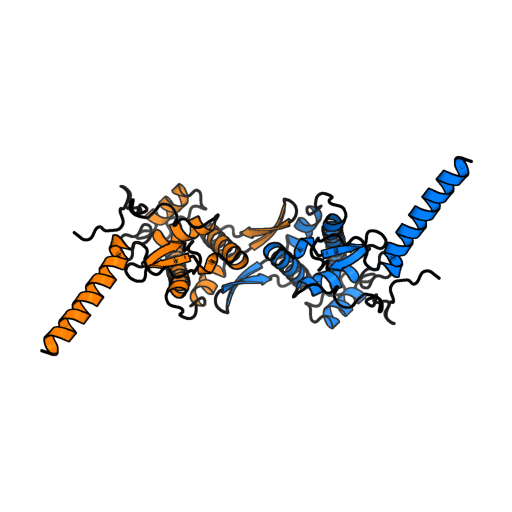2.06 183 GLU B N 1
ATOM 2875 C CA . GLU B 1 183 ? 7.156 32.438 16.781 1 82.06 183 GLU B CA 1
ATOM 2876 C C . GLU B 1 183 ? 8.5 33.062 17.125 1 82.06 183 GLU B C 1
ATOM 2878 O O . GLU B 1 183 ? 8.859 33.188 18.312 1 82.06 183 GLU B O 1
ATOM 2883 N N . HIS B 1 184 ? 9.195 33.438 16.109 1 82.94 184 HIS B N 1
ATOM 2884 C CA . HIS B 1 184 ? 10.484 34.094 16.328 1 82.94 184 HIS B CA 1
ATOM 2885 C C . HIS B 1 184 ? 10.32 35.406 17.062 1 82.94 184 HIS B C 1
ATOM 2887 O O . HIS B 1 184 ? 11.086 35.719 17.969 1 82.94 184 HIS B O 1
ATOM 2893 N N . ALA B 1 185 ? 9.359 36.125 16.703 1 81.44 185 ALA B N 1
ATOM 2894 C CA . ALA B 1 185 ? 9.078 37.406 17.375 1 81.44 185 ALA B CA 1
ATOM 2895 C C . ALA B 1 185 ? 8.703 37.156 18.844 1 81.44 185 ALA B C 1
ATOM 2897 O O . ALA B 1 185 ? 9.18 37.875 19.734 1 81.44 185 ALA B O 1
ATOM 2898 N N . ARG B 1 186 ? 7.93 36.25 19.047 1 81.25 186 ARG B N 1
ATOM 2899 C CA . ARG B 1 186 ? 7.531 35.906 20.406 1 81.25 186 ARG B CA 1
ATOM 2900 C C . ARG B 1 186 ? 8.734 35.469 21.234 1 81.25 186 ARG B C 1
ATOM 2902 O O . ARG B 1 186 ? 8.891 35.906 22.391 1 81.25 186 ARG B O 1
ATOM 2909 N N . ALA B 1 187 ? 9.539 34.625 20.609 1 82.25 187 ALA B N 1
ATOM 2910 C CA . ALA B 1 187 ? 10.734 34.156 21.312 1 82.25 187 ALA B CA 1
ATOM 2911 C C . ALA B 1 187 ? 11.68 35.312 21.625 1 82.25 187 ALA B C 1
ATOM 2913 O O . ALA B 1 187 ? 12.266 35.375 22.703 1 82.25 187 ALA B O 1
ATOM 2914 N N . TYR B 1 188 ? 11.781 36.188 20.734 1 83.81 188 TYR B N 1
ATOM 2915 C CA . TYR B 1 188 ? 12.625 37.344 20.906 1 83.81 188 TYR B CA 1
ATOM 2916 C C . TYR B 1 188 ? 12.109 38.219 22.031 1 83.81 188 TYR B C 1
ATOM 2918 O O . TYR B 1 188 ? 12.883 38.656 22.891 1 83.81 188 TYR B O 1
ATOM 2926 N N . ARG B 1 189 ? 10.859 38.469 22.047 1 84.56 189 ARG B N 1
ATOM 2927 C CA . ARG B 1 189 ? 10.242 39.25 23.094 1 84.56 189 ARG B CA 1
ATOM 2928 C C . ARG B 1 189 ? 10.445 38.625 24.469 1 84.56 189 ARG B C 1
ATOM 2930 O O . ARG B 1 189 ? 10.711 39.312 25.453 1 84.56 189 ARG B O 1
ATOM 2937 N N . ARG B 1 190 ? 10.359 37.344 24.469 1 83.5 190 ARG B N 1
ATOM 2938 C CA . ARG B 1 190 ? 10.547 36.625 25.719 1 83.5 190 ARG B CA 1
ATOM 2939 C C . ARG B 1 190 ? 11.984 36.719 26.219 1 83.5 190 ARG B C 1
ATOM 2941 O O . ARG B 1 190 ? 12.227 36.938 27.406 1 83.5 190 ARG B O 1
ATOM 2948 N N . ARG B 1 191 ? 12.891 36.625 25.266 1 84.44 191 ARG B N 1
ATOM 2949 C CA . ARG B 1 191 ? 14.305 36.75 25.609 1 84.44 191 ARG B CA 1
ATOM 2950 C C . ARG B 1 191 ? 14.625 38.188 26.094 1 84.44 191 ARG B C 1
ATOM 2952 O O . ARG B 1 191 ? 15.375 38.344 27.047 1 84.44 191 ARG B O 1
ATOM 2959 N N . LYS B 1 192 ? 14.039 39.125 25.469 1 84.81 192 LYS B N 1
ATOM 2960 C CA . LYS B 1 192 ? 14.266 40.5 25.844 1 84.81 192 LYS B CA 1
ATOM 2961 C C . LYS B 1 192 ? 13.656 40.812 27.203 1 84.81 192 LYS B C 1
ATOM 2963 O O . LYS B 1 192 ? 14.25 41.531 28 1 84.81 192 LYS B O 1
ATOM 2968 N N . ALA B 1 193 ? 12.586 40.281 27.422 1 85.31 193 ALA B N 1
ATOM 2969 C CA . ALA B 1 193 ? 11.922 40.5 28.703 1 85.31 193 ALA B CA 1
ATOM 2970 C C . ALA B 1 193 ? 12.711 39.812 29.828 1 85.31 193 ALA B C 1
ATOM 2972 O O . ALA B 1 193 ? 12.781 40.344 30.938 1 85.31 193 ALA B O 1
ATOM 2973 N N . ALA B 1 194 ? 13.273 38.781 29.5 1 85.31 194 ALA B N 1
ATOM 2974 C CA . ALA B 1 194 ? 14.062 38.062 30.484 1 85.31 194 ALA B CA 1
ATOM 2975 C C . ALA B 1 194 ? 15.359 38.812 30.797 1 85.31 194 ALA B C 1
ATOM 2977 O O . ALA B 1 194 ? 15.844 38.781 31.938 1 85.31 194 ALA B O 1
ATOM 2978 N N . THR B 1 195 ? 15.906 39.438 29.828 1 83.69 195 THR B N 1
ATOM 2979 C CA . THR B 1 195 ? 17.141 40.188 30 1 83.69 195 THR B CA 1
ATOM 2980 C C . THR B 1 195 ? 16.859 41.5 30.75 1 83.69 195 THR B C 1
ATOM 2982 O O . THR B 1 195 ? 17.672 41.938 31.547 1 83.69 195 THR B O 1
ATOM 2985 N N . ARG B 1 196 ? 15.742 42.094 30.469 1 80.69 196 ARG B N 1
ATOM 2986 C CA . ARG B 1 196 ? 15.383 43.312 31.156 1 80.69 196 ARG B CA 1
ATOM 2987 C C . ARG B 1 196 ? 15.07 43.062 32.625 1 80.69 196 ARG B C 1
ATOM 2989 O O . ARG B 1 196 ? 15.312 43.906 33.469 1 80.69 196 ARG B O 1
ATOM 2996 N N . GLY B 1 197 ? 14.484 41.938 32.781 1 71.69 197 GLY B N 1
ATOM 2997 C CA . GLY B 1 197 ? 14.203 41.625 34.188 1 71.69 197 GLY B CA 1
ATOM 2998 C C . GLY B 1 197 ? 15.445 41.312 35 1 71.69 197 GLY B C 1
ATOM 2999 O O . GLY B 1 197 ? 15.391 41.219 36.219 1 71.69 197 GLY B O 1
ATOM 3000 N N . ARG B 1 198 ? 16.422 40.969 34.281 1 74.12 198 ARG B N 1
ATOM 3001 C CA . ARG B 1 198 ? 17.672 40.688 34.969 1 74.12 198 ARG B CA 1
ATOM 3002 C C . ARG B 1 198 ? 18.453 41.969 35.25 1 74.12 198 ARG B C 1
ATOM 3004 O O . ARG B 1 198 ? 19.391 41.969 36.031 1 74.12 198 ARG B O 1
ATOM 3011 N N . ASP B 1 199 ? 18.078 43.062 34.656 1 63.38 199 ASP B N 1
ATOM 3012 C CA . ASP B 1 199 ? 18.672 44.344 35 1 63.38 199 ASP B CA 1
ATOM 3013 C C . ASP B 1 199 ? 17.875 45.062 36.094 1 63.38 199 ASP B C 1
ATOM 3015 O O . ASP B 1 199 ? 16.641 45.188 35.969 1 63.38 199 ASP B O 1
#

Foldseek 3Di:
DQPDQDAPPVRQRDHRPLQPDDQAAPDLVNVLLSLLSCAWQQVGHHLLPFLVSQQVVCVVVVALRADRDPVLSVLSVQLSVLVLQQQACLQVVDDRPCVSNCVSQVQWDWDWDDDPHDIDIATDDPHRSSRRSVSSVSSLVVCVVVVQNSQFHAAPQTGRTTGNPDPVSNDRHSDCVRRVVVVVVVVVVVVVVVVVVVD/DQPAQDAPPLRQRDRRPLQPDPQAAPDLVNVLLSLLSCAFQQVGHHLLPFLVSQQVVCVVVVALRADRDPVLSVLSVQLSVLVLQQQACLQVVDDRPCVSNCVSQVQWDWDWDDDPHDIDIATDDPHRSSRRSVSSVRSLVVCVVVVQNSQFHAAPQTGRTTGNPDPVSNDRHSDCVRSVVVVVVVVVVVVVVVVVVVD

Sequence (398 aa):
MHADHPTDSQGRILPDPAWPPGREAPGDLELVRRFLNTANRENGADRFAEPGGLTAWTTAEGLPVVPADPAEHARVVAFREALHTFTASHTTGAAAATGELAPLLAPVSFAMTAADGGLHLQVTSPRATDRLLGTLALAVLDAQYRGTWPRLKACLQCGWVVYDGSRNRSARWCSMTVCGGREHARAYRRRKAATRGRDMHADHPTDSQGRILPDPAWPPGREAPGDLELVRRFLNTANRENGADRFAEPGGLTAWTTAEGLPVVPADPAEHARVVAFREALHTFTASHTTGAAAATGELAPLLAPVSFAMTAADGGLHLQVTSPRATDRLLGTLALAVLDAQYRGTWPRLKACLQCGWVVYDGSRNRSARWCSMTVCGGREHARAYRRRKAATRGRD

Organism: Pseudonocardia thermophila (NCBI:txid1848)